Protein AF-A0A914ULZ7-F1 (afdb_monomer)

Sequence (681 aa):
MQDITWDSQFEVRRSEGLLTTSDLLWFALQMARAMEHLTQLSVVHRDVALRNVLLKSDYTLKVADFGLSRLASDDGYYCQLRNVAMPIRYTSPEAMRVCRFSEHSECWAYGVALWELFTFSKKQPYAEECSEGYHAIMAFLTAGNRLSVPSTAPKPIRSMIQKLWHENPAKRPSFSDCQLDISKELNLSCPQILVRMQLDYDMLSIKRTSLDDVKIVQSLHNYLQKKKRTPAKNIYYKIIPEHQSRTAHVACFAALVAFVILALVLAGIAALRLNCGSQDMEKRTACSPNVTWSTNKGQILINGEQLVLKGVNYNGFETNEFTPYGLSSQSLDIMLDFMDGNDFNAVRLSFSIEMIQKNPEINVDCKKNEELCHLKALELMEIVIDRCAERGILVVLVCTQLAASSDYDKRNGLWYDDEIPTYTEENVLEAWDVLMNQVKKKWNLFALDVLDQPHHGASWGGNNAKTDFSRYAERFVQHILSKHAEYTGFFFIEGVHITYRDTEEDKNAPEAFQGENLMGVRTNPISTGNPEHDKRIIYSPHSFGPDLWNQTYFKESNFPKNMPSIWEEFYGFLTSAKDNPVIVGSWGGRYQNGTIDEKWQNAFSSWLHDKCLTNQFYWCLNGPSGTPFGDPLLSNSAVPNRRKLDLLDKLQPHPTRLACFASTSKLRIASGSFPNKACNK

Mean predicted aligned error: 17.53 Å

InterPro domains:
  IPR000719 Protein kinase domain [PS50011] (1-186)
  IPR001245 Serine-threonine/tyrosine-protein kinase, catalytic domain [PF07714] (13-179)
  IPR001245 Serine-threonine/tyrosine-protein kinase, catalytic domain [PR00109] (37-55)
  IPR001245 Serine-threonine/tyrosine-protein kinase, catalytic domain [PR00109] (86-96)
  IPR001245 Serine-threonine/tyrosine-protein kinase, catalytic domain [PR00109] (105-127)
  IPR001547 Glycoside hydrolase, family 5 [PF00150] (311-623)
  IPR008266 Tyrosine-protein kinase, active site [PS00109] (43-55)
  IPR011009 Protein kinase-like domain superfamily [SSF56112] (14-205)
  IPR017853 Glycoside hydrolase superfamily [SSF51445] (292-641)
  IPR020635 Tyrosine-protein kinase, catalytic domain [SM00219] (8-182)

Solvent-accessible surface area (backbone atoms only — not comparable to full-atom values): 38235 Å² total; per-residue (Å²): 141,81,88,82,85,76,81,90,77,86,82,78,79,76,81,77,98,71,87,48,72,67,54,52,50,48,51,53,36,46,50,29,53,53,51,38,54,32,48,77,69,40,37,42,51,80,60,54,38,60,91,32,48,47,74,46,98,85,71,53,68,43,85,50,75,70,82,70,35,41,63,36,47,98,89,56,36,32,77,53,71,86,94,61,91,67,62,68,80,34,53,26,74,63,30,69,74,66,33,44,43,29,65,54,37,50,35,25,6,43,31,47,23,52,46,34,61,48,53,67,57,75,61,65,80,52,66,89,77,47,63,85,58,66,70,42,50,50,51,46,46,72,72,70,50,74,77,84,75,49,83,76,37,55,72,67,56,41,53,47,40,54,37,24,63,40,88,58,48,90,69,28,61,52,44,65,54,49,33,54,56,46,49,54,52,42,49,76,73,42,54,68,57,52,59,50,47,51,51,51,51,48,52,51,56,67,60,62,81,46,78,59,58,60,48,47,54,51,48,52,51,50,54,43,50,53,62,68,68,54,77,73,78,87,75,91,78,79,90,77,83,88,84,89,84,90,88,79,88,83,80,92,88,73,86,80,62,62,69,63,51,56,57,54,54,60,58,52,61,68,64,70,77,75,75,81,71,92,69,78,81,76,73,76,64,75,55,65,36,90,77,47,70,49,64,56,72,33,41,46,24,50,73,83,40,64,57,34,40,28,28,27,28,43,38,29,24,27,34,82,61,35,37,54,49,42,31,68,66,37,33,66,63,60,59,53,49,49,37,47,77,69,57,33,28,29,36,39,37,39,25,12,47,41,40,59,72,64,41,47,70,39,76,58,30,46,91,57,32,63,91,59,55,74,33,35,30,64,58,49,51,51,50,52,53,53,56,28,37,78,62,24,23,29,33,28,46,30,39,56,37,58,60,26,69,83,60,69,89,75,58,60,31,55,83,48,37,91,91,42,87,79,32,35,57,65,50,43,53,49,36,50,50,57,52,42,75,74,48,39,80,46,70,38,48,44,31,41,32,75,48,53,39,27,14,80,67,21,22,34,72,52,92,49,80,92,31,12,47,50,62,46,52,29,50,50,54,52,50,48,53,73,75,40,71,73,47,70,50,34,35,33,46,46,16,21,34,46,62,69,50,98,43,75,65,58,73,69,48,77,88,50,49,55,6,19,33,36,52,40,43,82,84,44,57,79,64,65,87,38,73,78,60,42,60,33,50,29,42,22,32,29,52,75,33,57,51,76,52,77,52,72,72,72,71,43,93,60,52,64,75,58,47,67,61,53,49,35,59,28,47,48,53,47,65,76,66,31,71,50,29,61,33,38,57,34,34,54,41,54,61,47,93,92,38,72,33,33,49,40,53,54,48,50,45,51,49,27,39,77,64,64,40,43,33,33,18,38,53,32,40,33,57,68,69,80,44,61,43,27,66,28,44,29,39,62,85,71,48,71,34,60,71,62,48,58,53,48,47,70,44,39,73,36,37,29,46,42,46,59,40,51,93,70,31,44,69,47,74,47,76,31,51,59,79,41,69,83,63,72,114

Organism: NCBI:txid2011161

pLDDT: mean 82.1, std 20.6, range [24.64, 98.81]

Secondary structure (DSSP, 8-state):
---------------SS---HHHHHHHHHHHHHHHHHHHHTTEE-S---GGGEEE-TTS-EEE--TTS-EEPPTTSEEEPPTT----TTTS-HHHHHH-EEEHHHHHHHHHHHHHHHHTTT-S-TTTTTS-SSHHHHHHHHHTT--PPPPTTS-HHHHHHHHHHT-SSGGGSPPHHHHHHHHHHHHHHH-HHHHHHHHHHHHHHHHTT--HHHHHHHHHHHHHHHHHHSS-----------------------STTSHHHHHHHHHHHHHSSSS------------------EEEETTEEEETTEEP--EEEEE-STTSTT-S-TTTTTS-HHHHHHHHHHTT--EEEEEEEHHHHHH-PBP---TTT-GGGTT-BHHHHHHHHHHHHHHTT-EEEEEEEESS--S-GGG--SSS--TTSTT--HHHHHHHHHHHHHHHTT-TTEEEEE--SS--TT-BSS-S-TTTBHHHHHHHHHHHHHHH-TT--SEEEE--BS------HHHHHSPPPPTTTB-GGGGTS----S-HHHHTTEEE--EEE-TTT---GGGSSTTTTTTHHHHHIIIIIHHHHTSSS-B-EEEEE----TTSHHHHHHHHHHHHHHHTT---EEES-SS--TTSTT-S-SB-TT--B-HHHHHHHHHH-S-PPEEEEETTTTEEEEE----SSGGG--

Foldseek 3Di:
DDDDDDDDDDPPDDPDDDDDLLLLLVQLLLLLVQLVVCLVLQKFQQQQALVQWDADPVSHIDGHDSVVMAHADPVFKDADDPPDDGPLLQFALVCLPGVITGQLRVLSSSLLRSQCSQVVVPDHWCPVPFDDDNVTSNVCVVVVHDTDQRPSHPPLSSVLSVQSNDNPSVSRDGSVRSNVSSVVVSCVPPVVVVVVVVVVVVVVVVVVPDPVVVVVSVVVVVVNVVVVPPDPPDDDDDDDDDDDDDDDDDDDDDPPPVVVVVVVVVVVVVVVVPPPDDDDPPPLQQQQADWAWFDFLQFIDIVNFTFFFLEFEFDDCLAPQVDTPLQQQAALCLLLVVCLVLPGQEYEYEHALCLLVCQDQHDGDCVHHVVNHRGTSLVNVLVSLSVSQQSNHAYEYEHAYHHNYPPPVPGQLFQADPVDVCGDVVNSLVSVVSSCVRPQSRNSPAEYESYPQRENQAADPDPDPRRHLLNSLLVSLVSCCVRRVSRNHAYEYFAAQAHPDPDPVRVPAFRAGRRQAPLSCVPHNRDNVDVVSSRRYEYAGEDEFVLQPNGPVLVDPPPPVCVLVNSCNRPLVVLVVSRHHYEHEEYAAQCDPPDSRVSVLLVVLVSCLVSVRLRYYYHHSEDDAPPSRHGHCAYSNRDGPVSVSVSNCVSFVWGWGWHGDSVPSDIDIDHTDRPNPVNRD

Nearest PDB structures (foldseek):
  5eg3-assembly1_A  TM=9.602E-01  e=1.513E-13  Homo sapiens
  2x2m-assembly1_B  TM=9.575E-01  e=1.356E-13  Homo sapiens
  2x2l-assembly1_A-2  TM=9.562E-01  e=1.513E-13  Homo sapiens
  6nja-assembly1_A  TM=9.362E-01  e=1.215E-13  Homo sapiens
  3bu5-assembly1_A  TM=9.002E-01  e=9.746E-13  Homo sapiens

Radius of gyration: 31.15 Å; Cα contacts (8 Å, |Δi|>4): 1115; chains: 1; bounding box: 83×78×88 Å

Structure (mmCIF, N/CA/C/O backbone):
data_AF-A0A914ULZ7-F1
#
_entry.id   AF-A0A914ULZ7-F1
#
loop_
_atom_site.group_PDB
_atom_site.id
_atom_site.type_symbol
_atom_site.label_atom_id
_atom_site.label_alt_id
_atom_site.label_comp_id
_atom_site.label_asym_id
_atom_site.label_entity_id
_atom_site.label_seq_id
_atom_site.pdbx_PDB_ins_code
_atom_site.Cartn_x
_atom_site.Cartn_y
_atom_site.Cartn_z
_atom_site.occupancy
_atom_site.B_iso_or_equiv
_atom_site.auth_seq_id
_atom_site.auth_comp_id
_atom_site.auth_asym_id
_atom_site.auth_atom_id
_atom_site.pdbx_PDB_model_num
ATOM 1 N N . MET A 1 1 ? -10.049 -48.077 -14.899 1.00 30.20 1 MET A N 1
ATOM 2 C CA . MET A 1 1 ? -10.134 -47.811 -13.445 1.00 30.20 1 MET A CA 1
ATOM 3 C C . MET A 1 1 ? -9.097 -46.749 -13.124 1.00 30.20 1 MET A C 1
ATOM 5 O O . MET A 1 1 ? -7.924 -47.059 -13.228 1.00 30.20 1 MET A O 1
ATOM 9 N N . GLN A 1 2 ? -9.427 -45.496 -12.837 1.00 26.47 2 GLN A N 1
ATOM 10 C CA . GLN A 1 2 ? -10.720 -44.829 -12.665 1.00 26.47 2 GLN A CA 1
ATOM 11 C C . GLN A 1 2 ? -10.680 -43.478 -13.391 1.00 26.47 2 GLN A C 1
ATOM 13 O O . GLN A 1 2 ? -9.631 -42.841 -13.468 1.00 26.47 2 GLN A O 1
ATOM 18 N N . ASP A 1 3 ? -11.835 -43.107 -13.930 1.00 31.02 3 ASP A N 1
ATOM 19 C CA . ASP A 1 3 ? -12.128 -41.869 -14.638 1.00 31.02 3 ASP A CA 1
ATOM 20 C C . ASP A 1 3 ? -11.982 -40.629 -13.746 1.00 31.02 3 ASP A C 1
ATOM 22 O O . ASP A 1 3 ? -12.473 -40.601 -12.619 1.00 31.02 3 ASP A O 1
ATOM 26 N N . ILE A 1 4 ? -11.383 -39.572 -14.298 1.00 25.61 4 ILE A N 1
ATOM 27 C CA . ILE A 1 4 ? -11.662 -38.190 -13.898 1.00 25.61 4 ILE A CA 1
ATOM 28 C C . ILE A 1 4 ? -12.010 -37.446 -15.185 1.00 25.61 4 ILE A C 1
ATOM 30 O O . ILE A 1 4 ? -11.141 -36.993 -15.930 1.00 25.61 4 ILE A O 1
ATOM 34 N N . THR A 1 5 ? -13.305 -37.390 -15.471 1.00 27.73 5 THR A N 1
ATOM 35 C CA . THR A 1 5 ? -13.896 -36.534 -16.496 1.00 27.73 5 THR A CA 1
ATOM 36 C C . THR A 1 5 ? -13.800 -35.084 -16.032 1.00 27.73 5 THR A C 1
ATOM 38 O O . THR A 1 5 ? -14.421 -34.712 -15.037 1.00 27.73 5 THR A O 1
ATOM 41 N N . TRP A 1 6 ? -13.011 -34.274 -16.736 1.00 26.77 6 TRP A N 1
ATOM 42 C CA . TRP A 1 6 ? -13.036 -32.821 -16.591 1.00 26.77 6 TRP A CA 1
ATOM 43 C C . TRP A 1 6 ? -14.150 -32.260 -17.466 1.00 26.77 6 TRP A C 1
ATOM 45 O O . TRP A 1 6 ? -14.160 -32.469 -18.679 1.00 26.77 6 TRP A O 1
ATOM 55 N N . ASP A 1 7 ? -15.095 -31.594 -16.811 1.00 27.48 7 ASP A N 1
ATOM 56 C CA . ASP A 1 7 ? -16.265 -30.982 -17.420 1.00 27.48 7 ASP A CA 1
ATOM 57 C C . ASP A 1 7 ? -15.856 -29.941 -18.467 1.00 27.48 7 ASP A C 1
ATOM 59 O O . ASP A 1 7 ? -15.122 -28.985 -18.205 1.00 27.48 7 ASP A O 1
ATOM 63 N N . SER A 1 8 ? -16.342 -30.158 -19.683 1.00 32.22 8 SER A N 1
ATOM 64 C CA . SER A 1 8 ? -16.158 -29.306 -20.844 1.00 32.22 8 SER A CA 1
ATOM 65 C C . SER A 1 8 ? -17.114 -28.115 -20.778 1.00 32.22 8 SER A C 1
ATOM 67 O O . SER A 1 8 ? -18.229 -28.179 -21.299 1.00 32.22 8 SER A O 1
ATOM 69 N N . GLN A 1 9 ? -16.689 -27.007 -20.179 1.00 32.34 9 GLN A N 1
ATOM 70 C CA . GLN A 1 9 ? -17.289 -25.699 -20.446 1.00 32.34 9 GLN A CA 1
ATOM 71 C C . GLN A 1 9 ? -16.168 -24.703 -20.761 1.00 32.34 9 GLN A C 1
ATOM 73 O O . GLN A 1 9 ? -15.204 -24.601 -20.013 1.00 32.34 9 GLN A O 1
ATOM 78 N N . PHE A 1 10 ? -16.315 -24.007 -21.896 1.00 31.14 10 PHE A N 1
ATOM 79 C CA . PHE A 1 10 ? -15.382 -23.066 -22.546 1.00 31.14 10 PHE A CA 1
ATOM 80 C C . PHE A 1 10 ? -14.383 -23.625 -23.580 1.00 31.14 10 PHE A C 1
ATOM 82 O O . PHE A 1 10 ? -13.265 -23.133 -23.711 1.00 31.14 10 PHE A O 1
ATOM 89 N N . GLU A 1 11 ? -14.813 -24.556 -24.436 1.00 32.16 11 GLU A N 1
ATOM 90 C CA . GLU A 1 11 ? -14.167 -24.748 -25.744 1.00 32.16 11 GLU A CA 1
ATOM 91 C C . GLU A 1 11 ? -14.744 -23.749 -26.767 1.00 32.16 11 GLU A C 1
ATOM 93 O O . GLU A 1 11 ? -15.720 -24.022 -27.467 1.00 32.16 11 GLU A O 1
ATOM 98 N N . VAL A 1 12 ? -14.137 -22.563 -26.883 1.00 34.91 12 VAL A N 1
ATOM 99 C CA . VAL A 1 12 ? -14.286 -21.760 -28.106 1.00 34.91 12 VAL A CA 1
ATOM 100 C C . VAL A 1 12 ? -13.448 -22.448 -29.180 1.00 34.91 12 VAL A C 1
ATOM 102 O O . VAL A 1 12 ? -12.241 -22.227 -29.281 1.00 34.91 12 VAL A O 1
ATOM 105 N N . ARG A 1 13 ? -14.077 -23.320 -29.976 1.00 35.41 13 ARG A N 1
ATOM 106 C CA . ARG A 1 13 ? -13.465 -23.872 -31.191 1.00 35.41 13 ARG A CA 1
ATOM 107 C C . ARG A 1 13 ? -13.079 -22.716 -32.120 1.00 35.41 13 ARG A C 1
ATOM 109 O O . ARG A 1 13 ? -13.944 -22.123 -32.760 1.00 35.41 13 ARG A O 1
ATOM 116 N N . ARG A 1 14 ? -11.782 -22.396 -32.209 1.00 44.19 14 ARG A N 1
ATOM 117 C CA . ARG A 1 14 ? -11.246 -21.580 -33.309 1.00 44.19 14 ARG A CA 1
ATOM 118 C C . ARG A 1 14 ? -11.308 -22.424 -34.583 1.00 44.19 14 ARG A C 1
ATOM 120 O O . ARG A 1 14 ? -10.766 -23.525 -34.625 1.00 44.19 14 ARG A O 1
ATOM 127 N N . SER A 1 15 ? -12.006 -21.924 -35.596 1.00 37.09 15 SER A N 1
ATOM 128 C CA . SER A 1 15 ? -12.080 -22.534 -36.923 1.00 37.09 15 SER A CA 1
ATOM 129 C C . SER A 1 15 ? -10.693 -22.572 -37.583 1.00 37.09 15 SER A C 1
ATOM 131 O O . SER A 1 15 ? -10.052 -21.536 -37.713 1.00 37.09 15 SER A O 1
ATOM 133 N N . GLU A 1 16 ? -10.264 -23.772 -37.976 1.00 42.16 16 GLU A N 1
ATOM 134 C CA . GLU A 1 16 ? -9.246 -24.112 -38.987 1.00 42.16 16 GLU A CA 1
ATOM 135 C C . GLU A 1 16 ? -7.926 -23.294 -39.040 1.00 42.16 16 GLU A C 1
ATOM 137 O O . GLU A 1 16 ? -7.771 -22.325 -39.774 1.00 42.16 16 GLU A O 1
ATOM 142 N N . GLY A 1 17 ? -6.900 -23.797 -38.340 1.00 54.31 17 GLY A N 1
ATOM 143 C CA . GLY A 1 17 ? -5.571 -24.072 -38.921 1.00 54.31 17 GLY A CA 1
ATOM 144 C C . GLY A 1 17 ? -4.579 -22.940 -39.243 1.00 54.31 17 GLY A C 1
ATOM 145 O O . GLY A 1 17 ? -3.448 -23.265 -39.603 1.00 54.31 17 GLY A O 1
ATOM 146 N N . LEU A 1 18 ? -4.917 -21.653 -39.120 1.00 67.19 18 LEU A N 1
ATOM 147 C CA . LEU A 1 18 ? -4.005 -20.550 -39.483 1.00 67.19 18 LEU A CA 1
ATOM 148 C C . LEU A 1 18 ? -3.542 -19.728 -38.268 1.00 67.19 18 LEU A C 1
ATOM 150 O O . LEU A 1 18 ? -4.354 -19.275 -37.465 1.00 67.19 18 LEU A O 1
ATOM 154 N N . LEU A 1 19 ? -2.224 -19.514 -38.155 1.00 80.62 19 LEU A N 1
ATOM 155 C CA . LEU A 1 19 ? -1.623 -18.639 -37.141 1.00 80.62 19 LEU A CA 1
ATOM 156 C C . LEU A 1 19 ? -1.858 -17.167 -37.495 1.00 80.62 19 LEU A C 1
ATOM 158 O O . LEU A 1 19 ? -1.558 -16.728 -38.607 1.00 80.62 19 LEU A O 1
ATOM 162 N N . THR A 1 20 ? -2.348 -16.397 -36.529 1.00 86.19 20 THR A N 1
ATOM 163 C CA . THR A 1 20 ? -2.523 -14.947 -36.650 1.00 86.19 20 THR A CA 1
ATOM 164 C C . THR A 1 20 ? -1.260 -14.197 -36.228 1.00 86.19 20 THR A C 1
ATOM 166 O O . THR A 1 20 ? -0.409 -14.722 -35.509 1.00 86.19 20 THR A O 1
ATOM 169 N N . THR A 1 21 ? -1.148 -12.920 -36.606 1.00 87.81 21 THR A N 1
ATOM 170 C CA . THR A 1 21 ? -0.076 -12.037 -36.115 1.00 87.81 21 THR A CA 1
ATOM 171 C C . THR A 1 21 ? -0.054 -11.958 -34.587 1.00 87.81 21 THR A C 1
ATOM 173 O O . THR A 1 21 ? 1.022 -11.914 -33.996 1.00 87.81 21 THR A O 1
ATOM 176 N N . SER A 1 22 ? -1.220 -11.990 -33.936 1.00 85.50 22 SER A N 1
ATOM 177 C CA . SER A 1 22 ? -1.317 -12.014 -32.475 1.00 85.50 22 SER A CA 1
ATOM 178 C C . SER A 1 22 ? -0.753 -13.303 -31.876 1.00 85.50 22 SER A C 1
ATOM 180 O O . SER A 1 22 ? -0.101 -13.240 -30.839 1.00 85.50 22 SER A O 1
ATOM 182 N N . ASP A 1 23 ? -0.919 -14.450 -32.544 1.00 86.38 23 ASP A N 1
ATOM 183 C CA . ASP A 1 23 ? -0.301 -15.707 -32.103 1.00 86.38 23 ASP A CA 1
ATOM 184 C C . ASP A 1 23 ? 1.234 -15.640 -32.232 1.00 86.38 23 ASP A C 1
ATOM 186 O O . ASP A 1 23 ? 1.951 -16.063 -31.328 1.00 86.38 23 ASP A O 1
ATOM 190 N N . LEU A 1 24 ? 1.763 -15.028 -33.300 1.00 92.00 24 LEU A N 1
ATOM 191 C CA . LEU A 1 24 ? 3.212 -14.817 -33.447 1.00 92.00 24 LEU A CA 1
ATOM 192 C C . LEU A 1 24 ? 3.771 -13.867 -32.381 1.00 92.00 24 LEU A C 1
ATOM 194 O O . LEU A 1 24 ? 4.815 -14.137 -31.792 1.00 92.00 24 LEU A O 1
ATOM 198 N N . LEU A 1 25 ? 3.075 -12.765 -32.098 1.00 91.38 25 LEU A N 1
ATOM 199 C CA . LEU A 1 25 ? 3.442 -11.849 -31.016 1.00 91.38 25 LEU A CA 1
ATOM 200 C C . LEU A 1 25 ? 3.422 -12.556 -29.652 1.00 91.38 25 LEU A C 1
ATOM 202 O O . LEU A 1 25 ? 4.304 -12.337 -28.823 1.00 91.38 25 LEU A O 1
ATOM 206 N N . TRP A 1 26 ? 2.458 -13.451 -29.437 1.00 87.81 26 TRP A N 1
ATOM 207 C CA . TRP A 1 26 ? 2.384 -14.269 -28.232 1.00 87.81 26 TRP A CA 1
ATOM 208 C C . TRP A 1 26 ? 3.576 -15.225 -28.103 1.00 87.81 26 TRP A C 1
ATOM 210 O O . TRP A 1 26 ? 4.171 -15.334 -27.030 1.00 87.81 26 TRP A O 1
ATOM 220 N N . PHE A 1 27 ? 3.989 -15.874 -29.192 1.00 92.62 27 PHE A N 1
ATOM 221 C CA . PHE A 1 27 ? 5.181 -16.726 -29.194 1.00 92.62 27 PHE A CA 1
ATOM 222 C C . PHE A 1 27 ? 6.463 -15.928 -28.939 1.00 92.62 27 PHE A C 1
ATOM 224 O O . PHE A 1 27 ? 7.303 -16.357 -28.147 1.00 92.62 27 PHE A O 1
ATOM 231 N N . ALA A 1 28 ? 6.589 -14.744 -29.541 1.00 95.19 28 ALA A N 1
ATOM 232 C CA . ALA A 1 28 ? 7.690 -13.823 -29.274 1.00 95.19 28 ALA A CA 1
ATOM 233 C C . ALA A 1 28 ? 7.782 -13.478 -27.778 1.00 95.19 28 ALA A C 1
ATOM 235 O O . ALA A 1 28 ? 8.840 -13.624 -27.167 1.00 95.19 28 ALA A O 1
ATOM 236 N N . LEU A 1 29 ? 6.654 -13.120 -27.157 1.00 93.12 29 LEU A N 1
ATOM 237 C CA . LEU A 1 29 ? 6.602 -12.794 -25.734 1.00 93.12 29 LEU A CA 1
ATOM 238 C C . LEU A 1 29 ? 7.004 -13.976 -24.838 1.00 93.12 29 LEU A C 1
ATOM 240 O O . LEU A 1 29 ? 7.784 -13.805 -23.900 1.00 93.12 29 LEU A O 1
ATOM 244 N N . GLN A 1 30 ? 6.499 -15.181 -25.122 1.00 91.94 30 GLN A N 1
ATOM 245 C CA . GLN A 1 30 ? 6.853 -16.383 -24.359 1.00 91.94 30 GLN A CA 1
ATOM 246 C C . GLN A 1 30 ? 8.345 -16.729 -24.474 1.00 91.94 30 GLN A C 1
ATOM 248 O O . GLN A 1 30 ? 8.959 -17.107 -23.475 1.00 91.94 30 GLN A O 1
ATOM 253 N N . MET A 1 31 ? 8.947 -16.566 -25.658 1.00 95.38 31 MET A N 1
ATOM 254 C CA . MET A 1 31 ? 10.394 -16.733 -25.835 1.00 95.38 31 MET A CA 1
ATOM 255 C C . MET A 1 31 ? 11.181 -15.724 -24.993 1.00 95.38 31 MET A C 1
ATOM 257 O O . MET A 1 31 ? 12.100 -16.126 -24.285 1.00 95.38 31 MET A O 1
ATOM 261 N N . ALA A 1 32 ? 10.805 -14.440 -25.014 1.00 95.75 32 ALA A N 1
ATOM 262 C CA . ALA A 1 32 ? 11.482 -13.412 -24.221 1.00 95.75 32 ALA A CA 1
ATOM 263 C C . ALA A 1 32 ? 11.417 -13.703 -22.711 1.00 95.75 32 ALA A C 1
ATOM 265 O O . ALA A 1 32 ? 12.437 -13.612 -22.032 1.00 95.75 32 ALA A O 1
ATOM 266 N N . ARG A 1 33 ? 10.256 -14.145 -22.206 1.00 90.38 33 ARG A N 1
ATOM 267 C CA . ARG A 1 33 ? 10.074 -14.591 -20.810 1.00 90.38 33 ARG A CA 1
ATOM 268 C C . ARG A 1 33 ? 10.980 -15.761 -20.445 1.00 90.38 33 ARG A C 1
ATOM 270 O O . ARG A 1 33 ? 11.605 -15.769 -19.388 1.00 90.38 33 ARG A O 1
ATOM 277 N N . ALA A 1 34 ? 11.049 -16.766 -21.316 1.00 90.81 34 ALA A N 1
ATOM 278 C CA . ALA A 1 34 ? 11.902 -17.925 -21.090 1.00 90.81 34 ALA A CA 1
ATOM 279 C C . ALA A 1 34 ? 13.386 -17.528 -21.045 1.00 90.81 34 ALA A C 1
ATOM 281 O O . ALA A 1 34 ? 14.119 -18.005 -20.182 1.00 90.81 34 ALA A O 1
ATOM 282 N N . MET A 1 35 ? 13.818 -16.631 -21.933 1.00 95.69 35 MET A N 1
ATOM 283 C CA . MET A 1 35 ? 15.201 -16.159 -21.970 1.00 95.69 35 MET A CA 1
ATOM 284 C C . MET A 1 35 ? 15.558 -15.264 -20.779 1.00 95.69 35 MET A C 1
ATOM 286 O O . MET A 1 35 ? 16.633 -15.438 -20.213 1.00 95.69 35 MET A O 1
ATOM 290 N N . GLU A 1 36 ? 14.655 -14.386 -20.334 1.00 92.56 36 GLU A N 1
ATOM 291 C CA . GLU A 1 36 ? 14.838 -13.615 -19.096 1.00 92.56 36 GLU A CA 1
ATOM 292 C C . GLU A 1 36 ? 15.031 -14.542 -17.889 1.00 92.56 36 GLU A C 1
ATOM 294 O O . GLU A 1 36 ? 15.940 -14.339 -17.084 1.00 92.56 36 GLU A O 1
ATOM 299 N N . HIS A 1 37 ? 14.232 -15.609 -17.796 1.00 86.50 37 HIS A N 1
ATOM 300 C CA . HIS A 1 37 ? 14.377 -16.588 -16.725 1.00 86.50 37 HIS A CA 1
ATOM 301 C C . HIS A 1 37 ? 15.751 -17.281 -16.747 1.00 86.50 37 HIS A C 1
ATOM 303 O O . HIS A 1 37 ? 16.356 -17.491 -15.697 1.00 86.50 37 HIS A O 1
ATOM 309 N N . LEU A 1 38 ? 16.286 -17.602 -17.931 1.00 87.25 38 LEU A N 1
ATOM 310 C CA . LEU A 1 38 ? 17.646 -18.141 -18.048 1.00 87.25 38 LEU A CA 1
ATOM 311 C C . LEU A 1 38 ? 18.706 -17.121 -17.620 1.00 87.25 38 LEU A C 1
ATOM 313 O O . LEU A 1 38 ? 19.632 -17.490 -16.895 1.00 87.25 38 LEU A O 1
ATOM 317 N N . THR A 1 39 ? 18.545 -15.850 -17.996 1.00 87.19 39 THR A N 1
ATOM 318 C CA . THR A 1 39 ? 19.430 -14.758 -17.567 1.00 87.19 39 THR A CA 1
ATOM 319 C C . THR A 1 39 ? 19.460 -14.624 -16.043 1.00 87.19 39 THR A C 1
ATOM 321 O O . THR A 1 39 ? 20.543 -14.558 -15.466 1.00 87.19 39 THR A O 1
ATOM 324 N N . GLN A 1 40 ? 18.304 -14.663 -15.371 1.00 84.81 40 GLN A N 1
ATOM 325 C CA . GLN A 1 40 ? 18.205 -14.592 -13.903 1.00 84.81 40 GLN A CA 1
ATOM 326 C C . GLN A 1 40 ? 18.909 -15.759 -13.193 1.00 84.81 40 GLN A C 1
ATOM 328 O O . GLN A 1 40 ? 19.380 -15.618 -12.068 1.00 84.81 40 GLN A O 1
ATOM 333 N N . LEU A 1 41 ? 19.004 -16.914 -13.855 1.00 83.50 41 LEU A N 1
ATOM 334 C CA . LEU A 1 41 ? 19.736 -18.086 -13.370 1.00 83.50 41 LEU A CA 1
ATOM 335 C C . LEU A 1 41 ? 21.225 -18.071 -13.761 1.00 83.50 41 LEU A C 1
ATOM 337 O O . LEU A 1 41 ? 21.920 -19.075 -13.570 1.00 83.50 41 LEU A O 1
ATOM 341 N N . SER A 1 42 ? 21.716 -16.969 -14.338 1.00 86.38 42 SER A N 1
ATOM 342 C CA . SER A 1 42 ? 23.059 -16.837 -14.911 1.00 86.38 42 SER A CA 1
ATOM 343 C C . SER A 1 42 ? 23.371 -17.926 -15.946 1.00 86.38 42 SER A C 1
ATOM 345 O O . SER A 1 42 ? 24.503 -18.405 -16.043 1.00 86.38 42 SER A O 1
ATOM 347 N N . VAL A 1 43 ? 22.373 -18.356 -16.725 1.00 88.62 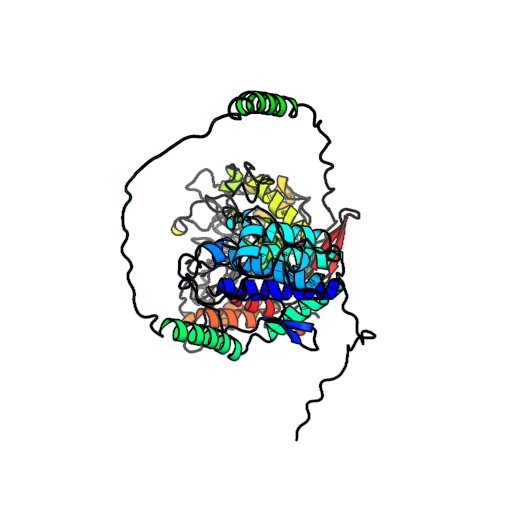43 VAL A N 1
ATOM 348 C CA . VAL A 1 43 ? 22.516 -19.347 -17.799 1.00 88.62 43 VAL A CA 1
ATOM 349 C C . VAL A 1 43 ? 22.543 -18.638 -19.150 1.00 88.62 43 VAL A C 1
ATOM 351 O O . VAL A 1 43 ? 21.594 -17.959 -19.522 1.00 88.62 43 VAL A O 1
ATOM 354 N N . VAL A 1 44 ? 23.597 -18.868 -19.936 1.00 91.56 44 VAL A N 1
ATOM 355 C CA . VAL A 1 44 ? 23.629 -18.510 -21.364 1.00 91.56 44 VAL A CA 1
ATOM 356 C C . VAL A 1 44 ? 23.247 -19.729 -22.202 1.00 91.56 44 VAL A C 1
ATOM 358 O O . VAL A 1 44 ? 23.862 -20.794 -22.056 1.00 91.56 44 VAL A O 1
ATOM 361 N N . HIS A 1 45 ? 22.234 -19.609 -23.069 1.00 94.69 45 HIS A N 1
ATOM 362 C CA . HIS A 1 45 ? 21.736 -20.742 -23.854 1.00 94.69 45 HIS A CA 1
ATOM 363 C C . HIS A 1 45 ? 22.692 -21.093 -24.993 1.00 94.69 45 HIS A C 1
ATOM 365 O O . HIS A 1 45 ? 23.005 -22.272 -25.181 1.00 94.69 45 HIS A O 1
ATOM 371 N N . ARG A 1 46 ? 23.200 -20.069 -25.695 1.00 93.88 46 ARG A N 1
ATOM 372 C CA . ARG A 1 46 ? 24.163 -20.139 -26.811 1.00 93.88 46 ARG A CA 1
ATOM 373 C C . ARG A 1 46 ? 23.651 -20.775 -28.101 1.00 93.88 46 ARG A C 1
ATOM 375 O O . ARG A 1 46 ? 24.437 -20.987 -29.025 1.00 93.88 46 ARG A O 1
ATOM 382 N N . ASP A 1 47 ? 22.357 -21.072 -28.162 1.00 94.31 47 ASP A N 1
ATOM 383 C CA . ASP A 1 47 ? 21.696 -21.565 -29.374 1.00 94.31 47 ASP A CA 1
ATOM 384 C C . ASP A 1 47 ? 20.219 -21.157 -29.427 1.00 94.31 47 ASP A C 1
ATOM 386 O O . ASP A 1 47 ? 19.322 -21.983 -29.589 1.00 94.31 47 ASP A O 1
ATOM 390 N N . VAL A 1 48 ? 19.961 -19.869 -29.204 1.00 96.25 48 VAL A N 1
ATOM 391 C CA . VAL A 1 48 ? 18.610 -19.309 -29.302 1.00 96.25 48 VAL A CA 1
ATOM 392 C C . VAL A 1 48 ? 18.237 -19.212 -30.779 1.00 96.25 48 VAL A C 1
ATOM 394 O O . VAL A 1 48 ? 18.775 -18.390 -31.518 1.00 96.25 48 VAL A O 1
ATOM 397 N N . ALA A 1 49 ? 17.332 -20.084 -31.205 1.00 94.69 49 ALA A N 1
ATOM 398 C CA . ALA A 1 49 ? 16.831 -20.178 -32.570 1.00 94.69 49 ALA A CA 1
ATOM 399 C C . ALA A 1 49 ? 15.438 -20.806 -32.551 1.00 94.69 49 ALA A C 1
ATOM 401 O O . ALA A 1 49 ? 15.142 -21.608 -31.662 1.00 94.69 49 ALA A O 1
ATOM 402 N N . LEU A 1 50 ? 14.599 -20.519 -33.550 1.00 92.69 50 LEU A N 1
ATOM 403 C CA . LEU A 1 50 ? 13.218 -21.010 -33.548 1.00 92.69 50 LEU A CA 1
ATOM 404 C C . LEU A 1 50 ? 13.133 -22.547 -33.612 1.00 92.69 50 LEU A C 1
ATOM 406 O O . LEU A 1 50 ? 12.206 -23.140 -33.072 1.00 92.69 50 LEU A O 1
ATOM 410 N N . ARG A 1 51 ? 14.142 -23.221 -34.183 1.00 94.06 51 ARG A N 1
ATOM 411 C CA . ARG A 1 51 ? 14.243 -24.696 -34.177 1.00 94.06 51 ARG A CA 1
ATOM 412 C C . ARG A 1 51 ? 14.376 -25.313 -32.776 1.00 94.06 51 ARG A C 1
ATOM 414 O O . ARG A 1 51 ? 14.049 -26.482 -32.603 1.00 94.06 51 ARG A O 1
ATOM 421 N N . ASN A 1 52 ? 14.847 -24.537 -31.797 1.00 95.19 52 ASN A N 1
ATOM 422 C CA . ASN A 1 52 ? 15.044 -24.957 -30.405 1.00 95.19 52 ASN A CA 1
ATOM 423 C C . ASN A 1 52 ? 13.876 -24.519 -29.509 1.00 95.19 52 ASN A C 1
ATOM 425 O O . ASN A 1 52 ? 13.989 -24.448 -28.285 1.00 95.19 52 ASN A O 1
ATOM 429 N N . VAL A 1 53 ? 12.737 -24.210 -30.126 1.00 92.81 53 VAL A N 1
ATOM 430 C CA . VAL A 1 53 ? 11.532 -23.741 -29.462 1.00 92.81 53 VAL A CA 1
ATOM 431 C C . VAL A 1 53 ? 10.399 -24.720 -29.750 1.00 92.81 53 VAL A C 1
ATOM 433 O O . VAL A 1 53 ? 10.025 -24.952 -30.895 1.00 92.81 53 VAL A O 1
ATOM 436 N N . LEU A 1 54 ? 9.858 -25.319 -28.692 1.00 90.38 54 LEU A N 1
ATOM 437 C CA . LEU A 1 54 ? 8.795 -26.316 -28.765 1.00 90.38 54 LEU A CA 1
ATOM 438 C C . LEU A 1 54 ? 7.443 -25.652 -28.524 1.00 90.38 54 LEU A C 1
ATOM 440 O O . LEU A 1 54 ? 7.282 -24.928 -27.542 1.00 90.38 54 LEU A O 1
ATOM 444 N N . LEU A 1 55 ? 6.463 -25.950 -29.375 1.00 85.62 55 LEU A N 1
ATOM 445 C CA . LEU A 1 55 ? 5.092 -25.467 -29.246 1.00 85.62 55 LEU A CA 1
ATOM 446 C C . LEU A 1 55 ? 4.153 -26.632 -28.931 1.00 85.62 55 LEU A C 1
ATOM 448 O O . LEU A 1 55 ? 4.141 -27.645 -29.631 1.00 85.62 55 LEU A O 1
ATOM 452 N N . LYS A 1 56 ? 3.367 -26.494 -27.867 1.00 82.75 56 LYS A N 1
ATOM 453 C CA . LYS A 1 56 ? 2.321 -27.450 -27.500 1.00 82.75 56 LYS A CA 1
ATOM 454 C C . LYS A 1 56 ? 1.011 -27.165 -28.241 1.00 82.75 56 LYS A C 1
ATOM 456 O O . LYS A 1 56 ? 0.802 -26.071 -28.758 1.00 82.75 56 LYS A O 1
ATOM 461 N N . SER A 1 57 ? 0.094 -28.135 -28.225 1.00 75.62 57 SER A N 1
ATOM 462 C CA . SER A 1 57 ? -1.257 -27.998 -28.797 1.00 75.62 57 SER A CA 1
ATOM 463 C C . SER A 1 57 ? -2.091 -26.889 -28.146 1.00 75.62 57 SER A C 1
ATOM 465 O O . SER A 1 57 ? -2.989 -26.348 -28.781 1.00 75.62 57 SER A O 1
ATOM 467 N N . ASP A 1 58 ? -1.776 -26.524 -26.902 1.00 72.38 58 ASP A N 1
ATOM 468 C CA . ASP A 1 58 ? -2.388 -25.415 -26.165 1.00 72.38 58 ASP A CA 1
ATOM 469 C C . ASP A 1 58 ? -1.719 -24.053 -26.439 1.00 72.38 58 ASP A C 1
ATOM 471 O O . ASP A 1 58 ? -2.032 -23.077 -25.764 1.00 72.38 58 ASP A O 1
ATOM 475 N N . TYR A 1 59 ? -0.818 -23.971 -27.429 1.00 77.19 59 TYR A N 1
ATOM 476 C CA . TYR A 1 59 ? -0.057 -22.769 -27.793 1.00 77.19 59 TYR A CA 1
ATOM 477 C C . TYR A 1 59 ? 0.951 -22.304 -26.718 1.00 77.19 59 TYR A C 1
ATOM 479 O O . TYR A 1 59 ? 1.495 -21.196 -26.800 1.00 77.19 59 TYR A O 1
ATOM 487 N N . THR A 1 60 ? 1.264 -23.164 -25.741 1.00 80.56 60 THR A N 1
ATOM 488 C CA . THR A 1 60 ? 2.365 -22.946 -24.794 1.00 80.56 60 THR A CA 1
ATOM 489 C C . THR A 1 60 ? 3.704 -23.246 -25.452 1.00 80.56 60 THR A C 1
ATOM 491 O O . THR A 1 60 ? 3.913 -24.322 -26.023 1.00 80.56 60 THR A O 1
ATOM 494 N N . LEU A 1 61 ? 4.644 -22.323 -25.296 1.00 88.31 61 LEU A N 1
ATOM 495 C CA . LEU A 1 61 ? 5.987 -22.387 -25.849 1.00 88.31 61 LEU A CA 1
ATOM 496 C C . LEU A 1 61 ? 7.008 -22.770 -24.768 1.00 88.31 61 LEU A C 1
ATOM 498 O O . LEU A 1 61 ? 6.962 -22.272 -23.643 1.00 88.31 61 LEU A O 1
ATOM 502 N N . LYS A 1 62 ? 7.958 -23.648 -25.104 1.00 86.00 62 LYS A N 1
ATOM 503 C CA . LYS A 1 62 ? 9.099 -23.997 -24.244 1.00 86.00 62 LYS A CA 1
ATOM 504 C C . LYS A 1 62 ? 10.416 -23.926 -25.011 1.00 86.00 62 LYS A C 1
ATOM 506 O O . LYS A 1 62 ? 10.536 -24.514 -26.080 1.00 86.00 62 LYS A O 1
ATOM 511 N N . VAL A 1 63 ? 11.412 -23.261 -24.432 1.00 90.50 63 VAL A N 1
ATOM 512 C CA . VAL A 1 63 ? 12.795 -23.282 -24.936 1.00 90.50 63 VAL A CA 1
ATOM 513 C C . VAL A 1 63 ? 13.439 -24.626 -24.582 1.00 90.50 63 VAL A C 1
ATOM 515 O O . VAL A 1 63 ? 13.266 -25.129 -23.469 1.00 90.50 63 VAL A O 1
ATOM 518 N N . ALA A 1 64 ? 14.140 -25.225 -25.541 1.00 89.25 64 ALA A N 1
ATOM 519 C CA . ALA A 1 64 ? 14.746 -26.548 -25.449 1.00 89.25 64 ALA A CA 1
ATOM 520 C C . ALA A 1 64 ? 16.182 -26.552 -26.010 1.00 89.25 64 ALA A C 1
ATOM 522 O O . ALA A 1 64 ? 16.678 -25.543 -26.485 1.00 89.25 64 ALA A O 1
ATOM 523 N N . ASP A 1 65 ? 16.834 -27.717 -25.966 1.00 88.00 65 ASP A N 1
ATOM 524 C CA . ASP A 1 65 ? 18.225 -27.937 -26.397 1.00 88.00 65 ASP A CA 1
ATOM 525 C C . ASP A 1 65 ? 19.295 -27.152 -25.610 1.00 88.00 65 ASP A C 1
ATOM 527 O O . ASP A 1 65 ? 20.068 -26.342 -26.123 1.00 88.00 65 ASP A O 1
ATOM 531 N N . PHE A 1 66 ? 19.432 -27.509 -24.331 1.00 87.06 66 PHE A N 1
ATOM 532 C CA . PHE A 1 66 ? 20.487 -26.997 -23.449 1.00 87.06 66 PHE A CA 1
ATOM 533 C C . PHE A 1 66 ? 21.865 -27.667 -23.678 1.00 87.06 66 PHE A C 1
ATOM 535 O O . PHE A 1 66 ? 22.738 -27.698 -22.793 1.00 87.06 66 PHE A O 1
ATOM 542 N N . GLY A 1 67 ? 22.087 -28.260 -24.859 1.00 82.81 67 GLY A N 1
ATOM 543 C CA . GLY A 1 67 ? 23.324 -28.954 -25.219 1.00 82.81 67 GLY A CA 1
ATOM 544 C C . GLY A 1 67 ? 24.548 -28.032 -25.171 1.00 82.81 67 GLY A C 1
ATOM 545 O O . GLY A 1 67 ? 25.592 -28.390 -24.598 1.00 82.81 67 GLY A O 1
ATOM 546 N N . LEU A 1 68 ? 24.398 -26.806 -25.677 1.00 84.50 68 LEU A N 1
ATOM 547 C CA . LEU A 1 68 ? 25.456 -25.790 -25.716 1.00 84.50 68 LEU A CA 1
ATOM 548 C C . LEU A 1 68 ? 25.473 -24.854 -24.501 1.00 84.50 68 LEU A C 1
ATOM 550 O O . LEU A 1 68 ? 26.487 -24.185 -24.277 1.00 84.50 68 LEU A O 1
ATOM 554 N N . SER A 1 69 ? 24.426 -24.872 -23.676 1.00 89.69 69 SER A N 1
ATOM 555 C CA . SER A 1 69 ? 24.250 -23.918 -22.581 1.00 89.69 69 SER A CA 1
ATOM 556 C C . SER A 1 69 ? 25.307 -24.048 -21.492 1.00 89.69 69 SER A C 1
ATOM 558 O O . SER A 1 69 ? 25.862 -25.130 -21.244 1.00 89.69 69 SER A O 1
ATOM 560 N N . ARG A 1 70 ? 25.624 -22.924 -20.852 1.00 87.06 70 ARG A N 1
ATOM 561 C CA . ARG A 1 70 ? 26.649 -22.814 -19.807 1.00 87.06 70 ARG A CA 1
ATOM 562 C C . ARG A 1 70 ? 26.223 -21.804 -18.752 1.00 87.06 70 ARG A C 1
ATOM 564 O O . ARG A 1 70 ? 25.455 -20.896 -19.040 1.00 87.06 70 ARG A O 1
ATOM 571 N N . LEU A 1 71 ? 26.758 -21.966 -17.545 1.00 84.56 71 LEU A N 1
ATOM 572 C CA . LEU A 1 71 ? 26.680 -20.925 -16.525 1.00 84.56 71 LEU A CA 1
ATOM 573 C C . LEU A 1 71 ? 27.660 -19.804 -16.887 1.00 84.56 71 LEU A C 1
ATOM 575 O O . LEU A 1 71 ? 28.822 -20.083 -17.206 1.00 84.56 71 LEU A O 1
ATOM 579 N N . ALA A 1 72 ? 27.181 -18.567 -16.847 1.00 82.31 72 ALA A N 1
ATOM 580 C CA . ALA A 1 72 ? 28.012 -17.377 -16.886 1.00 82.31 72 ALA A CA 1
ATOM 581 C C . ALA A 1 72 ? 28.880 -17.289 -15.616 1.00 82.31 72 ALA A C 1
ATOM 583 O O . ALA A 1 72 ? 28.548 -17.867 -14.577 1.00 82.31 72 ALA A O 1
ATOM 584 N N . SER A 1 73 ? 30.024 -16.613 -15.714 1.00 77.56 73 SER A N 1
ATOM 585 C CA . SER A 1 73 ? 30.790 -16.178 -14.546 1.00 77.56 73 SER A CA 1
ATOM 586 C C . SER A 1 73 ? 30.079 -15.024 -13.837 1.00 77.56 73 SER A C 1
ATOM 588 O O . SER A 1 73 ? 29.141 -14.439 -14.379 1.00 77.56 73 SER A O 1
ATOM 590 N N . ASP A 1 74 ? 30.575 -14.664 -12.655 1.00 71.69 74 ASP A N 1
ATOM 591 C CA . ASP A 1 74 ? 30.062 -13.537 -11.866 1.00 71.69 74 ASP A CA 1
ATOM 592 C C . ASP A 1 74 ? 30.149 -12.202 -12.633 1.00 71.69 74 ASP A C 1
ATOM 594 O O . ASP A 1 74 ? 29.328 -11.313 -12.437 1.00 71.69 74 ASP A O 1
ATOM 598 N N . ASP A 1 75 ? 31.069 -12.099 -13.600 1.00 70.88 75 ASP A N 1
ATOM 599 C CA . ASP A 1 75 ? 31.186 -10.956 -14.517 1.00 70.88 75 ASP A CA 1
ATOM 600 C C . ASP A 1 75 ? 30.100 -10.924 -15.624 1.00 70.88 75 ASP A C 1
ATOM 602 O O . ASP A 1 75 ? 30.162 -10.101 -16.543 1.00 70.88 75 ASP A O 1
ATOM 606 N N . GLY A 1 76 ? 29.135 -11.852 -15.603 1.00 74.56 76 GLY A N 1
ATOM 607 C CA . GLY A 1 76 ? 27.966 -11.865 -16.490 1.00 74.56 76 GLY A CA 1
ATOM 608 C C . GLY A 1 76 ? 28.204 -12.433 -17.895 1.00 74.56 76 GLY A C 1
ATOM 609 O O . GLY A 1 76 ? 27.458 -12.123 -18.828 1.00 74.56 76 GLY A O 1
ATOM 610 N N . TYR A 1 77 ? 29.248 -13.244 -18.104 1.00 81.88 77 TYR A N 1
ATOM 611 C CA . TYR A 1 77 ? 29.510 -13.878 -19.403 1.00 81.88 77 TYR A CA 1
ATOM 612 C C . TYR A 1 77 ? 30.170 -15.257 -19.301 1.00 81.88 77 TYR A C 1
ATOM 614 O O . TYR A 1 77 ? 30.727 -15.642 -18.282 1.00 81.88 77 TYR A O 1
ATOM 622 N N . TYR A 1 78 ? 30.149 -16.009 -20.398 1.00 85.00 78 TYR A N 1
ATOM 623 C CA . TYR A 1 78 ? 30.868 -17.267 -20.568 1.00 85.00 78 TYR A CA 1
ATOM 624 C C . TYR A 1 78 ? 31.849 -17.168 -21.741 1.00 85.00 78 TYR A C 1
ATOM 626 O O . TYR A 1 78 ? 31.465 -16.770 -22.842 1.00 85.00 78 TYR A O 1
ATOM 634 N N . CYS A 1 79 ? 33.099 -17.584 -21.532 1.00 83.38 79 CYS A N 1
ATOM 635 C CA . CYS A 1 79 ? 34.097 -17.704 -22.597 1.00 83.38 79 CYS A CA 1
ATOM 636 C C . CYS A 1 79 ? 34.221 -19.153 -23.073 1.00 83.38 79 CYS A C 1
ATOM 638 O O . CYS A 1 79 ? 34.574 -20.051 -22.307 1.00 83.38 79 CYS A O 1
ATOM 640 N N . GLN A 1 80 ? 33.968 -19.375 -24.359 1.00 80.06 80 GLN A N 1
ATOM 641 C CA . GLN A 1 80 ? 34.199 -20.652 -25.022 1.00 80.06 80 GLN A CA 1
ATOM 642 C C . GLN A 1 80 ? 35.646 -20.744 -25.528 1.00 80.06 80 GLN A C 1
ATOM 644 O O . GLN A 1 80 ? 36.253 -19.747 -25.915 1.00 80.06 80 GLN A O 1
ATOM 649 N N . LEU A 1 81 ? 36.194 -21.962 -25.577 1.00 73.12 81 LEU A N 1
ATOM 650 C CA . LEU A 1 81 ? 37.447 -22.226 -26.285 1.00 73.12 81 LEU A CA 1
ATOM 651 C C . LEU A 1 81 ? 37.318 -21.858 -27.772 1.00 73.12 81 LEU A C 1
ATOM 653 O O . LEU A 1 81 ? 36.287 -22.108 -28.400 1.00 73.12 81 LEU A O 1
ATOM 657 N N . ARG A 1 82 ? 38.395 -21.311 -28.345 1.00 68.50 82 ARG A N 1
ATOM 658 C CA . ARG A 1 82 ? 38.474 -21.023 -29.784 1.00 68.50 82 ARG A CA 1
ATOM 659 C C . ARG A 1 82 ? 38.316 -22.319 -30.596 1.00 68.50 82 ARG A C 1
ATOM 661 O O . ARG A 1 82 ? 38.734 -23.383 -30.148 1.00 68.50 82 ARG A O 1
ATOM 668 N N . ASN A 1 83 ? 37.742 -22.212 -31.796 1.00 67.81 83 ASN A N 1
ATOM 669 C CA . ASN A 1 83 ? 37.516 -23.312 -32.753 1.00 67.81 83 ASN A CA 1
ATOM 670 C C . ASN A 1 83 ? 36.505 -24.393 -32.328 1.00 67.81 83 ASN A C 1
ATOM 672 O O . ASN A 1 83 ? 36.432 -25.445 -32.959 1.00 67.81 83 ASN A O 1
ATOM 676 N N . VAL A 1 84 ? 35.696 -24.153 -31.295 1.00 74.19 84 VAL A N 1
ATOM 677 C CA . VAL A 1 84 ? 34.545 -25.016 -31.006 1.00 74.19 84 VAL A CA 1
ATOM 678 C C . VAL A 1 84 ? 33.361 -24.578 -31.870 1.00 74.19 84 VAL A C 1
ATOM 680 O O . VAL A 1 84 ? 33.080 -23.384 -31.974 1.00 74.19 84 VAL A O 1
ATOM 683 N N . ALA A 1 85 ? 32.662 -25.543 -32.475 1.00 75.94 85 ALA A N 1
ATOM 684 C CA . ALA A 1 85 ? 31.498 -25.278 -33.316 1.00 75.94 85 ALA A CA 1
ATOM 685 C C . ALA A 1 85 ? 30.430 -24.448 -32.576 1.00 75.94 85 ALA A C 1
ATOM 687 O O . ALA A 1 85 ? 30.198 -24.620 -31.374 1.00 75.94 85 ALA A O 1
ATOM 688 N N . MET A 1 86 ? 29.794 -23.537 -33.312 1.00 84.56 86 MET A N 1
ATOM 689 C CA . MET A 1 86 ? 28.730 -22.661 -32.826 1.00 84.56 86 MET A CA 1
ATOM 690 C C . MET A 1 86 ? 27.735 -22.365 -33.959 1.00 84.56 86 MET A C 1
ATOM 692 O O . MET A 1 86 ? 28.119 -22.438 -35.131 1.00 84.56 86 MET A O 1
ATOM 696 N N . PRO A 1 87 ? 26.479 -22.018 -33.643 1.00 91.94 87 PRO A N 1
ATOM 697 C CA . PRO A 1 87 ? 25.446 -21.720 -34.633 1.00 91.94 87 PRO A CA 1
ATOM 698 C C . PRO A 1 87 ? 25.680 -20.339 -35.275 1.00 91.94 87 PRO A C 1
ATOM 700 O O . PRO A 1 87 ? 25.021 -19.358 -34.947 1.00 91.94 87 PRO A O 1
ATOM 703 N N . ILE A 1 88 ? 26.626 -20.258 -36.218 1.00 92.12 88 ILE A N 1
ATOM 704 C CA . ILE A 1 88 ? 27.179 -18.999 -36.763 1.00 92.12 88 ILE A CA 1
ATOM 705 C C . ILE A 1 88 ? 26.152 -17.990 -37.302 1.00 92.12 88 ILE A C 1
ATOM 707 O O . ILE A 1 88 ? 26.440 -16.801 -37.314 1.00 92.12 88 ILE A O 1
ATOM 711 N N . ARG A 1 89 ? 24.967 -18.435 -37.738 1.00 94.50 89 ARG A N 1
ATOM 712 C CA . ARG A 1 89 ? 23.892 -17.551 -38.227 1.00 94.50 89 ARG A CA 1
ATOM 713 C C . ARG A 1 89 ? 23.160 -16.816 -37.097 1.00 94.50 89 ARG A C 1
ATOM 715 O O . ARG A 1 89 ? 22.498 -15.821 -37.346 1.00 94.50 89 ARG A O 1
ATOM 722 N N . TYR A 1 90 ? 23.259 -17.301 -35.867 1.00 96.31 90 TYR A N 1
ATOM 723 C CA . TYR A 1 90 ? 22.545 -16.765 -34.705 1.00 96.31 90 TYR A CA 1
ATOM 724 C C . TYR A 1 90 ? 23.498 -16.048 -33.748 1.00 96.31 90 TYR A C 1
ATOM 726 O O . TYR A 1 90 ? 23.079 -15.190 -32.977 1.00 96.31 90 TYR A O 1
ATOM 734 N N . THR A 1 91 ? 24.790 -16.376 -33.813 1.00 94.75 91 THR A N 1
ATOM 735 C CA . THR A 1 91 ? 25.828 -15.788 -32.969 1.00 94.75 91 THR A CA 1
ATOM 736 C C . THR A 1 91 ? 26.048 -14.305 -33.286 1.00 94.75 91 THR A C 1
ATOM 738 O O . THR A 1 91 ? 26.176 -13.916 -34.446 1.00 94.75 91 THR A O 1
ATOM 741 N N . SER A 1 92 ? 26.151 -13.474 -32.247 1.00 95.81 92 SER A N 1
ATOM 742 C CA . SER A 1 92 ? 26.463 -12.049 -32.387 1.00 95.81 92 SER A CA 1
ATOM 743 C C . SER A 1 92 ? 27.911 -11.795 -32.851 1.00 95.81 92 SER A C 1
ATOM 745 O O . SER A 1 92 ? 28.793 -12.624 -32.596 1.00 95.81 92 SER A O 1
ATOM 747 N N . PRO A 1 93 ? 28.214 -10.638 -33.477 1.00 93.50 93 PRO A N 1
ATOM 748 C CA . PRO A 1 93 ? 29.558 -10.332 -33.973 1.00 93.50 93 PRO A CA 1
ATOM 749 C C . PRO A 1 93 ? 30.634 -10.409 -32.886 1.00 93.50 93 PRO A C 1
ATOM 751 O O . PRO A 1 93 ? 31.726 -10.928 -33.116 1.00 93.50 93 PRO A O 1
ATOM 754 N N . GLU A 1 94 ? 30.347 -9.918 -31.679 1.00 92.56 94 GLU A N 1
ATOM 755 C CA . GLU A 1 94 ? 31.287 -9.981 -30.562 1.00 92.56 94 GLU A CA 1
ATOM 756 C C . GLU A 1 94 ? 31.506 -11.415 -30.057 1.00 92.56 94 GLU A C 1
ATOM 758 O O . GLU A 1 94 ? 32.649 -11.798 -29.792 1.00 92.56 94 GLU A O 1
ATOM 763 N N . ALA A 1 95 ? 30.459 -12.244 -30.013 1.00 91.38 95 ALA A N 1
ATOM 764 C CA . ALA A 1 95 ? 30.590 -13.648 -29.640 1.00 91.38 95 ALA A CA 1
ATOM 765 C C . ALA A 1 95 ? 31.367 -14.444 -30.705 1.00 91.38 95 ALA A C 1
ATOM 767 O O . ALA A 1 95 ? 32.189 -15.286 -30.348 1.00 91.38 95 ALA A O 1
ATOM 768 N N . MET A 1 96 ? 31.212 -14.120 -31.994 1.00 90.00 96 MET A N 1
ATOM 769 C CA . MET A 1 96 ? 32.024 -14.697 -33.076 1.00 90.00 96 MET A CA 1
ATOM 770 C C . MET A 1 96 ? 33.509 -14.312 -32.953 1.00 90.00 96 MET A C 1
ATOM 772 O O . MET A 1 96 ? 34.377 -15.172 -33.089 1.00 90.00 96 MET A O 1
ATOM 776 N N . ARG A 1 97 ? 33.822 -13.039 -32.649 1.00 85.88 97 ARG A N 1
ATOM 777 C CA . ARG A 1 97 ? 35.210 -12.523 -32.573 1.00 85.88 97 ARG A CA 1
ATOM 778 C C . ARG A 1 97 ? 36.004 -13.104 -31.411 1.00 85.88 97 ARG A C 1
ATOM 780 O O . ARG A 1 97 ? 37.153 -13.511 -31.584 1.00 85.88 97 ARG A O 1
ATOM 787 N N . VAL A 1 98 ? 35.421 -13.064 -30.213 1.00 84.19 98 VAL A N 1
ATOM 788 C CA . VAL A 1 98 ? 36.151 -13.341 -28.965 1.00 84.19 98 VAL A CA 1
ATOM 789 C C . VAL A 1 98 ? 35.603 -14.534 -28.188 1.00 84.19 98 VAL A C 1
ATOM 791 O O . VAL A 1 98 ? 36.093 -14.809 -27.098 1.00 84.19 98 VAL A O 1
ATOM 794 N N . CYS A 1 99 ? 34.634 -15.274 -28.744 1.00 85.62 99 CYS A N 1
ATOM 795 C CA . CYS A 1 99 ? 34.031 -16.454 -28.111 1.00 85.62 99 CYS A CA 1
ATOM 796 C C . CYS A 1 99 ? 33.407 -16.151 -26.733 1.00 85.62 99 CYS A C 1
ATOM 798 O O . CYS A 1 99 ? 33.350 -17.031 -25.871 1.00 85.62 99 CYS A O 1
ATOM 800 N N . ARG A 1 100 ? 32.949 -14.908 -26.524 1.00 87.69 100 ARG A N 1
ATOM 801 C CA . ARG A 1 100 ? 32.323 -14.426 -25.286 1.00 87.69 100 ARG A CA 1
ATOM 802 C C . ARG A 1 100 ? 30.812 -14.333 -25.468 1.00 87.69 100 ARG A C 1
ATOM 804 O O . ARG A 1 100 ? 30.343 -13.542 -26.277 1.00 87.69 100 ARG A O 1
ATOM 811 N N . PHE A 1 101 ? 30.077 -15.110 -24.683 1.00 90.69 101 PHE A N 1
ATOM 812 C CA . PH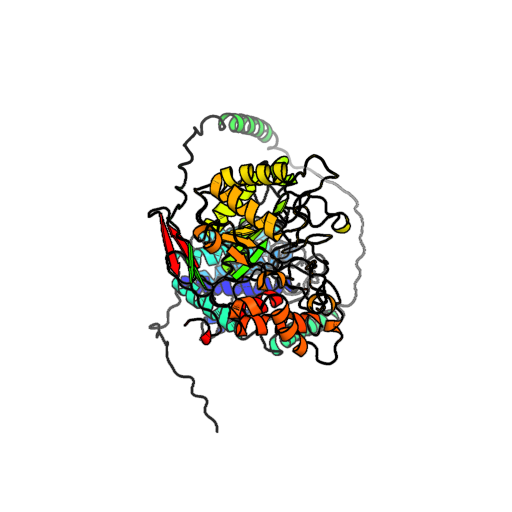E A 1 101 ? 28.619 -15.175 -24.691 1.00 90.69 101 PHE A CA 1
ATOM 813 C C . PHE A 1 101 ? 28.071 -14.527 -23.419 1.00 90.69 101 PHE A C 1
ATOM 815 O O . PHE A 1 101 ? 28.536 -14.826 -22.324 1.00 90.69 101 PHE A O 1
ATOM 822 N N . SER A 1 102 ? 27.101 -13.639 -23.558 1.00 93.06 102 SER A N 1
ATOM 823 C CA . SER A 1 102 ? 26.425 -12.909 -22.481 1.00 93.06 102 SER A CA 1
ATOM 824 C C . SER A 1 102 ? 24.946 -12.727 -22.818 1.00 93.06 102 SER A C 1
ATOM 826 O O . SER A 1 102 ? 24.540 -12.987 -23.951 1.00 93.06 102 SER A O 1
ATOM 828 N N . GLU A 1 103 ? 24.155 -12.208 -21.879 1.00 94.31 103 GLU A N 1
ATOM 829 C CA . GLU A 1 103 ? 22.762 -11.812 -22.134 1.00 94.31 103 GLU A CA 1
ATOM 830 C C . GLU A 1 103 ? 22.623 -10.990 -23.428 1.00 94.31 103 GLU A C 1
ATOM 832 O O . GLU A 1 103 ? 21.842 -11.333 -24.306 1.00 94.31 103 GLU A O 1
ATOM 837 N N . HIS A 1 104 ? 23.468 -9.975 -23.622 1.00 96.81 104 HIS A N 1
ATOM 838 C CA . HIS A 1 104 ? 23.426 -9.117 -24.808 1.00 96.81 104 HIS A CA 1
ATOM 839 C C . HIS A 1 104 ? 23.694 -9.869 -26.124 1.00 96.81 104 HIS A C 1
ATOM 841 O O . HIS A 1 104 ? 23.179 -9.481 -27.178 1.00 96.81 104 HIS A O 1
ATOM 847 N N . SER A 1 105 ? 24.503 -10.935 -26.093 1.00 96.38 105 SER A N 1
ATOM 848 C CA . SER A 1 105 ? 24.692 -11.811 -27.258 1.00 96.38 105 SER A CA 1
ATOM 849 C C . SER A 1 105 ? 23.479 -12.714 -27.503 1.00 96.38 105 SER A C 1
ATOM 851 O O . SER A 1 105 ? 23.153 -12.997 -28.653 1.00 96.38 105 SER A O 1
ATOM 853 N N . GLU A 1 106 ? 22.765 -13.103 -26.444 1.00 97.31 106 GLU A N 1
ATOM 854 C CA . GLU A 1 106 ? 21.517 -13.866 -26.542 1.00 97.31 106 GLU A CA 1
ATOM 855 C C . GLU A 1 106 ? 20.371 -12.974 -27.053 1.00 97.31 106 GLU A C 1
ATOM 857 O O . GLU A 1 106 ? 19.554 -13.445 -27.839 1.00 97.31 106 GLU A O 1
ATOM 862 N N . CYS A 1 107 ? 20.350 -11.675 -26.719 1.00 98.00 107 CYS A N 1
ATOM 863 C CA . CYS A 1 107 ? 19.422 -10.699 -27.308 1.00 98.00 107 CYS A CA 1
ATOM 864 C C . CYS A 1 107 ? 19.579 -10.613 -28.837 1.00 98.00 107 CYS A C 1
ATOM 866 O O . CYS A 1 107 ? 18.593 -10.556 -29.572 1.00 98.00 107 CYS A O 1
ATOM 868 N N . TRP A 1 108 ? 20.814 -10.660 -29.348 1.00 98.31 108 TRP A N 1
ATOM 869 C CA . TRP A 1 108 ? 21.050 -10.706 -30.795 1.00 98.31 108 TRP A CA 1
ATOM 870 C C . TRP A 1 108 ? 20.454 -11.970 -31.423 1.00 98.31 108 TRP A C 1
ATOM 872 O O . TRP A 1 108 ? 19.744 -11.887 -32.429 1.00 98.31 108 TRP A O 1
ATOM 882 N N . ALA A 1 109 ? 20.728 -13.131 -30.821 1.00 97.94 109 ALA A N 1
ATOM 883 C CA . ALA A 1 109 ? 20.216 -14.418 -31.283 1.00 97.94 109 ALA A CA 1
ATOM 884 C C . ALA A 1 109 ? 18.678 -14.465 -31.231 1.00 97.94 109 ALA A C 1
ATOM 886 O O . ALA A 1 109 ? 18.037 -14.921 -32.176 1.00 97.94 109 ALA A O 1
ATOM 887 N N . TYR A 1 110 ? 18.075 -13.877 -30.195 1.00 98.38 110 TYR A N 1
ATOM 888 C CA . TYR A 1 110 ? 16.633 -13.665 -30.099 1.00 98.38 110 TYR A CA 1
ATOM 889 C C . TYR A 1 110 ? 16.091 -12.787 -31.236 1.00 98.38 110 TYR A C 1
ATOM 891 O O . TYR A 1 110 ? 15.067 -13.122 -31.824 1.00 98.38 110 TYR A O 1
ATOM 899 N N . GLY A 1 111 ? 16.806 -11.731 -31.639 1.00 98.00 111 GLY A N 1
ATOM 900 C CA . GLY A 1 111 ? 16.465 -10.950 -32.834 1.00 98.00 111 GLY A CA 1
ATOM 901 C C . GLY A 1 111 ? 16.434 -11.792 -34.117 1.00 98.00 111 GLY A C 1
ATOM 902 O O . GLY A 1 111 ? 15.535 -11.628 -34.941 1.00 98.00 111 GLY A O 1
ATOM 903 N N . VAL A 1 112 ? 17.362 -12.747 -34.265 1.00 98.00 112 VAL A N 1
ATOM 904 C CA . VAL A 1 112 ? 17.351 -13.716 -35.380 1.00 98.00 112 VAL A CA 1
ATOM 905 C C . VAL A 1 112 ? 16.176 -14.692 -35.260 1.00 98.00 112 VAL A C 1
ATOM 907 O O . VAL A 1 112 ? 15.513 -14.957 -36.258 1.00 98.00 112 VAL A O 1
ATOM 910 N N . ALA A 1 113 ? 15.839 -15.161 -34.057 1.00 97.56 113 ALA A N 1
ATOM 911 C CA . ALA A 1 113 ? 14.669 -16.016 -33.837 1.00 97.56 113 ALA A CA 1
ATOM 912 C C . ALA A 1 113 ? 13.341 -15.293 -34.147 1.00 97.56 113 ALA A C 1
ATOM 914 O O . ALA A 1 113 ? 12.438 -15.881 -34.741 1.00 97.56 113 ALA A O 1
ATOM 915 N N . LEU A 1 114 ? 13.223 -14.001 -33.817 1.00 97.38 114 LEU A N 1
ATOM 916 C CA . LEU A 1 114 ? 12.080 -13.175 -34.222 1.00 97.38 114 LEU A CA 1
ATOM 917 C C . LEU A 1 114 ? 12.015 -13.004 -35.739 1.00 97.38 114 LEU A C 1
ATOM 919 O O . LEU A 1 114 ? 10.934 -13.067 -36.324 1.00 97.38 114 LEU A O 1
ATOM 923 N N . TRP A 1 115 ? 13.162 -12.817 -36.391 1.00 97.25 115 TRP A N 1
ATOM 924 C CA . TRP A 1 115 ? 13.218 -12.781 -37.847 1.00 97.25 115 TRP A CA 1
ATOM 925 C C . TRP A 1 115 ? 12.691 -14.083 -38.459 1.00 97.25 115 TRP A C 1
ATOM 927 O O . TRP A 1 115 ? 11.852 -14.039 -39.358 1.00 97.25 115 TRP A O 1
ATOM 937 N N . GLU A 1 116 ? 13.109 -15.241 -37.943 1.00 96.69 116 GLU A N 1
ATOM 938 C CA . GLU A 1 116 ? 12.601 -16.542 -38.393 1.00 96.69 116 GLU A CA 1
ATOM 939 C C . GLU A 1 116 ? 11.090 -16.651 -38.185 1.00 96.69 116 GLU A C 1
ATOM 941 O O . GLU A 1 116 ? 10.366 -17.041 -39.101 1.00 96.69 116 GLU A O 1
ATOM 946 N N . LEU A 1 117 ? 10.607 -16.241 -37.011 1.00 95.56 117 LEU A N 1
ATOM 947 C CA . LEU A 1 117 ? 9.195 -16.300 -36.654 1.00 95.56 117 LEU A CA 1
ATOM 948 C C . LEU A 1 117 ? 8.325 -15.499 -37.632 1.00 95.56 117 LEU A C 1
ATOM 950 O O . LEU A 1 117 ? 7.336 -16.014 -38.150 1.00 95.56 117 LEU A O 1
ATOM 954 N N . PHE A 1 118 ? 8.715 -14.259 -37.934 1.00 94.88 118 PHE A N 1
ATOM 955 C CA . PHE A 1 118 ? 7.929 -13.378 -38.802 1.00 94.88 118 PHE A CA 1
ATOM 956 C C . PHE A 1 118 ? 8.168 -13.604 -40.299 1.00 94.88 118 PHE A C 1
ATOM 958 O O . PHE A 1 118 ? 7.333 -13.207 -41.110 1.00 94.88 118 PHE A O 1
ATOM 965 N N . THR A 1 119 ? 9.247 -14.281 -40.696 1.00 93.06 119 THR A N 1
ATOM 966 C CA . THR A 1 119 ? 9.420 -14.793 -42.072 1.00 93.06 119 THR A CA 1
ATOM 967 C C . THR A 1 119 ? 8.806 -16.178 -42.276 1.00 93.06 119 THR A C 1
ATOM 969 O O . THR A 1 119 ? 8.858 -16.716 -43.388 1.00 93.06 119 THR A O 1
ATOM 972 N N . PHE A 1 120 ? 8.195 -16.745 -41.230 1.00 91.19 120 PHE A N 1
ATOM 973 C CA . PHE A 1 120 ? 7.626 -18.093 -41.207 1.00 91.19 120 PHE A CA 1
ATOM 974 C C . PHE A 1 120 ? 8.660 -19.180 -41.532 1.00 91.19 120 PHE A C 1
ATOM 976 O O . PHE A 1 120 ? 8.330 -20.183 -42.162 1.00 91.19 120 PHE A O 1
ATOM 983 N N . SER A 1 121 ? 9.928 -18.933 -41.187 1.00 89.06 121 SER A N 1
ATOM 984 C CA . SER A 1 121 ? 11.078 -19.801 -41.474 1.00 89.06 121 SER A CA 1
ATOM 985 C C . SER A 1 121 ? 11.176 -20.257 -42.936 1.00 89.06 121 SER A C 1
ATOM 987 O O . SER A 1 121 ? 11.737 -21.311 -43.227 1.00 89.06 121 SER A O 1
ATOM 989 N N . LYS A 1 122 ? 10.651 -19.465 -43.885 1.00 87.19 122 LYS A N 1
ATOM 990 C CA . LYS A 1 122 ? 10.667 -19.808 -45.319 1.00 87.19 122 LYS A CA 1
ATOM 991 C C . LYS A 1 122 ? 12.076 -19.840 -45.911 1.00 87.19 122 LYS A C 1
ATOM 993 O O . LYS A 1 122 ? 12.279 -20.444 -46.961 1.00 87.19 122 LYS A O 1
ATOM 998 N N . LYS A 1 123 ? 13.029 -19.156 -45.274 1.00 86.50 123 LYS A N 1
ATOM 999 C CA . LYS A 1 123 ? 14.436 -19.067 -45.681 1.00 86.50 123 LYS A CA 1
ATOM 1000 C C . LYS A 1 123 ? 15.331 -19.154 -44.450 1.00 86.50 123 LYS A C 1
ATOM 1002 O O . LYS A 1 123 ? 14.903 -18.829 -43.345 1.00 86.50 123 LYS A O 1
ATOM 1007 N N . GLN A 1 124 ? 16.580 -19.566 -44.654 1.00 89.44 124 GLN A N 1
ATOM 1008 C CA . GLN A 1 124 ? 17.590 -19.503 -43.599 1.00 89.44 124 GLN A CA 1
ATOM 1009 C C . GLN A 1 124 ? 18.069 -18.056 -43.395 1.00 89.44 124 GLN A C 1
ATOM 1011 O O . GLN A 1 124 ? 18.161 -17.312 -44.376 1.00 89.44 124 GLN A O 1
ATOM 1016 N N . PRO A 1 125 ? 18.447 -17.660 -42.165 1.00 94.62 125 PRO A N 1
ATOM 1017 C CA . PRO A 1 125 ? 19.044 -16.350 -41.933 1.00 94.62 125 PRO A CA 1
ATOM 1018 C C . PRO A 1 125 ? 20.298 -16.141 -42.797 1.00 94.62 125 PRO A C 1
ATOM 1020 O O . PRO A 1 125 ? 21.155 -17.028 -42.882 1.00 94.62 125 PRO A O 1
ATOM 1023 N N . TYR A 1 126 ? 20.425 -14.956 -43.394 1.00 94.75 126 TYR A N 1
ATOM 1024 C CA . TYR A 1 126 ? 21.526 -14.505 -44.262 1.00 94.75 126 TYR A CA 1
ATOM 1025 C C . TYR A 1 126 ? 21.608 -15.160 -45.648 1.00 94.75 126 TYR A C 1
ATOM 1027 O O . TYR A 1 126 ? 22.560 -14.888 -46.378 1.00 94.75 126 TYR A O 1
ATOM 1035 N N . ALA A 1 127 ? 20.655 -16.023 -46.017 1.00 89.94 127 ALA A N 1
ATOM 1036 C CA . ALA A 1 127 ? 20.698 -16.757 -47.283 1.00 89.94 127 ALA A CA 1
ATOM 1037 C C . ALA A 1 127 ? 20.613 -15.855 -48.527 1.00 89.94 127 ALA A C 1
ATOM 1039 O O . ALA A 1 127 ? 21.066 -16.259 -49.595 1.00 89.94 127 ALA A O 1
ATOM 1040 N N . GLU A 1 128 ? 20.041 -14.654 -48.403 1.00 89.56 128 GLU A N 1
ATOM 1041 C CA . GLU A 1 128 ? 19.912 -13.696 -49.513 1.00 89.56 128 GLU A CA 1
ATOM 1042 C C . GLU A 1 128 ? 20.906 -12.536 -49.404 1.00 89.56 128 GLU A C 1
ATOM 1044 O O . GLU A 1 128 ? 21.082 -11.761 -50.340 1.00 89.56 128 GLU A O 1
ATOM 1049 N N . GLU A 1 129 ? 21.555 -12.416 -48.251 1.00 89.12 129 GLU A N 1
ATOM 1050 C CA . GLU A 1 129 ? 22.418 -11.303 -47.894 1.00 89.12 129 GLU A CA 1
ATOM 1051 C C . GLU A 1 129 ? 23.892 -11.579 -48.209 1.00 89.12 129 GLU A C 1
ATOM 1053 O O . GLU A 1 129 ? 24.629 -10.657 -48.565 1.00 89.12 129 GLU A O 1
ATOM 1058 N N . CYS A 1 130 ? 24.347 -12.828 -48.064 1.00 90.19 130 CYS A N 1
ATOM 1059 C CA . CYS A 1 130 ? 25.739 -13.202 -48.310 1.00 90.19 130 CYS A CA 1
ATOM 1060 C C . CYS A 1 130 ? 25.915 -14.706 -48.569 1.00 90.19 130 CYS A C 1
ATOM 1062 O O . CYS A 1 130 ? 25.024 -15.512 -48.307 1.00 90.19 130 CYS A O 1
ATOM 1064 N N . SER A 1 131 ? 27.097 -15.092 -49.059 1.00 87.25 131 SER A N 1
ATOM 1065 C CA . SER A 1 131 ? 27.491 -16.500 -49.169 1.00 87.25 131 SER A CA 1
ATOM 1066 C C . SER A 1 131 ? 27.500 -17.192 -47.802 1.00 87.25 131 SER A C 1
ATOM 1068 O O . SER A 1 131 ? 27.703 -16.563 -46.764 1.00 87.25 131 SER A O 1
ATOM 1070 N N . GLU A 1 132 ? 27.324 -18.511 -47.789 1.00 82.25 132 GLU A N 1
ATOM 1071 C CA . GLU A 1 132 ? 27.317 -19.270 -46.540 1.00 82.25 132 GLU A CA 1
ATOM 1072 C C . GLU A 1 132 ? 28.698 -19.343 -45.870 1.00 82.25 132 GLU A C 1
ATOM 1074 O O . GLU A 1 132 ? 29.748 -19.287 -46.514 1.00 82.25 132 GLU A O 1
ATOM 1079 N N . GLY A 1 133 ? 28.688 -19.541 -44.550 1.00 85.44 133 GLY A N 1
ATOM 1080 C CA . GLY A 1 133 ? 29.883 -19.835 -43.765 1.00 85.44 133 GLY A CA 1
ATOM 1081 C C . GLY A 1 133 ? 30.374 -18.677 -42.898 1.00 85.44 133 GLY A C 1
ATOM 1082 O O . GLY A 1 133 ? 30.005 -17.515 -43.064 1.00 85.44 133 GLY A O 1
ATOM 1083 N N . TYR A 1 134 ? 31.231 -19.026 -41.935 1.00 87.44 134 TYR A N 1
ATOM 1084 C CA . TYR A 1 134 ? 31.692 -18.118 -40.881 1.00 87.44 134 TYR A CA 1
ATOM 1085 C C . TYR A 1 134 ? 32.306 -16.829 -41.441 1.00 87.44 134 TYR A C 1
ATOM 1087 O O . TYR A 1 134 ? 31.922 -15.740 -41.029 1.00 87.44 134 TYR A O 1
ATOM 1095 N N . HIS A 1 135 ? 33.232 -16.940 -42.401 1.00 88.81 135 HIS A N 1
ATOM 1096 C CA . HIS A 1 135 ? 33.960 -15.782 -42.928 1.00 88.81 135 HIS A CA 1
ATOM 1097 C C . HIS A 1 135 ? 33.062 -14.805 -43.692 1.00 88.81 135 HIS A C 1
ATOM 1099 O O . HIS A 1 135 ? 33.231 -13.598 -43.544 1.00 88.81 135 HIS A O 1
ATOM 1105 N N . ALA A 1 136 ? 32.099 -15.312 -44.465 1.00 92.50 136 ALA A N 1
ATOM 1106 C CA . ALA A 1 136 ? 31.191 -14.483 -45.247 1.00 92.50 136 ALA A CA 1
ATOM 1107 C C . ALA A 1 136 ? 30.219 -13.704 -44.346 1.00 92.50 136 ALA A C 1
ATOM 1109 O O . ALA A 1 136 ? 30.143 -12.480 -44.450 1.00 92.50 136 ALA A O 1
ATOM 1110 N N . ILE A 1 137 ? 29.578 -14.384 -43.386 1.00 92.69 137 ILE A N 1
ATOM 1111 C CA . ILE A 1 137 ? 28.688 -13.744 -42.401 1.00 92.69 137 ILE A CA 1
ATOM 1112 C C . ILE A 1 137 ? 29.471 -12.736 -41.551 1.00 92.69 137 ILE A C 1
ATOM 1114 O O . ILE A 1 137 ? 29.031 -11.606 -41.342 1.00 92.69 137 ILE A O 1
ATOM 1118 N N . MET A 1 138 ? 30.671 -13.105 -41.100 1.00 91.06 138 MET A N 1
ATOM 1119 C CA . MET A 1 138 ? 31.502 -12.231 -40.277 1.00 91.06 138 MET A CA 1
ATOM 1120 C C . MET A 1 138 ? 31.942 -10.964 -41.021 1.00 91.06 138 MET A C 1
ATOM 1122 O O . MET A 1 138 ? 31.925 -9.872 -40.444 1.00 91.06 138 MET A O 1
ATOM 1126 N N . ALA A 1 139 ? 32.322 -11.091 -42.296 1.00 91.31 139 ALA A N 1
ATOM 1127 C CA . ALA A 1 139 ? 32.662 -9.956 -43.150 1.00 91.31 139 ALA A CA 1
ATOM 1128 C C . ALA A 1 139 ? 31.442 -9.053 -43.383 1.00 91.31 139 ALA A C 1
ATOM 1130 O O . ALA A 1 139 ? 31.545 -7.838 -43.219 1.00 91.31 139 ALA A O 1
ATOM 1131 N N . PHE A 1 140 ? 30.280 -9.648 -43.673 1.00 95.12 140 PHE A N 1
ATOM 1132 C CA . PHE A 1 140 ? 29.020 -8.930 -43.854 1.00 95.12 140 PHE A CA 1
ATOM 1133 C C . PHE A 1 140 ? 28.656 -8.093 -42.618 1.00 95.12 140 PHE A C 1
ATOM 1135 O O . PHE A 1 140 ? 28.425 -6.890 -42.738 1.00 95.12 140 PHE A O 1
ATOM 1142 N N . LEU A 1 141 ? 28.683 -8.696 -41.424 1.00 94.94 141 LEU A N 1
ATOM 1143 C CA . LEU A 1 141 ? 28.349 -8.015 -40.168 1.00 94.94 141 LEU A CA 1
ATOM 1144 C C . LEU A 1 141 ? 29.389 -6.956 -39.774 1.00 94.94 141 LEU A C 1
ATOM 1146 O O . LEU A 1 141 ? 29.026 -5.893 -39.272 1.00 94.94 141 LEU A O 1
ATOM 1150 N N . THR A 1 142 ? 30.678 -7.215 -40.028 1.00 91.06 142 THR A N 1
ATOM 1151 C CA . THR A 1 142 ? 31.769 -6.268 -39.722 1.00 91.06 142 THR A CA 1
ATOM 1152 C C . THR A 1 142 ? 31.754 -5.043 -40.634 1.00 91.06 142 THR A C 1
ATOM 1154 O O . THR A 1 142 ? 32.166 -3.970 -40.206 1.00 91.06 142 THR A O 1
ATOM 1157 N N . ALA A 1 143 ? 31.212 -5.163 -41.848 1.00 92.31 143 ALA A N 1
ATOM 1158 C CA . ALA A 1 143 ? 30.940 -4.024 -42.723 1.00 92.31 143 ALA A CA 1
ATOM 1159 C C . ALA A 1 143 ? 29.758 -3.150 -42.243 1.00 92.31 143 ALA A C 1
ATOM 1161 O O . ALA A 1 143 ? 29.405 -2.180 -42.906 1.00 92.31 143 ALA A O 1
ATOM 1162 N N . GLY A 1 144 ? 29.139 -3.480 -41.102 1.00 92.69 144 GLY A N 1
ATOM 1163 C CA . GLY A 1 144 ? 28.002 -2.752 -40.537 1.00 92.69 144 GLY A CA 1
ATOM 1164 C C . GLY A 1 144 ? 26.647 -3.195 -41.090 1.00 92.69 144 GLY A C 1
ATOM 1165 O O . GLY A 1 144 ? 25.616 -2.693 -40.643 1.00 92.69 144 GLY A O 1
ATOM 1166 N N . ASN A 1 145 ? 26.621 -4.161 -42.013 1.00 95.69 145 ASN A N 1
ATOM 1167 C CA . ASN A 1 145 ? 25.374 -4.673 -42.567 1.00 95.69 145 ASN A CA 1
ATOM 1168 C C . ASN A 1 145 ? 24.626 -5.531 -41.542 1.00 95.69 145 ASN A C 1
ATOM 1170 O O . ASN A 1 145 ? 25.219 -6.080 -40.606 1.00 95.69 145 ASN A O 1
ATOM 1174 N N . ARG A 1 146 ? 23.308 -5.646 -41.723 1.00 95.69 146 ARG A N 1
ATOM 1175 C CA . ARG A 1 146 ? 22.393 -6.437 -40.890 1.00 95.69 146 ARG A CA 1
ATOM 1176 C C . ARG A 1 146 ? 21.435 -7.230 -41.761 1.00 95.69 146 ARG A C 1
ATOM 1178 O O . ARG A 1 146 ? 21.237 -6.892 -42.925 1.00 95.69 146 ARG A O 1
ATOM 1185 N N . LEU A 1 147 ? 20.855 -8.274 -41.177 1.00 94.38 147 LEU A N 1
ATOM 1186 C CA . LEU A 1 147 ? 19.814 -9.060 -41.823 1.00 94.38 147 LEU A CA 1
ATOM 1187 C C . LEU A 1 147 ? 18.615 -8.165 -42.172 1.00 94.38 147 LEU A C 1
ATOM 1189 O O . LEU A 1 147 ? 18.280 -7.234 -41.432 1.00 94.38 147 LEU A O 1
ATOM 1193 N N . SER A 1 148 ? 17.981 -8.428 -43.312 1.00 93.81 148 SER A N 1
ATOM 1194 C CA . SER A 1 148 ? 16.843 -7.637 -43.776 1.00 93.81 148 SER A CA 1
ATOM 1195 C C . SER A 1 148 ? 15.645 -7.790 -42.828 1.00 93.81 148 SER A C 1
ATOM 1197 O O . SER A 1 148 ? 15.243 -8.894 -42.482 1.00 93.81 148 SER A O 1
ATOM 1199 N N . VAL A 1 149 ? 15.056 -6.688 -42.357 1.00 93.94 149 VAL A N 1
ATOM 1200 C CA . VAL A 1 149 ? 13.957 -6.754 -41.375 1.00 93.94 149 VAL A CA 1
ATOM 1201 C C . VAL A 1 149 ? 12.654 -7.182 -42.071 1.00 93.94 149 VAL A C 1
ATOM 1203 O O . VAL A 1 149 ? 12.276 -6.552 -43.063 1.00 93.94 149 VAL A O 1
ATOM 1206 N N . PRO A 1 150 ? 11.924 -8.199 -41.568 1.00 91.69 150 PRO A N 1
ATOM 1207 C CA . PRO A 1 150 ? 10.771 -8.757 -42.265 1.00 91.69 150 PRO A CA 1
ATOM 1208 C C . PRO A 1 150 ? 9.625 -7.752 -42.330 1.00 91.69 150 PRO A C 1
ATOM 1210 O O . PRO A 1 150 ? 9.159 -7.256 -41.305 1.00 91.69 150 PRO A O 1
ATOM 1213 N N . SER A 1 151 ? 9.133 -7.466 -43.537 1.00 91.06 151 SER A N 1
ATOM 1214 C CA . SER A 1 151 ? 8.005 -6.548 -43.760 1.00 91.06 151 SER A CA 1
ATOM 1215 C C . SER A 1 151 ? 6.675 -7.073 -43.212 1.00 91.06 151 SER A C 1
ATOM 1217 O O . SER A 1 151 ? 5.773 -6.279 -42.959 1.00 91.06 151 SER A O 1
ATOM 1219 N N . THR A 1 152 ? 6.578 -8.386 -43.001 1.00 91.25 152 THR A N 1
ATOM 1220 C CA . THR A 1 152 ? 5.450 -9.107 -42.397 1.00 91.25 152 THR A CA 1
ATOM 1221 C C . THR A 1 152 ? 5.303 -8.859 -40.895 1.00 91.25 152 THR A C 1
ATOM 1223 O O . THR A 1 152 ? 4.220 -9.069 -40.355 1.00 91.25 152 THR A O 1
ATOM 1226 N N . ALA A 1 153 ? 6.357 -8.404 -40.210 1.00 91.94 153 ALA A N 1
ATOM 1227 C CA . ALA A 1 153 ? 6.287 -8.064 -38.793 1.00 91.94 153 ALA A CA 1
ATOM 1228 C C . ALA A 1 153 ? 5.634 -6.682 -38.568 1.00 91.94 153 ALA A C 1
ATOM 1230 O O . ALA A 1 153 ? 5.883 -5.745 -39.343 1.00 91.94 153 ALA A O 1
ATOM 1231 N N . PRO A 1 154 ? 4.864 -6.497 -37.476 1.00 92.25 154 PRO A N 1
ATOM 1232 C CA . PRO A 1 154 ? 4.352 -5.185 -37.084 1.00 92.25 154 PRO A CA 1
ATOM 1233 C C . PRO A 1 154 ? 5.462 -4.135 -36.940 1.00 92.25 154 PRO A C 1
ATOM 1235 O O . PRO A 1 154 ? 6.602 -4.453 -36.595 1.00 92.25 154 PRO A O 1
ATOM 1238 N N . LYS A 1 155 ? 5.146 -2.855 -37.199 1.00 92.31 155 LYS A N 1
ATOM 1239 C CA . LYS A 1 155 ? 6.120 -1.741 -37.127 1.00 92.31 155 LYS A CA 1
ATOM 1240 C C . LYS A 1 155 ? 6.922 -1.726 -35.811 1.00 92.31 155 LYS A C 1
ATOM 1242 O O . LYS A 1 155 ? 8.145 -1.599 -35.906 1.00 92.31 155 LYS A O 1
ATOM 1247 N N . PRO A 1 156 ? 6.304 -1.903 -34.628 1.00 90.56 156 PRO A N 1
ATOM 1248 C CA . PRO A 1 156 ? 7.051 -1.909 -33.369 1.00 90.56 156 PRO A CA 1
ATOM 1249 C C . PRO A 1 156 ? 8.039 -3.073 -33.270 1.00 90.56 156 PRO A C 1
ATOM 1251 O O . PRO A 1 156 ? 9.194 -2.869 -32.905 1.00 90.56 156 PRO A O 1
ATOM 1254 N N . ILE A 1 157 ? 7.642 -4.267 -33.719 1.00 94.12 157 ILE A N 1
ATOM 1255 C CA . ILE A 1 157 ? 8.520 -5.445 -33.756 1.00 94.12 157 ILE A CA 1
ATOM 1256 C C . ILE A 1 157 ? 9.690 -5.242 -34.719 1.00 94.12 157 ILE A C 1
ATOM 1258 O O . ILE A 1 157 ? 10.824 -5.593 -34.402 1.00 94.12 157 ILE A O 1
ATOM 1262 N N . ARG A 1 158 ? 9.458 -4.612 -35.874 1.00 95.69 158 ARG A N 1
ATOM 1263 C CA . ARG A 1 158 ? 10.539 -4.265 -36.809 1.00 95.69 158 ARG A CA 1
ATOM 1264 C C . ARG A 1 158 ? 11.560 -3.325 -36.175 1.00 95.69 158 ARG A C 1
ATOM 1266 O O . ARG A 1 158 ? 12.759 -3.554 -36.315 1.00 95.69 158 ARG A O 1
ATOM 1273 N N . SER A 1 159 ? 11.095 -2.304 -35.452 1.00 95.25 159 SER A N 1
ATOM 1274 C CA . SER A 1 159 ? 11.978 -1.391 -34.715 1.00 95.25 159 SER A CA 1
ATOM 1275 C C . SER A 1 159 ? 12.755 -2.120 -33.614 1.00 95.25 159 SER A C 1
ATOM 1277 O O . SER A 1 159 ? 13.953 -1.894 -33.452 1.00 95.25 159 SER A O 1
ATOM 1279 N N . MET A 1 160 ? 12.110 -3.046 -32.903 1.00 96.50 160 MET A N 1
ATOM 1280 C CA . MET A 1 160 ? 12.762 -3.872 -31.888 1.00 96.50 160 MET A CA 1
ATOM 1281 C C . MET A 1 160 ? 13.867 -4.753 -32.478 1.00 96.50 160 MET A C 1
ATOM 1283 O O . MET A 1 160 ? 14.984 -4.732 -31.969 1.00 96.50 160 MET A O 1
ATOM 1287 N N . ILE A 1 161 ? 13.596 -5.478 -33.570 1.00 97.31 161 ILE A N 1
ATOM 1288 C CA . ILE A 1 161 ? 14.593 -6.328 -34.244 1.00 97.31 161 ILE A CA 1
ATOM 1289 C C . ILE A 1 161 ? 15.830 -5.504 -34.640 1.00 97.31 161 ILE A C 1
ATOM 1291 O O . ILE A 1 161 ? 16.961 -5.935 -34.423 1.00 97.31 161 ILE A O 1
ATOM 1295 N N . GLN A 1 162 ? 15.639 -4.279 -35.140 1.00 96.56 162 GLN A N 1
ATOM 1296 C CA . GLN A 1 162 ? 16.752 -3.376 -35.462 1.00 96.56 162 GLN A CA 1
ATOM 1297 C C . GLN A 1 162 ? 17.590 -3.012 -34.229 1.00 96.56 162 GLN A C 1
ATOM 1299 O O . GLN A 1 162 ? 18.819 -3.024 -34.300 1.00 96.56 162 GLN A O 1
ATOM 1304 N N . LYS A 1 163 ? 16.943 -2.717 -33.093 1.00 97.19 163 LYS A N 1
ATOM 1305 C CA . LYS A 1 163 ? 17.630 -2.416 -31.825 1.00 97.19 163 LYS A CA 1
ATOM 1306 C C . LYS A 1 163 ? 18.381 -3.636 -31.275 1.00 97.19 163 LYS A C 1
ATOM 1308 O O . LYS A 1 163 ? 19.498 -3.488 -30.785 1.00 97.19 163 LYS A O 1
ATOM 1313 N N . LEU A 1 164 ? 17.814 -4.840 -31.399 1.00 98.06 164 LEU A N 1
ATOM 1314 C CA . LEU A 1 164 ? 18.456 -6.100 -30.991 1.00 98.06 164 LEU A CA 1
ATOM 1315 C C . LEU A 1 164 ? 19.747 -6.387 -31.771 1.00 98.06 164 LEU A C 1
ATOM 1317 O O . LEU A 1 164 ? 20.651 -7.034 -31.247 1.00 98.06 164 LEU A O 1
ATOM 1321 N N . TRP A 1 165 ? 19.880 -5.850 -32.985 1.00 97.75 165 TRP A N 1
ATOM 1322 C CA . TRP A 1 165 ? 21.092 -5.964 -33.798 1.00 97.75 165 TRP A CA 1
ATOM 1323 C C . TRP A 1 165 ? 22.018 -4.745 -33.735 1.00 97.75 165 TRP A C 1
ATOM 1325 O O . TRP A 1 165 ? 22.853 -4.531 -34.620 1.00 97.75 165 TRP A O 1
ATOM 1335 N N . HIS A 1 166 ? 21.932 -3.938 -32.678 1.00 97.31 166 HIS A N 1
ATOM 1336 C CA . HIS A 1 166 ? 22.863 -2.832 -32.484 1.00 97.31 166 HIS A CA 1
ATOM 1337 C C . HIS A 1 166 ? 24.328 -3.338 -32.374 1.00 97.31 166 HIS A C 1
ATOM 1339 O O . HIS A 1 166 ? 24.595 -4.355 -31.728 1.00 97.31 166 HIS A O 1
ATOM 1345 N N . GLU A 1 167 ? 25.292 -2.643 -33.010 1.00 93.50 167 GLU A N 1
ATOM 1346 C CA . GLU A 1 167 ? 26.728 -3.026 -33.002 1.00 93.50 167 GLU A CA 1
ATOM 1347 C C . GLU A 1 167 ? 27.288 -3.072 -31.579 1.00 93.50 167 GLU A C 1
ATOM 1349 O O . GLU A 1 167 ? 27.855 -4.079 -31.171 1.00 93.50 167 GLU A O 1
ATOM 1354 N N . ASN A 1 168 ? 27.084 -2.003 -30.802 1.00 94.44 168 ASN A N 1
ATOM 1355 C CA . ASN A 1 168 ? 27.402 -1.997 -29.375 1.00 94.44 168 ASN A CA 1
ATOM 1356 C C . ASN A 1 168 ? 26.410 -2.900 -28.610 1.00 94.44 168 ASN A C 1
ATOM 1358 O O . ASN A 1 168 ? 25.223 -2.553 -28.598 1.00 94.44 168 ASN A O 1
ATOM 1362 N N . PRO A 1 169 ? 26.866 -3.984 -27.946 1.00 94.81 169 PRO A N 1
ATOM 1363 C CA . PRO A 1 169 ? 25.995 -4.896 -27.208 1.00 94.81 169 PRO A CA 1
ATOM 1364 C C . PRO A 1 169 ? 25.186 -4.203 -26.111 1.00 94.81 169 PRO A C 1
ATOM 1366 O O . PRO A 1 169 ? 24.003 -4.481 -25.986 1.00 94.81 169 PRO A O 1
ATOM 1369 N N . ALA A 1 170 ? 25.775 -3.241 -25.395 1.00 92.25 170 ALA A N 1
ATOM 1370 C CA . ALA A 1 170 ? 25.132 -2.543 -24.276 1.00 92.25 170 ALA A CA 1
ATOM 1371 C C . ALA A 1 170 ? 23.984 -1.602 -24.694 1.00 92.25 170 ALA A C 1
ATOM 1373 O O . ALA A 1 170 ? 23.296 -1.050 -23.845 1.00 92.25 170 ALA A O 1
ATOM 1374 N N . LYS A 1 171 ? 23.798 -1.371 -26.000 1.00 95.44 171 LYS A N 1
ATOM 1375 C CA . LYS A 1 171 ? 22.677 -0.587 -26.544 1.00 95.44 171 LYS A CA 1
ATOM 1376 C C . LYS A 1 171 ? 21.512 -1.462 -27.016 1.00 95.44 171 LYS A C 1
ATOM 1378 O O . LYS A 1 171 ? 20.518 -0.927 -27.504 1.00 95.44 171 LYS A O 1
ATOM 1383 N N . ARG A 1 172 ? 21.648 -2.788 -26.938 1.00 97.38 172 ARG A N 1
ATOM 1384 C CA . ARG A 1 172 ? 20.564 -3.721 -27.254 1.00 97.38 172 ARG A CA 1
ATOM 1385 C C . ARG A 1 172 ? 19.580 -3.743 -26.077 1.00 97.38 172 ARG A C 1
ATOM 1387 O O . ARG A 1 172 ? 20.039 -3.685 -24.939 1.00 97.38 172 ARG A O 1
ATOM 1394 N N . PRO A 1 173 ? 18.264 -3.820 -26.330 1.00 96.06 173 PRO A N 1
ATOM 1395 C CA . PRO A 1 173 ? 17.278 -3.939 -25.262 1.00 96.06 173 PRO A CA 1
ATOM 1396 C C . PRO A 1 173 ? 17.465 -5.258 -24.502 1.00 96.06 173 PRO A C 1
ATOM 1398 O O . PRO A 1 173 ? 17.874 -6.267 -25.090 1.00 96.06 173 PRO A O 1
ATOM 1401 N N . SER A 1 174 ? 17.153 -5.245 -23.207 1.00 95.69 174 SER A N 1
ATOM 1402 C CA . SER A 1 174 ? 17.086 -6.456 -22.385 1.00 95.69 174 SER A CA 1
ATOM 1403 C C . SER A 1 174 ? 15.889 -7.326 -22.786 1.00 95.69 174 SER A C 1
ATOM 1405 O O . SER A 1 174 ? 14.981 -6.886 -23.506 1.00 95.69 174 SER A O 1
ATOM 1407 N N . PHE A 1 175 ? 15.845 -8.572 -22.309 1.00 95.75 175 PHE A N 1
ATOM 1408 C CA . PHE A 1 175 ? 14.654 -9.406 -22.500 1.00 95.75 175 PHE A CA 1
ATOM 1409 C C . PHE A 1 175 ? 13.416 -8.802 -21.825 1.00 95.75 175 PHE A C 1
ATOM 1411 O O . PHE A 1 175 ? 12.323 -8.923 -22.377 1.00 95.75 175 PHE A O 1
ATOM 1418 N N . SER A 1 176 ? 13.576 -8.109 -20.694 1.00 90.06 176 SER A N 1
ATOM 1419 C CA . SER A 1 176 ? 12.500 -7.390 -20.001 1.00 90.06 176 SER A CA 1
ATOM 1420 C C . SER A 1 176 ? 11.948 -6.249 -20.864 1.00 90.06 176 SER A C 1
ATOM 1422 O O . SER A 1 176 ? 10.737 -6.153 -21.060 1.00 90.06 176 SER A O 1
ATOM 1424 N N . ASP A 1 177 ? 12.825 -5.450 -21.483 1.00 92.19 177 ASP A N 1
ATOM 1425 C CA . ASP A 1 177 ? 12.419 -4.388 -22.417 1.00 92.19 177 ASP A CA 1
ATOM 1426 C C . ASP A 1 177 ? 11.644 -4.962 -23.611 1.00 92.19 177 ASP A C 1
ATOM 1428 O O . ASP A 1 177 ? 10.601 -4.439 -24.008 1.00 92.19 177 ASP A O 1
ATOM 1432 N N . CYS A 1 178 ? 12.117 -6.088 -24.162 1.00 94.81 178 CYS A N 1
ATOM 1433 C CA . CYS A 1 178 ? 11.435 -6.771 -25.260 1.00 94.81 178 CYS A CA 1
ATOM 1434 C C . CYS A 1 178 ? 10.034 -7.247 -24.853 1.00 94.81 178 CYS A C 1
ATOM 1436 O O . CYS A 1 178 ? 9.092 -7.124 -25.636 1.00 94.81 178 CYS A O 1
ATOM 1438 N N . GLN A 1 179 ? 9.874 -7.776 -23.637 1.00 92.94 179 GLN A N 1
ATOM 1439 C CA . GLN A 1 179 ? 8.567 -8.195 -23.130 1.00 92.94 179 GLN A CA 1
ATOM 1440 C C . GLN A 1 179 ? 7.602 -7.024 -22.998 1.00 92.94 179 GLN A C 1
ATOM 1442 O O . GLN A 1 179 ? 6.443 -7.158 -23.393 1.00 92.94 179 GLN A O 1
ATOM 1447 N N . LEU A 1 180 ? 8.067 -5.887 -22.476 1.00 85.69 180 LEU A N 1
ATOM 1448 C CA . LEU A 1 180 ? 7.253 -4.680 -22.339 1.00 85.69 180 LEU A CA 1
ATOM 1449 C C . LEU A 1 180 ? 6.764 -4.191 -23.704 1.00 85.69 180 LEU A C 1
ATOM 1451 O O . LEU A 1 180 ? 5.566 -3.982 -23.896 1.00 85.69 180 LEU A O 1
ATOM 1455 N N . ASP A 1 181 ? 7.671 -4.064 -24.670 1.00 88.56 181 ASP A N 1
ATOM 1456 C CA . ASP A 1 181 ? 7.347 -3.584 -26.014 1.00 88.56 181 ASP A CA 1
ATOM 1457 C C . ASP A 1 181 ? 6.402 -4.547 -26.767 1.00 88.56 181 ASP A C 1
ATOM 1459 O O . ASP A 1 181 ? 5.448 -4.097 -27.407 1.00 88.56 181 ASP A O 1
ATOM 1463 N N . ILE A 1 182 ? 6.598 -5.870 -26.659 1.00 91.12 182 ILE A N 1
ATOM 1464 C CA . ILE A 1 182 ? 5.697 -6.865 -27.278 1.00 91.12 182 ILE A CA 1
ATOM 1465 C C . ILE A 1 182 ? 4.329 -6.876 -26.586 1.00 91.12 182 ILE A C 1
ATOM 1467 O O . ILE A 1 182 ? 3.302 -6.969 -27.259 1.00 91.12 182 ILE A O 1
ATOM 1471 N N . SER A 1 183 ? 4.291 -6.763 -25.255 1.00 84.56 183 SER A N 1
ATOM 1472 C CA . SER A 1 183 ? 3.037 -6.760 -24.486 1.00 84.56 183 SER A CA 1
ATOM 1473 C C . SER A 1 183 ? 2.184 -5.535 -24.809 1.00 84.56 183 SER A C 1
ATOM 1475 O O . SER A 1 183 ? 0.972 -5.662 -24.972 1.00 84.56 183 SER A O 1
ATOM 1477 N N . LYS A 1 184 ? 2.813 -4.365 -24.985 1.00 84.44 184 LYS A N 1
ATOM 1478 C CA . LYS A 1 184 ? 2.136 -3.150 -25.466 1.00 84.44 184 LYS A CA 1
ATOM 1479 C C . LYS A 1 184 ? 1.494 -3.375 -26.836 1.00 84.44 184 LYS A C 1
ATOM 1481 O O . LYS A 1 184 ? 0.323 -3.054 -27.016 1.00 84.44 184 LYS A O 1
ATOM 1486 N N . GLU A 1 185 ? 2.221 -3.976 -27.778 1.00 85.19 185 GLU A N 1
ATOM 1487 C CA . GLU A 1 185 ? 1.696 -4.250 -29.124 1.00 85.19 185 GLU A CA 1
ATOM 1488 C C . GLU A 1 185 ? 0.564 -5.290 -29.120 1.00 85.19 185 GLU A C 1
ATOM 1490 O O . GLU A 1 185 ? -0.431 -5.136 -29.834 1.00 85.19 185 GLU A O 1
ATOM 1495 N N . LEU A 1 186 ? 0.675 -6.329 -28.285 1.00 80.81 186 LEU A N 1
ATOM 1496 C CA . LEU A 1 186 ? -0.396 -7.304 -28.062 1.00 80.81 186 LEU A CA 1
ATOM 1497 C C . LEU A 1 186 ? -1.651 -6.644 -27.490 1.00 80.81 186 LEU A C 1
ATOM 1499 O O . LEU A 1 186 ? -2.750 -6.971 -27.936 1.00 80.81 186 LEU A O 1
ATOM 1503 N N . ASN A 1 187 ? -1.497 -5.692 -26.567 1.00 76.81 187 ASN A N 1
ATOM 1504 C CA . ASN A 1 187 ? -2.621 -4.960 -25.986 1.00 76.81 187 ASN A CA 1
ATOM 1505 C C . ASN A 1 187 ? -3.357 -4.110 -27.014 1.00 76.81 187 ASN A C 1
ATOM 1507 O O . ASN A 1 187 ? -4.582 -4.103 -27.051 1.00 76.81 187 ASN A O 1
ATOM 1511 N N . LEU A 1 188 ? -2.615 -3.449 -27.898 1.00 75.75 188 LEU A N 1
ATOM 1512 C CA . LEU A 1 188 ? -3.205 -2.666 -28.978 1.00 75.75 188 LEU A CA 1
ATOM 1513 C C . LEU A 1 188 ? -3.881 -3.553 -30.035 1.00 75.75 188 LEU A C 1
ATOM 1515 O O . LEU A 1 188 ? -4.920 -3.182 -30.575 1.00 75.75 188 LEU A O 1
ATOM 1519 N N . SER A 1 189 ? -3.306 -4.723 -30.326 1.00 69.50 189 SER A N 1
ATOM 1520 C CA . SER A 1 189 ? -3.760 -5.592 -31.420 1.00 69.50 189 SER A CA 1
ATOM 1521 C C . SER A 1 189 ? -4.880 -6.560 -31.022 1.00 69.50 189 SER A C 1
ATOM 1523 O O . SER A 1 189 ? -5.729 -6.885 -31.849 1.00 69.50 189 SER A O 1
ATOM 1525 N N . CYS A 1 190 ? -4.879 -7.074 -29.786 1.00 65.69 190 CYS A N 1
ATOM 1526 C CA . CYS A 1 190 ? -5.879 -8.028 -29.302 1.00 65.69 190 CYS A CA 1
ATOM 1527 C C . CYS A 1 190 ? -5.966 -8.050 -27.755 1.00 65.69 190 CYS A C 1
ATOM 1529 O O . CYS A 1 190 ? -5.409 -8.947 -27.115 1.00 65.69 190 CYS A O 1
ATOM 1531 N N . PRO A 1 191 ? -6.729 -7.128 -27.135 1.00 59.41 191 PRO A N 1
ATOM 1532 C CA . PRO A 1 191 ? -6.886 -7.053 -25.675 1.00 59.41 191 PRO A CA 1
ATOM 1533 C C . PRO A 1 191 ? -7.417 -8.347 -25.030 1.00 59.41 191 PRO A C 1
ATOM 1535 O O . PRO A 1 191 ? -7.093 -8.672 -23.892 1.00 59.41 191 PRO A O 1
ATOM 1538 N N . GLN A 1 192 ? -8.222 -9.127 -25.761 1.00 53.84 192 GLN A N 1
ATOM 1539 C CA . GLN A 1 192 ? -8.809 -10.378 -25.261 1.00 53.84 192 GLN A CA 1
ATOM 1540 C C . GLN A 1 192 ? -7.779 -11.505 -25.096 1.00 53.84 192 GLN A C 1
ATOM 1542 O O . GLN A 1 192 ? -7.957 -12.379 -24.248 1.00 53.84 192 GLN A O 1
ATOM 1547 N N . ILE A 1 193 ? -6.689 -11.482 -25.874 1.00 56.00 193 ILE A N 1
ATOM 1548 C CA . ILE A 1 193 ? -5.574 -12.412 -25.682 1.00 56.00 193 ILE A CA 1
ATOM 1549 C C . ILE A 1 193 ? -4.895 -12.129 -24.337 1.00 56.00 193 ILE A C 1
ATOM 1551 O O . ILE A 1 193 ? -4.620 -13.085 -23.626 1.00 56.00 193 ILE A O 1
ATOM 1555 N N . LEU A 1 194 ? -4.763 -10.865 -23.909 1.00 49.34 194 LEU A N 1
ATOM 1556 C CA . LEU A 1 194 ? -4.211 -10.502 -22.592 1.00 49.34 194 LEU A CA 1
ATOM 1557 C C . LEU A 1 194 ? -5.047 -10.979 -21.404 1.00 49.34 194 LEU A C 1
ATOM 1559 O O . LEU A 1 194 ? -4.484 -11.425 -20.411 1.00 49.34 194 LEU A O 1
ATOM 1563 N N . VAL A 1 195 ? -6.374 -10.970 -21.516 1.00 49.62 195 VAL A N 1
ATOM 1564 C CA . VAL A 1 195 ? -7.257 -11.520 -20.470 1.00 49.62 195 VAL A CA 1
ATOM 1565 C C . VAL A 1 195 ? -7.048 -13.031 -20.316 1.00 49.62 195 VAL A C 1
ATOM 1567 O O . VAL A 1 195 ? -6.943 -13.536 -19.201 1.00 49.62 195 VAL A O 1
ATOM 1570 N N . ARG A 1 196 ? -6.895 -13.760 -21.431 1.00 50.62 196 ARG A N 1
ATOM 1571 C CA . ARG A 1 196 ? -6.486 -15.173 -21.399 1.00 50.62 196 ARG A CA 1
ATOM 1572 C C . ARG A 1 196 ? -5.042 -15.345 -20.897 1.00 50.62 196 ARG A C 1
ATOM 1574 O O . ARG A 1 196 ? -4.770 -16.309 -20.197 1.00 50.62 196 ARG A O 1
ATOM 1581 N N . MET A 1 197 ? -4.136 -14.411 -21.203 1.00 55.66 197 MET A N 1
ATOM 1582 C CA . MET A 1 197 ? -2.735 -14.420 -20.748 1.00 55.66 197 MET A CA 1
ATOM 1583 C C . MET A 1 197 ? -2.600 -14.240 -19.238 1.00 55.66 197 MET A C 1
ATOM 1585 O O . MET A 1 197 ? -1.716 -14.859 -18.653 1.00 55.66 197 MET A O 1
ATOM 1589 N N . GLN A 1 198 ? -3.448 -13.409 -18.630 1.00 49.22 198 GLN A N 1
ATOM 1590 C CA . GLN A 1 198 ? -3.521 -13.249 -17.183 1.00 49.22 198 GLN A CA 1
ATOM 1591 C C . GLN A 1 198 ? -4.013 -14.558 -16.559 1.00 49.22 198 GLN A C 1
ATOM 1593 O O . GLN A 1 198 ? -3.336 -15.109 -15.709 1.00 49.22 198 GLN A O 1
ATOM 1598 N N . LEU A 1 199 ? -5.075 -15.161 -17.106 1.00 43.34 199 LEU A N 1
ATOM 1599 C CA . LEU A 1 199 ? -5.609 -16.445 -16.635 1.00 43.34 199 LEU A CA 1
ATOM 1600 C C . LEU A 1 199 ? -4.656 -17.640 -16.821 1.00 43.34 199 LEU A C 1
ATOM 1602 O O . LEU A 1 199 ? -4.627 -18.509 -15.958 1.00 43.34 199 LEU A O 1
ATOM 1606 N N . ASP A 1 200 ? -3.873 -17.710 -17.903 1.00 43.91 200 ASP A N 1
ATOM 1607 C CA . ASP A 1 200 ? -2.888 -18.781 -18.127 1.00 43.91 200 ASP A CA 1
ATOM 1608 C C . ASP A 1 200 ? -1.598 -18.552 -17.314 1.00 43.91 200 ASP A C 1
ATOM 1610 O O . ASP A 1 200 ? -1.013 -19.516 -16.819 1.00 43.91 200 ASP A O 1
ATOM 1614 N N . TYR A 1 201 ? -1.162 -17.297 -17.117 1.00 47.81 201 TYR A N 1
ATOM 1615 C CA . TYR A 1 201 ? -0.082 -16.955 -16.179 1.00 47.81 201 TYR A CA 1
ATOM 1616 C C . TYR A 1 201 ? -0.494 -17.252 -14.739 1.00 47.81 201 TYR A C 1
ATOM 1618 O O . TYR A 1 201 ? 0.282 -17.868 -14.013 1.00 47.81 201 TYR A O 1
ATOM 1626 N N . ASP A 1 202 ? -1.721 -16.895 -14.366 1.00 39.25 202 ASP A N 1
ATOM 1627 C CA . ASP A 1 202 ? -2.320 -17.167 -13.067 1.00 39.25 202 ASP A CA 1
ATOM 1628 C C . ASP A 1 202 ? -2.560 -18.668 -12.893 1.00 39.25 202 ASP A C 1
ATOM 1630 O O . ASP A 1 202 ? -2.192 -19.218 -11.872 1.00 39.25 202 ASP A O 1
ATOM 1634 N N . MET A 1 203 ? -3.026 -19.417 -13.896 1.00 33.75 203 MET A N 1
ATOM 1635 C CA . MET A 1 203 ? -3.120 -20.883 -13.803 1.00 33.75 203 MET A CA 1
ATOM 1636 C C . MET A 1 203 ? -1.755 -21.576 -13.721 1.00 33.75 203 MET A C 1
ATOM 1638 O O . MET A 1 203 ? -1.616 -22.579 -13.016 1.00 33.75 203 MET A O 1
ATOM 1642 N N . LEU A 1 204 ? -0.742 -21.091 -14.447 1.00 39.34 204 LEU A N 1
ATOM 1643 C CA . LEU A 1 204 ? 0.620 -21.622 -14.371 1.00 39.34 204 LEU A CA 1
ATOM 1644 C C . LEU A 1 204 ? 1.299 -21.221 -13.056 1.00 39.34 204 LEU A C 1
ATOM 1646 O O . LEU A 1 204 ? 2.065 -22.022 -12.531 1.00 39.34 204 LEU A O 1
ATOM 1650 N N . SER A 1 205 ? 1.005 -20.046 -12.492 1.00 37.34 205 SER A N 1
ATOM 1651 C CA . SER A 1 205 ? 1.500 -19.594 -11.185 1.00 37.34 205 SER A CA 1
ATOM 1652 C C . SER A 1 205 ? 0.751 -20.246 -10.013 1.00 37.34 205 SER A C 1
ATOM 1654 O O . SER A 1 205 ? 1.377 -20.611 -9.023 1.00 37.34 205 SER A O 1
ATOM 1656 N N . ILE A 1 206 ? -0.538 -20.554 -10.173 1.00 35.00 206 ILE A N 1
ATOM 1657 C CA . ILE A 1 206 ? -1.351 -21.373 -9.260 1.00 35.00 206 ILE A CA 1
ATOM 1658 C C . ILE A 1 206 ? -0.862 -22.835 -9.272 1.00 35.00 206 ILE A C 1
ATOM 1660 O O . ILE A 1 206 ? -0.793 -23.468 -8.218 1.00 35.00 206 ILE A O 1
ATOM 1664 N N . LYS A 1 207 ? -0.419 -23.370 -10.425 1.00 35.34 207 LYS A N 1
ATOM 1665 C CA . LYS A 1 207 ? 0.248 -24.689 -10.522 1.00 35.34 207 LYS A CA 1
ATOM 1666 C C . LYS A 1 207 ? 1.722 -24.700 -10.072 1.00 35.34 207 LYS A C 1
ATOM 1668 O O . LYS A 1 207 ? 2.272 -25.789 -9.905 1.00 35.34 207 LYS A O 1
ATOM 1673 N N . ARG A 1 208 ? 2.365 -23.547 -9.817 1.00 41.22 208 ARG A N 1
ATOM 1674 C CA . ARG A 1 208 ? 3.779 -23.432 -9.363 1.00 41.22 208 ARG A CA 1
ATOM 1675 C C . ARG A 1 208 ? 4.010 -23.800 -7.888 1.00 41.22 208 ARG A C 1
ATOM 1677 O O . ARG A 1 208 ? 5.098 -23.596 -7.361 1.00 41.22 208 ARG A O 1
ATOM 1684 N N . THR A 1 209 ? 3.036 -24.420 -7.227 1.00 38.66 209 THR A N 1
ATOM 1685 C CA . THR A 1 209 ? 3.172 -25.022 -5.888 1.00 38.66 209 THR A CA 1
ATOM 1686 C C . THR A 1 209 ? 3.581 -26.502 -5.927 1.00 38.66 209 THR A C 1
ATOM 1688 O O . THR A 1 209 ? 3.243 -27.263 -5.023 1.00 38.66 209 THR A O 1
ATOM 1691 N N . SER A 1 210 ? 4.334 -26.951 -6.941 1.00 41.16 210 SER A N 1
ATOM 1692 C CA . SER A 1 210 ? 4.893 -28.311 -6.945 1.00 41.16 210 SER A CA 1
ATOM 1693 C C . SER A 1 210 ? 6.401 -28.314 -6.680 1.00 41.16 210 SER A C 1
ATOM 1695 O O . SER A 1 210 ? 7.168 -27.552 -7.269 1.00 41.16 210 SER A O 1
ATOM 1697 N N . LEU A 1 211 ? 6.838 -29.240 -5.823 1.00 41.19 211 LEU A N 1
ATOM 1698 C CA . LEU A 1 211 ? 8.242 -29.593 -5.581 1.00 41.19 211 LEU A CA 1
ATOM 1699 C C . LEU A 1 211 ? 9.038 -29.912 -6.865 1.00 41.19 211 LEU A C 1
ATOM 1701 O O . LEU A 1 211 ? 10.263 -30.009 -6.802 1.00 41.19 211 LEU A O 1
ATOM 1705 N N . ASP A 1 212 ? 8.384 -30.117 -8.009 1.00 43.81 212 ASP A N 1
ATOM 1706 C CA . ASP A 1 212 ? 9.025 -30.591 -9.231 1.00 43.81 212 ASP A CA 1
ATOM 1707 C C . ASP A 1 212 ? 9.708 -29.475 -10.031 1.00 43.81 212 ASP A C 1
ATOM 1709 O O . ASP A 1 212 ? 10.756 -29.734 -10.615 1.00 43.81 212 ASP A O 1
ATOM 1713 N N . ASP A 1 213 ? 9.245 -28.222 -9.968 1.00 46.34 213 ASP A N 1
ATOM 1714 C CA . ASP A 1 213 ? 9.913 -27.105 -10.659 1.00 46.34 213 ASP A CA 1
ATOM 1715 C C . ASP A 1 213 ? 11.222 -26.696 -9.962 1.00 46.34 213 ASP A C 1
ATOM 1717 O O . ASP A 1 213 ? 12.241 -26.491 -10.624 1.00 46.34 213 ASP A O 1
ATOM 1721 N N . VAL A 1 214 ? 11.253 -26.693 -8.621 1.00 53.31 214 VAL A N 1
ATOM 1722 C CA . VAL A 1 214 ? 12.497 -26.511 -7.846 1.00 53.31 214 VAL A CA 1
ATOM 1723 C C . VAL A 1 214 ? 13.479 -27.644 -8.147 1.00 53.31 214 VAL A C 1
ATOM 1725 O O . VAL A 1 214 ? 14.667 -27.394 -8.350 1.00 53.31 214 VAL A O 1
ATOM 1728 N N . LYS A 1 215 ? 12.998 -28.891 -8.265 1.00 55.41 215 LYS A N 1
ATOM 1729 C CA . LYS A 1 215 ? 13.836 -30.018 -8.699 1.00 55.41 215 LYS A CA 1
ATOM 1730 C C . LYS A 1 215 ? 14.312 -29.863 -10.137 1.00 55.41 215 LYS A C 1
ATOM 1732 O O . LYS A 1 215 ? 15.441 -30.260 -10.401 1.00 55.41 215 LYS A O 1
ATOM 1737 N N . ILE A 1 216 ? 13.515 -29.326 -11.062 1.00 59.19 216 ILE A N 1
ATOM 1738 C CA . ILE A 1 216 ? 13.909 -29.120 -12.466 1.00 59.19 216 ILE A CA 1
ATOM 1739 C C . ILE A 1 216 ? 14.978 -28.033 -12.565 1.00 59.19 216 ILE A C 1
ATOM 1741 O O . ILE A 1 216 ? 16.008 -28.274 -13.193 1.00 59.19 216 ILE A O 1
ATOM 1745 N N . VAL A 1 217 ? 14.795 -26.887 -11.902 1.00 61.34 217 VAL A N 1
ATOM 1746 C CA . VAL A 1 217 ? 15.798 -25.808 -11.865 1.00 61.34 217 VAL A CA 1
ATOM 1747 C C . VAL A 1 217 ? 17.074 -26.298 -11.184 1.00 61.34 217 VAL A C 1
ATOM 1749 O O . VAL A 1 217 ? 18.163 -26.137 -11.733 1.00 61.34 217 VAL A O 1
ATOM 1752 N N . GLN A 1 218 ? 16.958 -27.003 -10.054 1.00 62.69 218 GLN A N 1
ATOM 1753 C CA . GLN A 1 218 ? 18.102 -27.627 -9.391 1.00 62.69 218 GLN A CA 1
ATOM 1754 C C . GLN A 1 218 ? 18.753 -28.704 -10.271 1.00 62.69 218 GLN A C 1
ATOM 1756 O O . GLN A 1 218 ? 19.973 -28.829 -10.279 1.00 62.69 218 GLN A O 1
ATOM 1761 N N . SER A 1 219 ? 17.979 -29.469 -11.045 1.00 71.44 219 SER A N 1
ATOM 1762 C CA . SER A 1 219 ? 18.491 -30.493 -11.966 1.00 71.44 219 SER A CA 1
ATOM 1763 C C . SER A 1 219 ? 19.208 -29.879 -13.159 1.00 71.44 219 SER A C 1
ATOM 1765 O O . SER A 1 219 ? 20.269 -30.375 -13.528 1.00 71.44 219 SER A O 1
ATOM 1767 N N . LEU A 1 220 ? 18.688 -28.786 -13.724 1.00 71.44 220 LEU A N 1
ATOM 1768 C CA . LEU A 1 220 ? 19.343 -28.014 -14.776 1.00 71.44 220 LEU A CA 1
ATOM 1769 C C . LEU A 1 220 ? 20.630 -27.383 -14.243 1.00 71.44 220 LEU A C 1
ATOM 1771 O O . LEU A 1 220 ? 21.689 -27.551 -14.846 1.00 71.44 220 LEU A O 1
ATOM 1775 N N . HIS A 1 221 ? 20.578 -26.746 -13.072 1.00 74.31 221 HIS A N 1
ATOM 1776 C CA . HIS A 1 221 ? 21.756 -26.185 -12.422 1.00 74.31 221 HIS A CA 1
ATOM 1777 C C . HIS A 1 221 ? 22.799 -27.278 -12.137 1.00 74.31 221 HIS A C 1
ATOM 1779 O O . HIS A 1 221 ? 23.959 -27.137 -12.512 1.00 74.31 221 HIS A O 1
ATOM 1785 N N . ASN A 1 222 ? 22.395 -28.428 -11.588 1.00 75.12 222 ASN A N 1
ATOM 1786 C CA . ASN A 1 222 ? 23.270 -29.579 -11.347 1.00 75.12 222 ASN A CA 1
ATOM 1787 C C . ASN A 1 222 ? 23.837 -30.170 -12.650 1.00 75.12 222 ASN A C 1
ATOM 1789 O O . ASN A 1 222 ? 25.006 -30.553 -12.694 1.00 75.12 222 ASN A O 1
ATOM 1793 N N . TYR A 1 223 ? 23.039 -30.246 -13.718 1.00 79.06 223 TYR A N 1
ATOM 1794 C CA . TYR A 1 223 ? 23.469 -30.689 -15.046 1.00 79.06 223 TYR A CA 1
ATOM 1795 C C . TYR A 1 223 ? 24.542 -29.754 -15.624 1.00 79.06 223 TYR A C 1
ATOM 1797 O O . TYR A 1 223 ? 25.586 -30.218 -16.092 1.00 79.06 223 TYR A O 1
ATOM 1805 N N . LEU A 1 224 ? 24.343 -28.439 -15.519 1.00 78.38 224 LEU A N 1
ATOM 1806 C CA . LEU A 1 224 ? 25.299 -27.432 -15.981 1.00 78.38 224 LEU A CA 1
ATOM 1807 C C . LEU A 1 224 ? 26.556 -27.369 -15.090 1.00 78.38 224 LEU A C 1
ATOM 1809 O O . LEU A 1 224 ? 27.666 -27.240 -15.608 1.00 78.38 224 LEU A O 1
ATOM 1813 N N . GLN A 1 225 ? 26.426 -27.565 -13.775 1.00 73.94 225 GLN A N 1
ATOM 1814 C CA . GLN A 1 225 ? 27.557 -27.693 -12.844 1.00 73.94 225 GLN A CA 1
ATOM 1815 C C . GLN A 1 225 ? 28.389 -28.958 -13.116 1.00 73.94 225 GLN A C 1
ATOM 1817 O O . GLN A 1 225 ? 29.619 -28.912 -13.079 1.00 73.94 225 GLN A O 1
ATOM 1822 N N . LYS A 1 226 ? 27.757 -30.088 -13.472 1.00 70.94 226 LYS A N 1
ATOM 1823 C CA . LYS A 1 226 ? 28.471 -31.302 -13.918 1.00 70.94 226 LYS A CA 1
ATOM 1824 C C . LYS A 1 226 ? 29.282 -31.050 -15.196 1.00 70.94 226 LYS A C 1
ATOM 1826 O O . LYS A 1 226 ? 30.416 -31.519 -15.282 1.00 70.94 226 LYS A O 1
ATOM 1831 N N . LYS A 1 227 ? 28.763 -30.250 -16.138 1.00 65.19 227 LYS A N 1
ATOM 1832 C CA . LYS A 1 227 ? 29.522 -29.785 -17.318 1.00 65.19 227 LYS A CA 1
ATOM 1833 C C . LYS A 1 227 ? 30.689 -28.851 -16.959 1.00 65.19 227 LYS A C 1
ATOM 1835 O O . LYS A 1 227 ? 31.670 -28.826 -17.692 1.00 65.19 227 LYS A O 1
ATOM 1840 N N . LYS A 1 228 ? 30.619 -28.111 -15.843 1.00 59.59 228 LYS A N 1
ATOM 1841 C CA . LYS A 1 228 ? 31.724 -27.271 -15.328 1.00 59.59 228 LYS A CA 1
ATOM 1842 C C . LYS A 1 228 ? 32.874 -28.110 -14.742 1.00 59.59 228 LYS A C 1
ATOM 1844 O O . LYS A 1 228 ? 34.019 -27.676 -14.779 1.00 59.59 228 LYS A O 1
ATOM 1849 N N . ARG A 1 229 ? 32.580 -29.313 -14.222 1.00 44.25 229 ARG A N 1
ATOM 1850 C CA . ARG A 1 229 ? 33.545 -30.231 -13.576 1.00 44.25 229 ARG A CA 1
ATOM 1851 C C . ARG A 1 229 ? 34.250 -31.210 -14.522 1.00 44.25 229 ARG A C 1
ATOM 1853 O O . ARG A 1 229 ? 35.166 -31.902 -14.088 1.00 44.25 229 ARG A O 1
ATOM 1860 N N . THR A 1 230 ? 33.858 -31.293 -15.793 1.00 38.22 230 THR A N 1
ATOM 1861 C CA . THR A 1 230 ? 34.616 -32.058 -16.797 1.00 38.22 230 THR A CA 1
ATOM 1862 C C . THR A 1 230 ? 35.796 -31.193 -17.254 1.00 38.22 230 THR A C 1
ATOM 1864 O O . THR A 1 230 ? 35.560 -30.120 -17.810 1.00 38.22 230 THR A O 1
ATOM 1867 N N . PRO A 1 231 ? 37.058 -31.582 -16.999 1.00 33.56 231 PRO A N 1
ATOM 1868 C CA . PRO A 1 231 ? 38.185 -30.699 -17.250 1.00 33.56 231 PRO A CA 1
ATOM 1869 C C . PRO A 1 231 ? 38.360 -30.501 -18.756 1.00 33.56 231 PRO A C 1
ATOM 1871 O O . PRO A 1 231 ? 38.746 -31.420 -19.481 1.00 33.56 231 PRO A O 1
ATOM 1874 N N . ALA A 1 232 ? 38.148 -29.272 -19.228 1.00 35.97 232 ALA A N 1
ATOM 1875 C CA . ALA A 1 232 ? 38.941 -28.788 -20.344 1.00 35.97 232 ALA A CA 1
ATOM 1876 C C . ALA A 1 232 ? 40.397 -28.829 -19.865 1.00 35.97 232 ALA A C 1
ATOM 1878 O O . ALA A 1 232 ? 40.735 -28.196 -18.866 1.00 35.97 232 ALA A O 1
ATOM 1879 N N . LYS A 1 233 ? 41.232 -29.648 -20.516 1.00 31.03 233 LYS A N 1
ATOM 1880 C CA . LYS A 1 233 ? 42.673 -29.701 -20.250 1.00 31.03 233 LYS A CA 1
ATOM 1881 C C . LYS A 1 233 ? 43.210 -28.271 -20.180 1.00 31.03 233 LYS A C 1
ATOM 1883 O O . LYS A 1 233 ? 43.089 -27.524 -21.148 1.00 31.03 233 LYS A O 1
ATOM 1888 N N . ASN A 1 234 ? 43.783 -27.924 -19.030 1.00 31.31 234 ASN A N 1
ATOM 1889 C CA . ASN A 1 234 ? 44.520 -26.688 -18.820 1.00 31.31 234 ASN A CA 1
ATOM 1890 C C . ASN A 1 234 ? 45.547 -26.520 -19.940 1.00 31.31 234 ASN A C 1
ATOM 1892 O O . ASN A 1 234 ? 46.490 -27.304 -20.036 1.00 31.31 234 ASN A O 1
ATOM 1896 N N . ILE A 1 235 ? 45.386 -25.482 -20.753 1.00 30.81 235 ILE A N 1
ATOM 1897 C CA . ILE A 1 235 ? 46.489 -24.926 -21.527 1.00 30.81 235 ILE A CA 1
ATOM 1898 C C . ILE A 1 235 ? 46.530 -23.438 -21.202 1.00 30.81 235 ILE A C 1
ATOM 1900 O O . ILE A 1 235 ? 45.733 -22.644 -21.698 1.00 30.81 235 ILE A O 1
ATOM 1904 N N . TYR A 1 236 ? 47.447 -23.088 -20.305 1.00 26.12 236 TYR A N 1
ATOM 1905 C CA . TYR A 1 236 ? 47.879 -21.716 -20.095 1.00 26.12 236 TYR A CA 1
ATOM 1906 C C . TYR A 1 236 ? 48.570 -21.232 -21.372 1.00 26.12 236 TYR A C 1
ATOM 1908 O O . TYR A 1 236 ? 49.523 -21.869 -21.820 1.00 26.12 236 TYR A O 1
ATOM 1916 N N . TYR A 1 237 ? 48.162 -20.081 -21.909 1.00 28.75 237 TYR A N 1
ATOM 1917 C CA . TYR A 1 237 ? 49.048 -19.295 -22.762 1.00 28.75 237 TYR A CA 1
ATOM 1918 C C . TYR A 1 237 ? 49.300 -17.921 -22.156 1.00 28.75 237 TYR A C 1
ATOM 1920 O O . TYR A 1 237 ? 48.404 -17.207 -21.714 1.00 28.75 237 TYR A O 1
ATOM 1928 N N . LYS A 1 238 ? 50.600 -17.651 -22.107 1.00 24.70 238 LYS A N 1
ATOM 1929 C CA . LYS A 1 238 ? 51.329 -16.527 -21.544 1.00 24.70 238 LYS A CA 1
ATOM 1930 C C . LYS A 1 238 ? 50.969 -15.236 -22.282 1.00 24.70 238 LYS A C 1
ATOM 1932 O O . LYS A 1 238 ? 50.925 -15.219 -23.509 1.00 24.70 238 LYS A O 1
ATOM 1937 N N . ILE A 1 239 ? 50.796 -14.156 -21.528 1.00 28.28 239 ILE A N 1
ATOM 1938 C CA . ILE A 1 239 ? 50.874 -12.786 -22.041 1.00 28.28 239 ILE A CA 1
ATOM 1939 C C . ILE A 1 239 ? 52.277 -12.604 -22.648 1.00 28.28 239 ILE A C 1
ATOM 1941 O O . ILE A 1 239 ? 53.272 -12.880 -21.975 1.00 28.28 239 ILE A O 1
ATOM 1945 N N . ILE A 1 240 ? 52.358 -12.167 -23.906 1.00 24.64 240 ILE A N 1
ATOM 1946 C CA . ILE A 1 240 ? 53.597 -11.693 -24.541 1.00 24.64 240 ILE A CA 1
ATOM 1947 C C . ILE A 1 240 ? 53.408 -10.189 -24.809 1.00 24.64 240 ILE A C 1
ATOM 1949 O O . ILE A 1 240 ? 52.415 -9.840 -25.451 1.00 24.64 240 ILE A O 1
ATOM 1953 N N . PRO A 1 241 ? 54.291 -9.302 -24.310 1.00 27.70 241 PRO A N 1
ATOM 1954 C CA . PRO A 1 241 ? 54.216 -7.868 -24.566 1.00 27.70 241 PRO A CA 1
ATOM 1955 C C . PRO A 1 241 ? 54.779 -7.480 -25.945 1.00 27.70 241 PRO A C 1
ATOM 1957 O O . PRO A 1 241 ? 55.539 -8.227 -26.560 1.00 27.70 241 PRO A O 1
ATOM 1960 N N . GLU A 1 242 ? 54.365 -6.296 -26.400 1.00 33.69 242 GLU A N 1
ATOM 1961 C CA . GLU A 1 242 ? 54.673 -5.641 -27.680 1.00 33.69 242 GLU A CA 1
ATOM 1962 C C . GLU A 1 242 ? 56.161 -5.613 -28.071 1.00 33.69 242 GLU A C 1
ATOM 1964 O O . GLU A 1 242 ? 57.029 -5.387 -27.230 1.00 33.69 242 GLU A O 1
ATOM 1969 N N . HIS A 1 243 ? 56.440 -5.660 -29.383 1.00 26.09 243 HIS A N 1
ATOM 1970 C CA . HIS A 1 243 ? 57.451 -4.779 -29.973 1.00 26.09 243 HIS A CA 1
ATOM 1971 C C . HIS A 1 243 ? 57.204 -4.463 -31.460 1.00 26.09 243 HIS A C 1
ATOM 1973 O O . HIS A 1 243 ? 56.700 -5.268 -32.239 1.00 26.09 243 HIS A O 1
ATOM 1979 N N . GLN A 1 244 ? 57.576 -3.226 -31.782 1.00 28.70 244 GLN A N 1
ATOM 1980 C CA . GLN A 1 244 ? 57.465 -2.437 -33.013 1.00 28.70 244 GLN A CA 1
ATOM 1981 C C . GLN A 1 244 ? 58.124 -3.020 -34.281 1.00 28.70 244 GLN A C 1
ATOM 1983 O O . GLN A 1 244 ? 59.159 -3.669 -34.187 1.00 28.70 244 GLN A O 1
ATOM 1988 N N . SER A 1 245 ? 57.612 -2.616 -35.462 1.00 25.06 245 SER A N 1
ATOM 1989 C CA . SER A 1 245 ? 58.364 -2.086 -36.638 1.00 25.06 245 SER A CA 1
ATOM 1990 C C . SER A 1 245 ? 57.437 -2.007 -37.875 1.00 25.06 245 SER A C 1
ATOM 1992 O O . SER A 1 245 ? 57.048 -3.033 -38.416 1.00 25.06 245 SER A O 1
ATOM 1994 N N . ARG A 1 246 ? 56.846 -0.847 -38.213 1.00 29.44 246 ARG A N 1
ATOM 1995 C CA . ARG A 1 246 ? 57.243 0.133 -39.263 1.00 29.44 246 ARG A CA 1
ATOM 1996 C C . ARG A 1 246 ? 57.526 -0.412 -40.677 1.00 29.44 246 ARG A C 1
ATOM 1998 O O . ARG A 1 246 ? 58.540 -1.060 -40.898 1.00 29.44 246 ARG A O 1
ATOM 2005 N N . THR A 1 247 ? 56.694 0.023 -41.636 1.00 27.75 247 THR A N 1
ATOM 2006 C CA . THR A 1 247 ? 56.979 0.750 -42.913 1.00 27.75 247 THR A CA 1
ATOM 2007 C C . THR A 1 247 ? 55.774 0.575 -43.865 1.00 27.75 247 THR A C 1
ATOM 2009 O O . THR A 1 247 ? 55.135 -0.463 -43.819 1.00 27.75 247 THR A O 1
ATOM 2012 N N . ALA A 1 248 ? 55.366 1.459 -44.779 1.00 24.64 248 ALA A N 1
ATOM 2013 C CA . ALA A 1 248 ? 55.372 2.913 -44.936 1.00 24.64 248 ALA A CA 1
ATOM 2014 C C . ALA A 1 248 ? 54.430 3.238 -46.136 1.00 24.64 248 ALA A C 1
ATOM 2016 O O . ALA A 1 248 ? 54.381 2.462 -47.081 1.00 24.64 248 ALA A O 1
ATOM 2017 N N . HIS A 1 249 ? 53.733 4.383 -46.078 1.00 27.78 249 HIS A N 1
ATOM 2018 C CA . HIS A 1 249 ? 53.160 5.197 -47.175 1.00 27.78 249 HIS A CA 1
ATOM 2019 C C . HIS A 1 249 ? 52.206 4.586 -48.227 1.00 27.78 249 HIS A C 1
ATOM 2021 O O . HIS A 1 249 ? 52.664 3.881 -49.109 1.00 27.78 249 HIS A O 1
ATOM 2027 N N . VAL A 1 250 ? 50.943 5.060 -48.258 1.00 29.44 250 VAL A N 1
ATOM 2028 C CA . VAL A 1 250 ? 50.401 5.950 -49.321 1.00 29.44 250 VAL A CA 1
ATOM 2029 C C . VAL A 1 250 ? 49.269 6.829 -48.740 1.00 29.44 250 VAL A C 1
ATOM 2031 O O . VAL A 1 250 ? 48.165 6.367 -48.484 1.00 29.44 250 VAL A O 1
ATOM 2034 N N . ALA A 1 251 ? 49.627 8.096 -48.493 1.00 26.02 251 ALA A N 1
ATOM 2035 C CA . ALA A 1 251 ? 48.890 9.349 -48.749 1.00 26.02 251 ALA A CA 1
ATOM 2036 C C . ALA A 1 251 ? 47.365 9.438 -48.451 1.00 26.02 251 ALA A C 1
ATOM 2038 O O . ALA A 1 251 ? 46.545 8.817 -49.109 1.00 26.02 251 ALA A O 1
ATOM 2039 N N . CYS A 1 252 ? 46.912 10.186 -47.436 1.00 29.91 252 CYS A N 1
ATOM 2040 C CA . CYS A 1 252 ? 46.755 11.655 -47.415 1.00 29.91 252 CYS A CA 1
ATOM 2041 C C . CYS A 1 252 ? 45.843 12.211 -48.532 1.00 29.91 252 CYS A C 1
ATOM 2043 O O . CYS A 1 252 ? 46.352 12.556 -49.587 1.00 29.91 252 CYS A O 1
ATOM 2045 N N . PHE A 1 253 ? 44.525 12.320 -48.282 1.00 31.84 253 PHE A N 1
ATOM 2046 C CA . PHE A 1 253 ? 43.610 13.343 -48.841 1.00 31.84 253 PHE A CA 1
ATOM 2047 C C . PHE A 1 253 ? 42.197 13.186 -48.227 1.00 31.84 253 PHE A C 1
ATOM 2049 O O . PHE A 1 253 ? 41.319 12.600 -48.841 1.00 31.84 253 PHE A O 1
ATOM 2056 N N . ALA A 1 254 ? 41.969 13.647 -46.987 1.00 31.83 254 ALA A N 1
ATOM 2057 C CA . ALA A 1 254 ? 40.601 13.819 -46.438 1.00 31.83 254 ALA A CA 1
ATOM 2058 C C . ALA A 1 254 ? 40.516 14.563 -45.086 1.00 31.83 254 ALA A C 1
ATOM 2060 O O . ALA A 1 254 ? 39.420 14.765 -44.573 1.00 31.83 254 ALA A O 1
ATOM 2061 N N . ALA A 1 255 ? 41.627 14.979 -44.471 1.00 37.06 255 ALA A N 1
ATOM 2062 C CA . ALA A 1 255 ? 41.595 15.536 -43.111 1.00 37.06 255 ALA A CA 1
ATOM 2063 C C . ALA A 1 255 ? 41.360 17.060 -43.031 1.00 37.06 255 ALA A C 1
ATOM 2065 O O . ALA A 1 255 ? 41.357 17.605 -41.932 1.00 37.06 255 ALA A O 1
ATOM 2066 N N . LEU A 1 256 ? 41.133 17.757 -44.154 1.00 36.94 256 LEU A N 1
ATOM 2067 C CA . LEU A 1 256 ? 40.945 19.219 -44.150 1.00 36.94 256 LEU A CA 1
ATOM 2068 C C . LEU A 1 256 ? 39.485 19.694 -44.290 1.00 36.94 256 LEU A C 1
ATOM 2070 O O . LEU A 1 256 ? 39.230 20.886 -44.172 1.00 36.94 256 LEU A O 1
ATOM 2074 N N . VAL A 1 257 ? 38.517 18.793 -44.500 1.00 43.41 257 VAL A N 1
ATOM 2075 C CA . VAL A 1 257 ? 37.096 19.170 -44.694 1.00 43.41 257 VAL A CA 1
ATOM 2076 C C . VAL A 1 257 ? 36.261 18.997 -43.414 1.00 43.41 257 VAL A C 1
ATOM 2078 O O . VAL A 1 257 ? 35.254 19.674 -43.225 1.00 43.41 257 VAL A O 1
ATOM 2081 N N . ALA A 1 258 ? 36.706 18.164 -42.469 1.00 44.69 258 ALA A N 1
ATOM 2082 C CA . ALA A 1 258 ? 35.930 17.842 -41.268 1.00 44.69 258 ALA A CA 1
ATOM 2083 C C . ALA A 1 258 ? 35.927 18.950 -40.194 1.00 44.69 258 ALA A C 1
ATOM 2085 O O . ALA A 1 258 ? 34.981 19.041 -39.414 1.00 44.69 258 ALA A O 1
ATOM 2086 N N . PHE A 1 259 ? 36.939 19.826 -40.163 1.00 41.84 259 PHE A N 1
ATOM 2087 C CA . PHE A 1 259 ? 37.052 20.849 -39.114 1.00 41.84 259 PHE A CA 1
ATOM 2088 C C . PHE A 1 259 ? 36.196 22.102 -39.359 1.00 41.84 259 PHE A C 1
ATOM 2090 O O . PHE A 1 259 ? 35.824 22.779 -38.404 1.00 41.84 259 PHE A O 1
ATOM 2097 N N . VAL A 1 260 ? 35.808 22.383 -40.608 1.00 46.00 260 VAL A N 1
ATOM 2098 C CA . VAL A 1 260 ? 34.937 23.530 -40.936 1.00 46.00 260 VAL A CA 1
ATOM 2099 C C . VAL A 1 260 ? 33.453 23.171 -40.774 1.00 46.00 260 VAL A C 1
ATOM 2101 O O . VAL A 1 260 ? 32.647 24.009 -40.379 1.00 46.00 260 VAL A O 1
ATOM 2104 N N . ILE A 1 261 ? 33.089 21.901 -40.982 1.00 48.03 261 ILE A N 1
ATOM 2105 C CA . ILE A 1 261 ? 31.701 21.429 -40.851 1.00 48.03 261 ILE A CA 1
ATOM 2106 C C . ILE A 1 261 ? 31.291 21.312 -39.375 1.00 48.03 261 ILE A C 1
ATOM 2108 O O . ILE A 1 261 ? 30.168 21.668 -39.022 1.00 48.03 261 ILE A O 1
ATOM 2112 N N . LEU A 1 262 ? 32.204 20.909 -38.483 1.00 47.41 262 LEU A N 1
ATOM 2113 C CA . LEU A 1 262 ? 31.900 20.783 -37.052 1.00 47.41 262 LEU A CA 1
A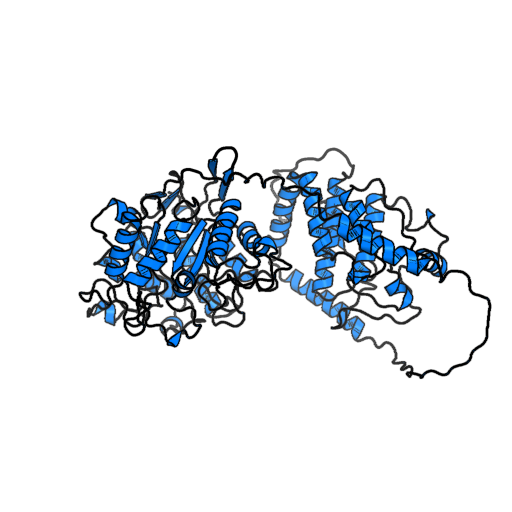TOM 2114 C C . LEU A 1 262 ? 31.643 22.147 -36.378 1.00 47.41 262 LEU A C 1
ATOM 2116 O O . LEU A 1 262 ? 30.806 22.243 -35.483 1.00 47.41 262 LEU A O 1
ATOM 2120 N N . ALA A 1 263 ? 32.290 23.217 -36.856 1.00 45.56 263 ALA A N 1
ATOM 2121 C CA . ALA A 1 263 ? 32.075 24.577 -36.358 1.00 45.56 263 ALA A CA 1
ATOM 2122 C C . ALA A 1 263 ? 30.738 25.190 -36.831 1.00 45.56 263 ALA A C 1
ATOM 2124 O O . ALA A 1 263 ? 30.104 25.932 -36.083 1.00 45.56 263 ALA A O 1
ATOM 2125 N N . LEU A 1 264 ? 30.262 24.836 -38.032 1.00 46.09 264 LEU A N 1
ATOM 2126 C CA . LEU A 1 264 ? 28.975 25.312 -38.562 1.00 46.09 264 LEU A CA 1
ATOM 2127 C C . LEU A 1 264 ? 27.770 24.548 -37.984 1.00 46.09 264 LEU A C 1
ATOM 2129 O O . LEU A 1 264 ? 26.707 25.135 -37.790 1.00 46.09 264 LEU A O 1
ATOM 2133 N N . VAL A 1 265 ? 27.936 23.268 -37.629 1.00 49.72 265 VAL A N 1
ATOM 2134 C CA . VAL A 1 265 ? 26.882 22.472 -36.971 1.00 49.72 265 VAL A CA 1
ATOM 2135 C C . VAL A 1 265 ? 26.656 22.923 -35.522 1.00 49.72 265 VAL A C 1
ATOM 2137 O O . VAL A 1 265 ? 25.514 22.979 -35.070 1.00 49.72 265 VAL A O 1
ATOM 2140 N N . LEU A 1 266 ? 27.710 23.333 -34.809 1.00 45.06 266 LEU A N 1
ATOM 2141 C CA . LEU A 1 266 ? 27.586 23.845 -33.439 1.00 45.06 266 LEU A CA 1
ATOM 2142 C C . LEU A 1 266 ? 26.979 25.259 -33.378 1.00 45.06 266 LEU A C 1
ATOM 2144 O O . LEU A 1 266 ? 26.265 25.566 -32.425 1.00 45.06 266 LEU A O 1
ATOM 2148 N N . ALA A 1 267 ? 27.157 26.083 -34.417 1.00 43.06 267 ALA A N 1
ATOM 2149 C CA . ALA A 1 267 ? 26.467 27.371 -34.539 1.00 43.06 267 ALA A CA 1
ATOM 2150 C C . ALA A 1 267 ? 24.979 27.223 -34.936 1.00 43.06 267 ALA A C 1
ATOM 2152 O O . ALA A 1 267 ? 24.148 28.031 -34.524 1.00 43.06 267 ALA A O 1
ATOM 2153 N N . GLY A 1 268 ? 24.612 26.164 -35.671 1.00 42.19 268 GLY A N 1
ATOM 2154 C CA . GLY A 1 268 ? 23.220 25.876 -36.048 1.00 42.19 268 GLY A CA 1
ATOM 2155 C C . GLY A 1 268 ? 22.346 25.342 -34.905 1.00 42.19 268 GLY A C 1
ATOM 2156 O O . GLY A 1 268 ? 21.141 25.583 -34.886 1.00 42.19 268 GLY A O 1
ATOM 2157 N N . ILE A 1 269 ? 22.938 24.671 -33.912 1.00 45.00 269 ILE A N 1
ATOM 2158 C CA . ILE A 1 269 ? 22.204 24.113 -32.760 1.00 45.00 269 ILE A CA 1
ATOM 2159 C C . ILE A 1 269 ? 21.855 25.196 -31.717 1.00 45.00 269 ILE A C 1
ATOM 2161 O O . ILE A 1 269 ? 20.874 25.054 -30.988 1.00 45.00 269 ILE A O 1
ATOM 2165 N N . ALA A 1 270 ? 22.570 26.327 -31.700 1.00 38.19 270 ALA A N 1
ATOM 2166 C CA . ALA A 1 270 ? 22.226 27.480 -30.862 1.00 38.19 270 ALA A CA 1
ATOM 2167 C C . ALA A 1 270 ? 21.069 28.333 -31.432 1.00 38.19 270 ALA A C 1
ATOM 2169 O O . ALA A 1 270 ? 20.416 29.049 -30.677 1.00 38.19 270 ALA A O 1
ATOM 2170 N N . ALA A 1 271 ? 20.760 28.225 -32.732 1.00 41.72 271 ALA A N 1
ATOM 2171 C CA . ALA A 1 271 ? 19.697 28.998 -33.390 1.00 41.72 271 ALA A CA 1
ATOM 2172 C C . ALA A 1 271 ? 18.339 28.265 -33.492 1.00 41.72 271 ALA A C 1
ATOM 2174 O O . ALA A 1 271 ? 17.337 28.877 -33.848 1.00 41.72 271 ALA A O 1
ATOM 2175 N N . LEU A 1 272 ? 18.269 26.977 -33.132 1.00 37.62 272 LEU A N 1
ATOM 2176 C CA . LEU A 1 272 ? 17.027 26.180 -33.119 1.00 37.62 272 LEU A CA 1
ATOM 2177 C C . LEU A 1 272 ? 16.374 26.060 -31.727 1.00 37.62 272 LEU A C 1
ATOM 2179 O O . LEU A 1 272 ? 15.372 25.367 -31.576 1.00 37.62 272 LEU A O 1
ATOM 2183 N N . ARG A 1 273 ? 16.892 26.772 -30.715 1.00 39.06 273 ARG A N 1
ATOM 2184 C CA . ARG A 1 273 ? 16.287 26.894 -29.369 1.00 39.06 273 ARG A CA 1
ATOM 2185 C C . ARG A 1 273 ? 15.498 28.193 -29.140 1.00 39.06 273 ARG A C 1
ATOM 2187 O O . ARG A 1 273 ? 15.198 28.536 -28.004 1.00 39.06 273 ARG A O 1
ATOM 2194 N N . LEU A 1 274 ? 15.123 28.893 -30.207 1.00 38.53 274 LEU A N 1
ATOM 2195 C CA . LEU A 1 274 ? 14.285 30.096 -30.159 1.00 38.53 274 LEU A CA 1
ATOM 2196 C C . LEU A 1 274 ? 13.200 30.021 -31.242 1.00 38.53 274 LEU A C 1
ATOM 2198 O O . LEU A 1 274 ? 13.195 30.849 -32.140 1.00 38.53 274 LEU A O 1
ATOM 2202 N N . ASN A 1 275 ? 12.350 28.982 -31.226 1.00 34.88 275 ASN A N 1
ATOM 2203 C CA . ASN A 1 275 ? 11.004 29.031 -31.838 1.00 34.88 275 ASN A CA 1
ATOM 2204 C C . ASN A 1 275 ? 10.140 27.767 -31.637 1.00 34.88 275 ASN A C 1
ATOM 2206 O O . ASN A 1 275 ? 9.362 27.399 -32.514 1.00 34.88 275 ASN A O 1
ATOM 2210 N N . CYS A 1 276 ? 10.206 27.113 -30.475 1.00 28.64 276 CYS A N 1
ATOM 2211 C CA . CYS A 1 276 ? 9.039 26.352 -30.025 1.00 28.64 276 CYS A CA 1
ATOM 2212 C C . CYS A 1 276 ? 8.329 27.228 -29.002 1.00 28.64 276 CYS A C 1
ATOM 2214 O O . CYS A 1 276 ? 8.727 27.297 -27.840 1.00 28.64 276 CYS A O 1
ATOM 2216 N N . GLY A 1 277 ? 7.373 28.009 -29.502 1.00 27.80 277 GLY A N 1
ATOM 2217 C CA . GLY A 1 277 ? 6.493 28.800 -28.667 1.00 27.80 277 GLY A CA 1
ATOM 2218 C C . GLY A 1 277 ? 5.789 27.906 -27.655 1.00 27.80 277 GLY A C 1
ATOM 2219 O O . GLY A 1 277 ? 5.451 26.760 -27.946 1.00 27.80 277 GLY A O 1
ATOM 2220 N N . SER A 1 278 ? 5.584 28.481 -26.478 1.00 35.03 278 SER A N 1
ATOM 2221 C CA . SER A 1 278 ? 4.539 28.135 -25.526 1.00 35.03 278 SER A CA 1
ATOM 2222 C C . SER A 1 278 ? 3.262 27.692 -26.249 1.00 35.03 278 SER A C 1
ATOM 2224 O O . SER A 1 278 ? 2.474 28.523 -26.702 1.00 35.03 278 SER A O 1
ATOM 2226 N N . GLN A 1 279 ? 3.077 26.385 -26.388 1.00 29.66 279 GLN A N 1
ATOM 2227 C CA . GLN A 1 279 ? 1.748 25.816 -26.499 1.00 29.66 279 GLN A CA 1
ATOM 2228 C C . GLN A 1 279 ? 1.395 25.332 -25.108 1.00 29.66 279 GLN A C 1
ATOM 2230 O O . GLN A 1 279 ? 2.098 24.504 -24.528 1.00 29.66 279 GLN A O 1
ATOM 2235 N N . ASP A 1 280 ? 0.363 25.965 -24.568 1.00 29.91 280 ASP A N 1
ATOM 2236 C CA . ASP A 1 280 ? -0.244 25.669 -23.289 1.00 29.91 280 ASP A CA 1
ATOM 2237 C C . ASP A 1 280 ? -0.319 24.157 -23.052 1.00 29.91 280 ASP A C 1
ATOM 2239 O O . ASP A 1 280 ? -0.855 23.403 -23.867 1.00 29.91 280 ASP A O 1
ATOM 2243 N N . MET A 1 281 ? 0.210 23.718 -21.907 1.00 30.42 281 MET A N 1
ATOM 2244 C CA . MET A 1 281 ? -0.213 22.469 -21.288 1.00 30.42 281 MET A CA 1
ATOM 2245 C C . MET A 1 281 ? -1.733 22.548 -21.122 1.00 30.42 281 MET A C 1
ATOM 2247 O O . MET A 1 281 ? -2.229 23.144 -20.163 1.00 30.42 281 MET A O 1
ATOM 2251 N N . GLU A 1 282 ? -2.488 21.952 -22.042 1.00 29.27 282 GLU A N 1
ATOM 2252 C CA . GLU A 1 282 ? -3.876 21.608 -21.773 1.00 29.27 282 GLU A CA 1
ATOM 2253 C C . GLU A 1 282 ? -3.878 20.727 -20.521 1.00 29.27 282 GLU A C 1
ATOM 2255 O O . GLU A 1 282 ? -3.462 19.566 -20.542 1.00 29.27 282 GLU A O 1
ATOM 2260 N N . LYS A 1 283 ? -4.300 21.319 -19.397 1.00 34.06 283 LYS A N 1
ATOM 2261 C CA . LYS A 1 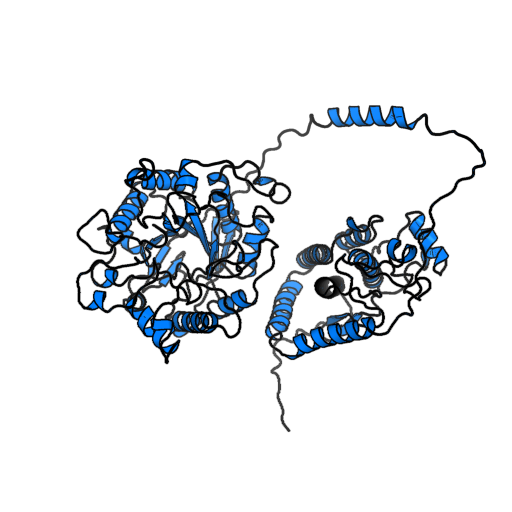283 ? -4.622 20.620 -18.155 1.00 34.06 283 LYS A CA 1
ATOM 2262 C C . LYS A 1 283 ? -5.510 19.432 -18.517 1.00 34.06 283 LYS A C 1
ATOM 2264 O O . LYS A 1 283 ? -6.695 19.622 -18.797 1.00 34.06 283 LYS A O 1
ATOM 2269 N N . ARG A 1 284 ? -4.965 18.210 -18.484 1.00 42.69 284 ARG A N 1
ATOM 2270 C CA . ARG A 1 284 ? -5.793 17.002 -18.397 1.00 42.69 284 ARG A CA 1
ATOM 2271 C C . ARG A 1 284 ? -6.726 17.233 -17.218 1.00 42.69 284 ARG A C 1
ATOM 2273 O O . ARG A 1 284 ? -6.270 17.430 -16.096 1.00 42.69 284 ARG A O 1
ATOM 2280 N N . THR A 1 285 ? -8.018 17.341 -17.490 1.00 53.12 285 THR A N 1
ATOM 2281 C CA . THR A 1 285 ? -9.000 17.674 -16.465 1.00 53.12 285 THR A CA 1
ATOM 2282 C C . THR A 1 285 ? -9.027 16.509 -15.481 1.00 53.12 285 THR A C 1
ATOM 2284 O O . THR A 1 285 ? -9.428 15.407 -15.847 1.00 53.12 285 THR A O 1
ATOM 2287 N N . ALA A 1 286 ? -8.506 16.713 -14.270 1.00 66.38 286 ALA A N 1
ATOM 2288 C CA . ALA A 1 286 ? -8.455 15.672 -13.252 1.00 66.38 286 ALA A CA 1
ATOM 2289 C C . ALA A 1 286 ? -9.878 15.207 -12.916 1.00 66.38 286 ALA A C 1
ATOM 2291 O O . ALA A 1 286 ? -10.812 16.009 -12.859 1.00 66.38 286 ALA A O 1
ATOM 2292 N N . CYS A 1 287 ? -10.058 13.902 -12.718 1.00 81.69 287 CYS A N 1
ATOM 2293 C CA . CYS A 1 287 ? -11.362 13.367 -12.356 1.00 81.69 287 CYS A CA 1
ATOM 2294 C C . CYS A 1 287 ? -11.714 13.776 -10.918 1.00 81.69 287 CYS A C 1
ATOM 2296 O O . CYS A 1 287 ? -10.975 13.463 -9.987 1.00 81.69 287 CYS A O 1
ATOM 2298 N N . SER A 1 288 ? -12.841 14.464 -10.730 1.00 85.38 288 SER A N 1
ATOM 2299 C CA . SER A 1 288 ? -13.326 14.906 -9.412 1.00 85.38 288 SER A CA 1
ATOM 2300 C C . SER A 1 288 ? -14.769 14.442 -9.204 1.00 85.38 288 SER A C 1
ATOM 2302 O O . SER A 1 288 ? -15.704 15.213 -9.425 1.00 85.38 288 SER A O 1
ATOM 2304 N N . PRO A 1 289 ? -14.975 13.161 -8.862 1.00 90.62 289 PRO A N 1
ATOM 2305 C CA . PRO A 1 289 ? -16.292 12.616 -8.613 1.00 90.62 289 PRO A CA 1
ATOM 2306 C C . PRO A 1 289 ? -16.817 13.074 -7.256 1.00 90.62 289 PRO A C 1
ATOM 2308 O O . PRO A 1 289 ? -16.057 13.273 -6.309 1.00 90.62 289 PRO A O 1
ATOM 2311 N N . ASN A 1 290 ? -18.140 13.159 -7.139 1.00 88.81 290 ASN A N 1
ATOM 2312 C CA . ASN A 1 290 ? -18.769 13.250 -5.829 1.00 88.81 290 ASN A CA 1
ATOM 2313 C C . ASN A 1 290 ? -18.699 11.875 -5.158 1.00 88.81 290 ASN A C 1
ATOM 2315 O O . ASN A 1 290 ? -19.202 10.884 -5.700 1.00 88.81 290 ASN A O 1
ATOM 2319 N N . VAL A 1 291 ? -18.069 11.833 -3.987 1.00 93.00 291 VAL A N 1
ATOM 2320 C CA . VAL A 1 291 ? -17.944 10.633 -3.161 1.00 93.00 291 VAL A CA 1
ATOM 2321 C C . VAL A 1 291 ? -18.673 10.867 -1.851 1.00 93.00 291 VAL A C 1
ATOM 2323 O O . VAL A 1 291 ? -18.525 11.910 -1.218 1.00 93.00 291 VAL A O 1
ATOM 2326 N N . THR A 1 292 ? -19.478 9.889 -1.462 1.00 93.50 292 THR A N 1
ATOM 2327 C CA . THR A 1 292 ? -20.172 9.855 -0.180 1.00 93.50 292 THR A CA 1
ATOM 2328 C C . THR A 1 292 ? -19.680 8.658 0.611 1.00 93.50 292 THR A C 1
ATOM 2330 O O . THR A 1 292 ? -19.588 7.545 0.089 1.00 93.50 292 THR A O 1
ATOM 2333 N N . TRP A 1 293 ? -19.359 8.910 1.872 1.00 94.50 293 TRP A N 1
ATOM 2334 C CA . TRP A 1 293 ? -18.843 7.925 2.805 1.00 94.50 293 TRP A CA 1
ATOM 2335 C C . TRP A 1 293 ? -19.882 7.684 3.890 1.00 94.50 293 TRP A C 1
ATOM 2337 O O . TRP A 1 293 ? -20.501 8.625 4.384 1.00 94.50 293 TRP A O 1
ATOM 2347 N N . SER A 1 294 ? -20.100 6.426 4.251 1.00 92.88 294 SER A N 1
ATOM 2348 C CA . SER A 1 294 ? -20.964 6.088 5.383 1.00 92.88 294 SER A CA 1
ATOM 2349 C C . SER A 1 294 ? -20.549 4.766 6.004 1.00 92.88 294 SER A C 1
ATOM 2351 O O . SER A 1 294 ? -19.795 3.993 5.412 1.00 92.88 294 SER A O 1
ATOM 2353 N N . THR A 1 295 ? -21.041 4.517 7.209 1.00 90.75 295 THR A N 1
ATOM 2354 C CA . THR A 1 295 ? -20.860 3.259 7.922 1.00 90.75 295 THR A CA 1
ATOM 2355 C C . THR A 1 295 ? -22.222 2.629 8.174 1.00 90.75 295 THR A C 1
ATOM 2357 O O . THR A 1 295 ? -23.223 3.318 8.379 1.00 90.75 295 THR A O 1
ATOM 2360 N N . ASN A 1 296 ? -22.285 1.304 8.116 1.00 86.50 296 ASN A N 1
ATOM 2361 C CA . ASN A 1 296 ? -23.497 0.558 8.426 1.00 86.50 296 ASN A CA 1
ATOM 2362 C C . ASN A 1 296 ? -23.120 -0.777 9.050 1.00 86.50 296 ASN A C 1
ATOM 2364 O O . ASN A 1 296 ? -22.523 -1.626 8.394 1.00 86.50 296 ASN A O 1
ATOM 2368 N N . LYS A 1 297 ? -23.486 -0.975 10.316 1.00 82.62 297 LYS A N 1
ATOM 2369 C CA . LYS A 1 297 ? -23.243 -2.226 11.040 1.00 82.62 297 LYS A CA 1
ATOM 2370 C C . LYS A 1 297 ? -21.773 -2.702 10.976 1.00 82.62 297 LYS A C 1
ATOM 2372 O O . LYS A 1 297 ? -21.513 -3.873 10.704 1.00 82.62 297 LYS A O 1
ATOM 2377 N N . GLY A 1 298 ? -20.819 -1.780 11.144 1.00 82.69 298 GLY A N 1
ATOM 2378 C CA . GLY A 1 298 ? -19.377 -2.051 11.067 1.00 82.69 298 GLY A CA 1
ATOM 2379 C C . GLY A 1 298 ? -18.811 -2.158 9.644 1.00 82.69 298 GLY A C 1
ATOM 2380 O O . GLY A 1 298 ? -17.599 -2.263 9.478 1.00 82.69 298 GLY A O 1
ATOM 2381 N N . GLN A 1 299 ? -19.655 -2.097 8.610 1.00 87.88 299 GLN A N 1
ATOM 2382 C CA . GLN A 1 299 ? -19.224 -2.016 7.215 1.00 87.88 299 GLN A CA 1
ATOM 2383 C C . GLN A 1 299 ? -18.971 -0.562 6.818 1.00 87.88 299 GLN A C 1
ATOM 2385 O O . GLN A 1 299 ? -19.647 0.348 7.298 1.00 87.88 299 GLN A O 1
ATOM 2390 N N . ILE A 1 300 ? -18.036 -0.360 5.894 1.00 92.62 300 ILE A N 1
ATOM 2391 C CA . ILE A 1 300 ? -17.738 0.940 5.292 1.00 92.62 300 ILE A CA 1
ATOM 2392 C C . ILE A 1 300 ? -18.340 0.950 3.894 1.00 92.62 300 ILE A C 1
ATOM 2394 O O . ILE A 1 300 ? -18.197 -0.020 3.150 1.00 92.62 300 ILE A O 1
ATOM 2398 N N . LEU A 1 301 ? -19.018 2.038 3.546 1.00 93.75 301 LEU A N 1
ATOM 2399 C CA . LEU A 1 301 ? -19.696 2.199 2.271 1.00 93.75 301 LEU A CA 1
ATOM 2400 C C . LEU A 1 301 ? -19.127 3.397 1.506 1.00 93.75 301 LEU A C 1
ATOM 2402 O O . LEU A 1 301 ? -18.924 4.472 2.078 1.00 93.75 301 LEU A O 1
ATOM 2406 N N . ILE A 1 302 ? -18.944 3.218 0.200 1.00 95.25 302 ILE A N 1
ATOM 2407 C CA . ILE A 1 302 ? -18.594 4.256 -0.769 1.00 95.25 302 ILE A CA 1
ATOM 2408 C C . ILE A 1 302 ? -19.743 4.401 -1.768 1.00 95.25 302 ILE A C 1
ATOM 2410 O O . ILE A 1 302 ? -20.098 3.458 -2.466 1.00 95.25 302 ILE A O 1
ATOM 2414 N N . ASN A 1 303 ? -20.376 5.574 -1.823 1.00 94.62 303 ASN A N 1
ATOM 2415 C CA . ASN A 1 303 ? -21.581 5.807 -2.635 1.00 94.62 303 ASN A CA 1
ATOM 2416 C C . ASN A 1 303 ? -22.703 4.776 -2.402 1.00 94.62 303 ASN A C 1
ATOM 2418 O O . ASN A 1 303 ? -23.443 4.437 -3.321 1.00 94.62 303 ASN A O 1
ATOM 2422 N N . GLY A 1 304 ? -22.828 4.293 -1.161 1.00 92.88 304 GLY A N 1
ATOM 2423 C CA . GLY A 1 304 ? -23.808 3.281 -0.755 1.00 92.88 304 GLY A CA 1
ATOM 2424 C C . GLY A 1 304 ? -23.396 1.830 -1.035 1.00 92.88 304 GLY A C 1
ATOM 2425 O O . GLY A 1 304 ? -24.064 0.924 -0.548 1.00 92.88 304 GLY A O 1
ATOM 2426 N N . GLU A 1 305 ? -22.295 1.601 -1.753 1.00 92.75 305 GLU A N 1
ATOM 2427 C CA . GLU A 1 305 ? -21.749 0.271 -2.048 1.00 92.75 305 GLU A CA 1
ATOM 2428 C C . GLU A 1 305 ? -20.722 -0.152 -0.995 1.00 92.75 305 GLU A C 1
ATOM 2430 O O . GLU A 1 305 ? -19.962 0.677 -0.495 1.00 92.75 305 GLU A O 1
ATOM 2435 N N . GLN A 1 306 ? -20.660 -1.446 -0.677 1.00 92.06 306 GLN A N 1
ATOM 2436 C CA . GLN A 1 306 ? -19.702 -1.970 0.298 1.00 92.06 306 GLN A CA 1
ATOM 2437 C C . GLN A 1 306 ? -18.255 -1.795 -0.178 1.00 92.06 306 GLN A C 1
ATOM 2439 O O . GLN A 1 306 ? -17.877 -2.266 -1.251 1.00 92.06 306 GLN A O 1
ATOM 2444 N N . LEU A 1 307 ? -17.436 -1.153 0.658 1.00 95.19 307 LEU A N 1
ATOM 2445 C CA . LEU A 1 307 ? -16.007 -0.989 0.440 1.00 95.19 307 LEU A CA 1
ATOM 2446 C C . LEU A 1 307 ? -15.230 -2.130 1.100 1.00 95.19 307 LEU A C 1
ATOM 2448 O O . LEU A 1 307 ? -15.246 -2.314 2.320 1.00 95.19 307 LEU A O 1
ATOM 2452 N N . VAL A 1 308 ? -14.489 -2.853 0.270 1.00 95.88 308 VAL A N 1
ATOM 2453 C CA . VAL A 1 308 ? -13.570 -3.914 0.680 1.00 95.88 308 VAL A CA 1
ATOM 2454 C C . VAL A 1 308 ? -12.150 -3.496 0.313 1.00 95.88 308 VAL A C 1
ATOM 2456 O O . VAL A 1 308 ? -11.877 -3.183 -0.848 1.00 95.88 308 VAL A O 1
ATOM 2459 N N . LEU A 1 309 ? -11.251 -3.474 1.293 1.00 97.44 309 LEU A N 1
ATOM 2460 C CA . LEU A 1 309 ? -9.904 -2.923 1.179 1.00 97.44 309 LEU A CA 1
ATOM 2461 C C . LEU A 1 309 ? -8.835 -4.010 1.209 1.00 97.44 309 LEU A C 1
ATOM 2463 O O . LEU A 1 309 ? -8.860 -4.898 2.057 1.00 97.44 309 LEU A O 1
ATOM 2467 N N . LYS A 1 310 ? -7.846 -3.864 0.332 1.00 98.38 310 LYS A N 1
ATOM 2468 C CA . LYS A 1 310 ? -6.528 -4.486 0.428 1.00 98.38 310 LYS A CA 1
ATOM 2469 C C . LYS A 1 310 ? -5.517 -3.345 0.437 1.00 98.38 310 LYS A C 1
ATOM 2471 O O . LYS A 1 310 ? -5.245 -2.745 -0.603 1.00 98.38 310 LYS A O 1
ATOM 2476 N N . GLY A 1 311 ? -5.040 -3.007 1.627 1.00 98.56 311 GLY A N 1
ATOM 2477 C CA . GLY A 1 311 ? -4.180 -1.859 1.866 1.00 98.56 311 GLY A CA 1
ATOM 2478 C C . GLY A 1 311 ? -2.715 -2.230 2.067 1.00 98.56 311 GLY A C 1
ATOM 2479 O O . GLY A 1 311 ? -2.373 -3.359 2.435 1.00 98.56 311 GLY A O 1
ATOM 2480 N N . VAL A 1 312 ? -1.843 -1.246 1.874 1.00 98.50 312 VAL A N 1
ATOM 2481 C CA . VAL A 1 312 ? -0.409 -1.341 2.170 1.00 98.50 312 VAL A CA 1
ATOM 2482 C C . VAL A 1 312 ? 0.117 -0.032 2.761 1.00 98.50 312 VAL A C 1
ATOM 2484 O O . VAL A 1 312 ? -0.342 1.045 2.389 1.00 98.50 312 VAL A O 1
ATOM 2487 N N . ASN A 1 313 ? 1.078 -0.110 3.681 1.00 97.88 313 ASN A N 1
ATOM 2488 C CA . ASN A 1 313 ? 1.797 1.058 4.193 1.00 97.88 313 ASN A CA 1
ATOM 2489 C C . ASN A 1 313 ? 2.918 1.465 3.222 1.00 97.88 313 ASN A C 1
ATOM 2491 O O . ASN A 1 313 ? 3.761 0.628 2.878 1.00 97.88 313 ASN A O 1
ATOM 2495 N N . TYR A 1 314 ? 2.949 2.733 2.803 1.00 96.50 314 TYR A N 1
ATOM 2496 C CA . TYR A 1 314 ? 4.024 3.314 1.998 1.00 96.50 314 TYR A CA 1
ATOM 2497 C C . TYR A 1 314 ? 4.729 4.423 2.784 1.00 96.50 314 TYR A C 1
ATOM 2499 O O . TYR A 1 314 ? 4.152 5.464 3.088 1.00 96.50 314 TYR A O 1
ATOM 2507 N N . ASN A 1 315 ? 5.988 4.161 3.120 1.00 92.00 315 ASN A N 1
ATOM 2508 C CA . ASN A 1 315 ? 6.785 4.952 4.050 1.00 92.00 315 ASN A CA 1
ATOM 2509 C C . ASN A 1 315 ? 7.861 5.768 3.326 1.00 92.00 315 ASN A C 1
ATOM 2511 O O . ASN A 1 315 ? 8.195 5.472 2.177 1.00 92.00 315 ASN A O 1
ATOM 2515 N N . GLY A 1 316 ? 8.437 6.743 4.021 1.00 91.19 316 GLY A N 1
ATOM 2516 C CA . GLY A 1 316 ? 9.624 7.508 3.641 1.00 91.19 316 GLY A CA 1
ATOM 2517 C C . GLY A 1 316 ? 9.491 9.014 3.904 1.00 91.19 316 GLY A C 1
ATOM 2518 O O . GLY A 1 316 ? 10.437 9.640 4.386 1.00 91.19 316 GLY A O 1
ATOM 2519 N N . PHE A 1 317 ? 8.310 9.594 3.662 1.00 94.44 317 PHE A N 1
ATOM 2520 C CA . PHE A 1 317 ? 8.006 11.018 3.898 1.00 94.44 317 PHE A CA 1
ATOM 2521 C C . PHE A 1 317 ? 8.167 11.433 5.366 1.00 94.44 317 PHE A C 1
ATOM 2523 O O . PHE A 1 317 ? 8.461 12.588 5.665 1.00 94.44 317 PHE A O 1
ATOM 2530 N N . GLU A 1 318 ? 7.989 10.495 6.288 1.00 91.56 318 GLU A N 1
ATOM 2531 C CA . GLU A 1 318 ? 8.196 10.693 7.715 1.00 91.56 318 GLU A CA 1
ATOM 2532 C C . GLU A 1 318 ? 9.660 10.784 8.126 1.00 91.56 318 GLU A C 1
ATOM 2534 O O . GLU A 1 318 ? 9.952 11.243 9.224 1.00 91.56 318 GLU A O 1
ATOM 2539 N N . THR A 1 319 ? 10.576 10.370 7.256 1.00 90.06 319 THR A N 1
ATOM 2540 C CA . THR A 1 319 ? 12.008 10.316 7.545 1.00 90.06 319 THR A CA 1
ATOM 2541 C C . THR A 1 319 ? 12.731 11.558 7.040 1.00 90.06 319 THR A C 1
ATOM 2543 O O . THR A 1 319 ? 12.172 12.369 6.304 1.00 90.06 319 THR A O 1
ATOM 2546 N N . ASN A 1 320 ? 14.017 11.684 7.370 1.00 89.56 320 ASN A N 1
ATOM 2547 C CA . ASN A 1 320 ? 14.884 12.750 6.853 1.00 89.56 320 ASN A CA 1
ATOM 2548 C C . ASN A 1 320 ? 15.016 12.772 5.314 1.00 89.56 320 ASN A C 1
ATOM 2550 O O . ASN A 1 320 ? 15.574 13.726 4.773 1.00 89.56 320 ASN A O 1
ATOM 2554 N N . GLU A 1 321 ? 14.549 11.735 4.606 1.00 88.19 321 GLU A N 1
ATOM 2555 C CA . GLU A 1 321 ? 14.472 11.737 3.141 1.00 88.19 321 GLU A CA 1
ATOM 2556 C C . GLU A 1 321 ? 13.299 12.574 2.616 1.00 88.19 321 GLU A C 1
ATOM 2558 O O . GLU A 1 321 ? 13.351 13.015 1.468 1.00 88.19 321 GLU A O 1
ATOM 2563 N N . PHE A 1 322 ? 12.250 12.788 3.427 1.00 93.12 322 PHE A N 1
ATOM 2564 C CA . PHE A 1 322 ? 11.039 13.543 3.074 1.00 93.12 322 PHE A CA 1
ATOM 2565 C C . PHE A 1 322 ? 10.427 13.139 1.723 1.00 93.12 322 PHE A C 1
ATOM 2567 O O . PHE A 1 322 ? 9.811 13.942 1.023 1.00 93.12 322 PHE A O 1
ATOM 2574 N N . THR A 1 323 ? 10.630 11.879 1.347 1.00 93.12 323 THR A N 1
ATOM 2575 C CA . THR A 1 323 ? 10.211 11.275 0.085 1.00 93.12 323 THR A CA 1
ATOM 2576 C C . THR A 1 323 ? 9.861 9.816 0.333 1.00 93.12 323 THR A C 1
ATOM 2578 O O . THR A 1 323 ? 10.523 9.171 1.146 1.00 93.12 323 THR A O 1
ATOM 2581 N N . PRO A 1 324 ? 8.849 9.254 -0.347 1.00 92.50 324 PRO A N 1
ATOM 2582 C CA . PRO A 1 324 ? 8.565 7.834 -0.254 1.00 92.50 324 PRO A CA 1
ATOM 2583 C C . PRO A 1 324 ? 9.773 6.994 -0.664 1.00 92.50 324 PRO A C 1
ATOM 2585 O O . PRO A 1 324 ? 10.462 7.289 -1.647 1.00 92.50 324 PRO A O 1
ATOM 2588 N N . TYR A 1 325 ? 9.999 5.903 0.061 1.00 90.62 325 TYR A N 1
ATOM 2589 C CA . TYR A 1 325 ? 11.125 5.027 -0.199 1.00 90.62 325 TYR A CA 1
ATOM 2590 C C . TYR A 1 325 ? 11.112 4.472 -1.624 1.00 90.62 325 TYR A C 1
ATOM 2592 O O . TYR A 1 325 ? 10.075 4.197 -2.234 1.00 90.62 325 TYR A O 1
ATOM 2600 N N . GLY A 1 326 ? 12.325 4.277 -2.137 1.00 88.38 326 GLY A N 1
ATOM 2601 C CA . GLY A 1 326 ? 12.602 3.701 -3.444 1.00 88.38 326 GLY A CA 1
ATOM 2602 C C . GLY A 1 326 ? 12.623 4.702 -4.603 1.00 88.38 326 GLY A C 1
ATOM 2603 O O . GLY A 1 326 ? 13.200 4.361 -5.634 1.00 88.38 326 GLY A O 1
ATOM 2604 N N . LEU A 1 327 ? 12.148 5.945 -4.439 1.00 91.50 327 LEU A N 1
ATOM 2605 C CA . LEU A 1 327 ? 12.246 6.986 -5.483 1.00 91.50 327 LEU A CA 1
ATOM 2606 C C . LEU A 1 327 ? 13.684 7.460 -5.762 1.00 91.50 327 LEU A C 1
ATOM 2608 O O . LEU A 1 327 ? 13.962 8.047 -6.806 1.00 91.50 327 LEU A O 1
ATOM 2612 N N . SER A 1 328 ? 14.628 7.137 -4.877 1.00 88.62 328 SER A N 1
ATOM 2613 C CA . SER A 1 328 ? 16.072 7.275 -5.112 1.00 88.62 328 SER A CA 1
ATOM 2614 C C . SER A 1 328 ? 16.631 6.256 -6.114 1.00 88.62 328 SER A C 1
ATOM 2616 O O . SER A 1 328 ? 17.794 6.343 -6.503 1.00 88.62 328 SER A O 1
ATOM 2618 N N . SER A 1 329 ? 15.828 5.266 -6.516 1.00 86.44 329 SER A N 1
ATOM 2619 C CA . SER A 1 329 ? 16.278 4.145 -7.342 1.00 86.44 329 SER A CA 1
ATOM 2620 C C . SER A 1 329 ? 15.268 3.661 -8.378 1.00 86.44 329 SER A C 1
ATOM 2622 O O . SER A 1 329 ? 15.670 2.933 -9.279 1.00 86.44 329 SER A O 1
ATOM 2624 N N . GLN A 1 330 ? 13.991 4.037 -8.300 1.00 89.75 330 GLN A N 1
ATOM 2625 C CA . GLN A 1 330 ? 12.919 3.647 -9.224 1.00 89.75 330 GLN A CA 1
ATOM 2626 C C . GLN A 1 330 ? 11.991 4.829 -9.514 1.00 89.75 330 GLN A C 1
ATOM 2628 O O . GLN A 1 330 ? 12.042 5.846 -8.821 1.00 89.75 330 GLN A O 1
ATOM 2633 N N . SER A 1 331 ? 11.154 4.701 -10.547 1.00 92.19 331 SER A N 1
ATOM 2634 C CA . SER A 1 331 ? 10.108 5.690 -10.801 1.00 92.19 331 SER A CA 1
ATOM 2635 C C . SER A 1 331 ? 8.933 5.516 -9.836 1.00 92.19 331 SER A C 1
ATOM 2637 O O . SER A 1 331 ? 8.654 4.401 -9.389 1.00 92.19 331 SER A O 1
ATOM 2639 N N . LEU A 1 332 ? 8.210 6.602 -9.557 1.00 93.75 332 LEU A N 1
ATOM 2640 C CA . LEU A 1 332 ? 6.964 6.558 -8.788 1.00 93.75 332 LEU A CA 1
ATOM 2641 C C . LEU A 1 332 ? 5.947 5.603 -9.425 1.00 93.75 332 LEU A C 1
ATOM 2643 O O . LEU A 1 332 ? 5.331 4.806 -8.723 1.00 93.75 332 LEU A O 1
ATOM 2647 N N . ASP A 1 333 ? 5.834 5.615 -10.755 1.00 90.00 333 ASP A N 1
ATOM 2648 C CA . ASP A 1 333 ? 4.899 4.743 -11.469 1.00 90.00 333 ASP A CA 1
ATOM 2649 C C . ASP A 1 333 ? 5.190 3.254 -11.242 1.00 90.00 333 ASP A C 1
ATOM 2651 O O . ASP A 1 333 ? 4.244 2.497 -11.090 1.00 90.00 333 ASP A O 1
ATOM 2655 N N . ILE A 1 334 ? 6.454 2.824 -11.107 1.00 90.00 334 ILE A N 1
ATOM 2656 C CA . ILE A 1 334 ? 6.769 1.420 -10.772 1.00 90.00 334 ILE A CA 1
ATOM 2657 C C . ILE A 1 334 ? 6.147 1.020 -9.428 1.00 90.00 334 ILE A C 1
ATOM 2659 O O . ILE A 1 334 ? 5.629 -0.088 -9.297 1.00 90.00 334 ILE A O 1
ATOM 2663 N N . MET A 1 335 ? 6.179 1.912 -8.437 1.00 92.81 335 MET A N 1
ATOM 2664 C CA . MET A 1 335 ? 5.636 1.633 -7.104 1.00 92.81 335 MET A CA 1
ATOM 2665 C C . MET A 1 335 ? 4.109 1.563 -7.133 1.00 92.81 335 MET A C 1
ATOM 2667 O O . MET A 1 335 ? 3.509 0.659 -6.552 1.00 92.81 335 MET A O 1
ATOM 2671 N N . LEU A 1 336 ? 3.477 2.507 -7.835 1.00 95.44 336 LEU A N 1
ATOM 2672 C CA . LEU A 1 336 ? 2.021 2.586 -7.920 1.00 95.44 336 LEU A CA 1
ATOM 2673 C C . LEU A 1 336 ? 1.431 1.491 -8.825 1.00 95.44 336 LEU A C 1
ATOM 2675 O O . LEU A 1 336 ? 0.415 0.897 -8.473 1.00 95.44 336 LEU A O 1
ATOM 2679 N N . ASP A 1 337 ? 2.086 1.171 -9.943 1.00 91.44 337 ASP A N 1
ATOM 2680 C CA . ASP A 1 337 ? 1.698 0.078 -10.845 1.00 91.44 337 ASP A CA 1
ATOM 2681 C C . ASP A 1 337 ? 1.893 -1.287 -10.176 1.00 91.44 337 ASP A C 1
ATOM 2683 O O . ASP A 1 337 ? 1.127 -2.215 -10.425 1.00 91.44 337 ASP A O 1
ATOM 2687 N N . PHE A 1 338 ? 2.887 -1.425 -9.291 1.00 94.75 338 PHE A N 1
ATOM 2688 C CA . PHE A 1 338 ? 3.020 -2.621 -8.464 1.00 94.75 338 PHE A CA 1
ATOM 2689 C C . PHE A 1 338 ? 1.834 -2.782 -7.507 1.00 94.75 338 PHE A C 1
ATOM 2691 O O . PHE A 1 338 ? 1.339 -3.900 -7.351 1.00 94.75 338 PHE A O 1
ATOM 2698 N N . MET A 1 339 ? 1.377 -1.698 -6.871 1.00 97.50 339 MET A N 1
ATOM 2699 C CA . MET A 1 339 ? 0.199 -1.741 -6.002 1.00 97.50 339 MET A CA 1
ATOM 2700 C C . MET A 1 339 ? -1.054 -2.148 -6.785 1.00 97.50 339 MET A C 1
ATOM 2702 O O . MET A 1 339 ? -1.698 -3.129 -6.415 1.00 97.50 339 MET A O 1
ATOM 2706 N N . ASP A 1 340 ? -1.343 -1.461 -7.893 1.00 91.62 340 ASP A N 1
ATOM 2707 C CA . ASP A 1 340 ? -2.493 -1.759 -8.759 1.00 91.62 340 ASP A CA 1
ATOM 2708 C C . ASP A 1 340 ? -2.428 -3.193 -9.318 1.00 91.62 340 ASP A C 1
ATOM 2710 O O . ASP A 1 340 ? -3.361 -3.980 -9.170 1.00 91.62 340 ASP A O 1
ATOM 2714 N N . GLY A 1 341 ? -1.269 -3.596 -9.850 1.00 90.31 341 GLY A N 1
ATOM 2715 C CA . GLY A 1 341 ? -1.038 -4.928 -10.416 1.00 90.31 341 GLY A CA 1
ATOM 2716 C C . GLY A 1 341 ? -1.040 -6.082 -9.404 1.00 90.31 341 GLY A C 1
ATOM 2717 O O . GLY A 1 341 ? -1.087 -7.240 -9.816 1.00 90.31 341 GLY A O 1
ATOM 2718 N N . ASN A 1 342 ? -0.992 -5.792 -8.099 1.00 94.50 342 ASN A N 1
ATOM 2719 C CA . ASN A 1 342 ? -1.190 -6.769 -7.018 1.00 94.50 342 ASN A CA 1
ATOM 2720 C C . ASN A 1 342 ? -2.476 -6.488 -6.231 1.00 94.50 342 ASN A C 1
ATOM 2722 O O . ASN A 1 342 ? -2.603 -6.873 -5.064 1.00 94.50 342 ASN A O 1
ATOM 2726 N N . ASP A 1 343 ? -3.440 -5.841 -6.884 1.00 95.06 343 ASP A N 1
ATOM 2727 C CA . ASP A 1 343 ? -4.801 -5.651 -6.416 1.00 95.06 343 ASP A CA 1
ATOM 2728 C C . ASP A 1 343 ? -4.952 -4.764 -5.169 1.00 95.06 343 ASP A C 1
ATOM 2730 O O . ASP A 1 343 ? -6.051 -4.706 -4.608 1.00 95.06 343 ASP A O 1
ATOM 2734 N N . PHE A 1 344 ? -3.910 -4.047 -4.739 1.00 98.56 344 PHE A N 1
ATOM 2735 C CA . PHE A 1 344 ? -4.028 -3.072 -3.657 1.00 98.56 344 PHE A CA 1
ATOM 2736 C C . PHE A 1 344 ? -4.887 -1.892 -4.115 1.00 98.56 344 PHE A C 1
ATOM 2738 O O . PHE A 1 344 ? -4.641 -1.294 -5.157 1.00 98.56 344 PHE A O 1
ATOM 2745 N N . ASN A 1 345 ? -5.903 -1.550 -3.326 1.00 98.50 345 ASN A N 1
ATOM 2746 C CA . ASN A 1 345 ? -6.821 -0.444 -3.614 1.00 98.50 345 ASN A CA 1
ATOM 2747 C C . ASN A 1 345 ? -6.773 0.659 -2.550 1.00 98.50 345 ASN A C 1
ATOM 2749 O O . ASN A 1 345 ? -7.565 1.601 -2.604 1.00 98.50 345 ASN A O 1
ATOM 2753 N N . ALA A 1 346 ? -5.861 0.550 -1.584 1.00 98.75 346 ALA A N 1
ATOM 2754 C CA . ALA A 1 346 ? -5.601 1.586 -0.602 1.00 98.75 346 ALA A CA 1
ATOM 2755 C C . ALA A 1 346 ? -4.118 1.636 -0.217 1.00 98.75 346 ALA A C 1
ATOM 2757 O O . ALA A 1 346 ? -3.439 0.610 -0.153 1.00 98.75 346 ALA A O 1
ATOM 2758 N N . VAL A 1 347 ? -3.629 2.832 0.088 1.00 98.81 347 VAL A N 1
ATOM 2759 C CA . VAL A 1 347 ? -2.287 3.074 0.612 1.00 98.81 347 VAL A CA 1
ATOM 2760 C C . VAL A 1 347 ? -2.369 3.950 1.857 1.00 98.81 347 VAL A C 1
ATOM 2762 O O . VAL A 1 347 ? -3.074 4.958 1.870 1.00 98.81 347 VAL A O 1
ATOM 2765 N N . ARG A 1 348 ? -1.660 3.552 2.911 1.00 98.62 348 ARG A N 1
ATOM 2766 C CA . ARG A 1 348 ? -1.455 4.348 4.123 1.00 98.62 348 ARG A CA 1
ATOM 2767 C C . ARG A 1 348 ? -0.096 5.027 4.003 1.00 98.62 348 ARG A C 1
ATOM 2769 O O . ARG A 1 348 ? 0.925 4.347 3.954 1.00 98.62 348 ARG A O 1
ATOM 2776 N N . LEU A 1 349 ? -0.114 6.342 3.818 1.00 98.06 349 LEU A N 1
ATOM 2777 C CA . LEU A 1 349 ? 1.031 7.166 3.450 1.00 98.06 349 LEU A CA 1
ATOM 2778 C C . LEU A 1 349 ? 1.523 7.940 4.678 1.00 98.06 349 LEU A C 1
ATOM 2780 O O . LEU A 1 349 ? 0.862 8.868 5.152 1.00 98.06 349 LEU A O 1
ATOM 2784 N N . SER A 1 350 ? 2.681 7.515 5.170 1.00 95.06 350 SER A N 1
ATOM 2785 C CA . SER A 1 350 ? 3.389 8.058 6.335 1.00 95.06 350 SER A CA 1
ATOM 2786 C C . SER A 1 350 ? 3.930 9.449 6.075 1.00 95.06 350 SER A C 1
ATOM 2788 O O . SER A 1 350 ? 4.382 9.722 4.973 1.00 95.06 350 SER A O 1
ATOM 2790 N N . PHE A 1 351 ? 3.882 10.337 7.068 1.00 96.19 351 PHE A N 1
ATOM 2791 C CA . PHE A 1 351 ? 4.563 11.631 7.034 1.00 96.19 351 PHE A CA 1
ATOM 2792 C C . PHE A 1 351 ? 4.918 12.120 8.441 1.00 96.19 351 PHE A C 1
ATOM 2794 O O . PHE A 1 351 ? 4.384 11.632 9.438 1.00 96.19 351 PHE A O 1
ATOM 2801 N N . SER A 1 352 ? 5.816 13.107 8.513 1.00 94.94 352 SER A N 1
ATOM 2802 C CA . SER A 1 352 ? 6.185 13.774 9.762 1.00 94.94 352 SER A CA 1
ATOM 2803 C C . SER A 1 352 ? 5.734 15.229 9.792 1.00 94.94 352 SER A C 1
ATOM 2805 O O . SER A 1 352 ? 5.656 15.889 8.754 1.00 94.94 352 SER A O 1
ATOM 2807 N N . ILE A 1 353 ? 5.475 15.765 10.986 1.00 95.25 353 ILE A N 1
ATOM 2808 C CA . ILE A 1 353 ? 5.130 17.189 11.150 1.00 95.25 353 ILE A CA 1
ATOM 2809 C C . ILE A 1 353 ? 6.270 18.085 10.656 1.00 95.25 353 ILE A C 1
ATOM 2811 O O . ILE A 1 353 ? 6.029 19.089 9.987 1.00 95.25 353 ILE A O 1
ATOM 2815 N N . GLU A 1 354 ? 7.516 17.677 10.892 1.00 94.94 354 GLU A N 1
ATOM 2816 C CA . GLU A 1 354 ? 8.708 18.348 10.382 1.00 94.94 354 GLU A CA 1
ATOM 2817 C C . GLU A 1 354 ? 8.702 18.487 8.856 1.00 94.94 354 GLU A C 1
ATOM 2819 O O . GLU A 1 354 ? 9.064 19.546 8.341 1.00 94.94 354 GLU A O 1
ATOM 2824 N N . MET A 1 355 ? 8.266 17.453 8.127 1.00 96.06 355 MET A N 1
ATOM 2825 C CA . MET A 1 355 ? 8.148 17.509 6.669 1.00 96.06 355 MET A CA 1
ATOM 2826 C C . MET A 1 355 ? 7.208 18.636 6.238 1.00 96.06 355 MET A C 1
ATOM 2828 O O . MET A 1 355 ? 7.538 19.392 5.326 1.00 96.06 355 MET A O 1
ATOM 2832 N N . ILE A 1 356 ? 6.058 18.766 6.903 1.00 97.50 356 ILE A N 1
ATOM 2833 C CA . ILE A 1 356 ? 5.061 19.793 6.589 1.00 97.50 356 ILE A CA 1
ATOM 2834 C C . ILE A 1 356 ? 5.596 21.186 6.928 1.00 97.50 356 ILE A C 1
ATOM 2836 O O . ILE A 1 356 ? 5.507 22.098 6.108 1.00 97.50 356 ILE A O 1
ATOM 2840 N N . GLN A 1 357 ? 6.192 21.342 8.113 1.00 95.31 357 GLN A N 1
ATOM 2841 C CA . GLN A 1 357 ? 6.725 22.619 8.593 1.00 95.31 357 GLN A CA 1
ATOM 2842 C C . GLN A 1 357 ? 7.904 23.113 7.745 1.00 95.31 357 GLN A C 1
ATOM 2844 O O . GLN A 1 357 ? 7.998 24.304 7.447 1.00 95.31 357 GLN A O 1
ATOM 2849 N N . LYS A 1 358 ? 8.816 22.215 7.352 1.00 95.56 358 LYS A N 1
ATOM 2850 C CA . LYS A 1 358 ? 9.991 22.568 6.540 1.00 95.56 358 LYS A CA 1
ATOM 2851 C C . LYS A 1 358 ? 9.678 22.655 5.052 1.00 95.56 358 LYS A C 1
ATOM 2853 O O . LYS A 1 358 ? 10.320 23.442 4.360 1.00 95.56 358 LYS A O 1
ATOM 2858 N N . ASN A 1 359 ? 8.763 21.814 4.570 1.00 97.12 359 ASN A N 1
ATOM 2859 C CA . ASN A 1 359 ? 8.448 21.601 3.160 1.00 97.12 359 ASN A CA 1
ATOM 2860 C C . ASN A 1 359 ? 9.706 21.634 2.259 1.00 97.12 359 ASN A C 1
ATOM 2862 O O . ASN A 1 359 ? 9.844 22.518 1.402 1.00 97.12 359 ASN A O 1
ATOM 2866 N N . PRO A 1 360 ? 10.689 20.747 2.508 1.00 95.94 360 PRO A N 1
ATOM 2867 C CA . PRO A 1 360 ? 11.983 20.812 1.844 1.00 95.94 360 PRO A CA 1
ATOM 2868 C C . PRO A 1 360 ? 11.865 20.448 0.364 1.00 95.94 360 PRO A C 1
ATOM 2870 O O . PRO A 1 360 ? 10.893 19.837 -0.073 1.00 95.94 360 PRO A O 1
ATOM 2873 N N . GLU A 1 361 ? 12.876 20.835 -0.413 1.00 95.06 361 GLU A N 1
ATOM 2874 C CA . GLU A 1 361 ? 13.047 20.283 -1.759 1.00 95.06 361 GLU A CA 1
ATOM 2875 C C . GLU A 1 361 ? 13.422 18.802 -1.657 1.00 95.06 361 GLU A C 1
ATOM 2877 O O . GLU A 1 361 ? 14.253 18.429 -0.826 1.00 95.06 361 GLU A O 1
ATOM 2882 N N . ILE A 1 362 ? 12.791 17.969 -2.479 1.00 91.19 362 ILE A N 1
ATOM 2883 C CA . ILE A 1 362 ? 12.981 16.523 -2.455 1.00 91.19 362 ILE A CA 1
ATOM 2884 C C . ILE A 1 362 ? 14.229 16.087 -3.221 1.00 91.19 362 ILE A C 1
ATOM 2886 O O . ILE A 1 362 ? 14.666 16.739 -4.169 1.00 91.19 362 ILE A O 1
ATOM 2890 N N . ASN A 1 363 ? 14.753 14.915 -2.864 1.00 86.12 363 ASN A N 1
ATOM 2891 C CA . ASN A 1 363 ? 15.823 14.257 -3.604 1.00 86.12 363 ASN A CA 1
ATOM 2892 C C . ASN A 1 363 ? 15.334 12.915 -4.163 1.00 86.12 363 ASN A C 1
ATOM 2894 O O . ASN A 1 363 ? 15.086 11.975 -3.412 1.00 86.12 363 ASN A O 1
ATOM 2898 N N . VAL A 1 364 ? 15.215 12.823 -5.486 1.00 91.31 364 VAL A N 1
ATOM 2899 C CA . VAL A 1 364 ? 14.780 11.618 -6.211 1.00 91.31 364 VAL A CA 1
ATOM 2900 C C . VAL A 1 364 ? 15.752 11.308 -7.348 1.00 91.31 364 VAL A C 1
ATOM 2902 O O . VAL A 1 364 ? 16.518 12.175 -7.773 1.00 91.31 364 VAL A O 1
ATOM 2905 N N . ASP A 1 365 ? 15.725 10.085 -7.885 1.00 91.00 365 ASP A N 1
ATOM 2906 C CA . ASP A 1 365 ? 16.463 9.783 -9.115 1.00 91.00 365 ASP A CA 1
ATOM 2907 C C . ASP A 1 365 ? 15.816 10.515 -10.296 1.00 91.00 365 ASP A C 1
ATOM 2909 O O . ASP A 1 365 ? 14.861 10.039 -10.916 1.00 91.00 365 ASP A O 1
ATOM 2913 N N . CYS A 1 366 ? 16.378 11.676 -10.620 1.00 91.50 366 CYS A N 1
ATOM 2914 C CA . CYS A 1 366 ? 15.913 12.547 -11.689 1.00 91.50 366 CYS A CA 1
ATOM 2915 C C . CYS A 1 366 ? 15.962 11.939 -13.091 1.00 91.50 366 CYS A C 1
ATOM 2917 O O . CYS A 1 366 ? 15.310 12.445 -13.997 1.00 91.50 366 CYS A O 1
ATOM 2919 N N . LYS A 1 367 ? 16.707 10.848 -13.303 1.00 92.12 367 LYS A N 1
ATOM 2920 C CA . LYS A 1 367 ? 16.667 10.136 -14.589 1.00 92.12 367 LYS A CA 1
ATOM 2921 C C . LYS A 1 367 ? 15.415 9.279 -14.728 1.00 92.12 367 LYS A C 1
ATOM 2923 O O . LYS A 1 367 ? 15.036 8.949 -15.848 1.00 92.12 367 LYS A O 1
ATOM 2928 N N . LYS A 1 368 ? 14.827 8.870 -13.603 1.00 89.19 368 LYS A N 1
ATOM 2929 C CA . LYS A 1 368 ? 13.637 8.013 -13.540 1.00 89.19 368 LYS A CA 1
ATOM 2930 C C . LYS A 1 368 ? 12.360 8.782 -13.201 1.00 89.19 368 LYS A C 1
ATOM 2932 O O . LYS A 1 368 ? 11.284 8.271 -13.482 1.00 89.19 368 LYS A O 1
ATOM 2937 N N . ASN A 1 369 ? 12.492 9.967 -12.608 1.00 91.06 369 ASN A N 1
ATOM 2938 C CA . ASN A 1 369 ? 11.404 10.827 -12.146 1.00 91.06 369 ASN A CA 1
ATOM 2939 C C . ASN A 1 369 ? 11.657 12.287 -12.569 1.00 91.06 369 ASN A C 1
ATOM 2941 O O . ASN A 1 369 ? 11.739 13.173 -11.719 1.00 91.06 369 ASN A O 1
ATOM 2945 N N . GLU A 1 370 ? 11.872 12.530 -13.864 1.00 92.38 370 GLU A N 1
ATOM 2946 C CA . GLU A 1 370 ? 12.257 13.850 -14.400 1.00 92.38 370 GLU A CA 1
ATOM 2947 C C . GLU A 1 370 ? 11.275 14.957 -13.980 1.00 92.38 370 GLU A C 1
ATOM 2949 O O . GLU A 1 370 ? 11.675 16.060 -13.620 1.00 92.38 370 GLU A O 1
ATOM 2954 N N . GLU A 1 371 ? 9.986 14.633 -13.957 1.00 90.62 371 GLU A N 1
ATOM 2955 C CA . GLU A 1 371 ? 8.884 15.520 -13.599 1.00 90.62 371 GLU A CA 1
ATOM 2956 C C . GLU A 1 371 ? 8.750 15.788 -12.095 1.00 90.62 371 GLU A C 1
ATOM 2958 O O . GLU A 1 371 ? 8.031 16.707 -11.708 1.00 90.62 371 GLU A O 1
ATOM 2963 N N . LEU A 1 372 ? 9.408 14.986 -11.253 1.00 94.50 372 LEU A N 1
ATOM 2964 C CA . LEU A 1 372 ? 9.387 15.147 -9.796 1.00 94.50 372 LEU A CA 1
ATOM 2965 C C . LEU A 1 372 ? 10.622 15.900 -9.283 1.00 94.50 372 LEU A C 1
ATOM 2967 O O . LEU A 1 372 ? 10.673 16.292 -8.121 1.00 94.50 372 LEU A O 1
ATOM 2971 N N . CYS A 1 373 ? 11.631 16.111 -10.128 1.00 92.00 373 CYS A N 1
ATOM 2972 C CA . CYS A 1 373 ? 12.862 16.790 -9.743 1.00 92.00 373 CYS A CA 1
ATOM 2973 C C . CYS A 1 373 ? 12.605 18.186 -9.181 1.00 92.00 373 CYS A C 1
ATOM 2975 O O . CYS A 1 373 ? 11.872 18.975 -9.772 1.00 92.00 373 CYS A O 1
ATOM 2977 N N . HIS A 1 374 ? 13.289 18.508 -8.082 1.00 88.88 374 HIS A N 1
ATOM 2978 C CA . HIS A 1 374 ? 13.272 19.832 -7.450 1.00 88.88 374 HIS A CA 1
ATOM 2979 C C . HIS A 1 374 ? 11.912 20.284 -6.900 1.00 88.88 374 HIS A C 1
ATOM 2981 O O . HIS A 1 374 ? 11.768 21.439 -6.496 1.00 88.88 374 HIS A O 1
ATOM 2987 N N . LEU A 1 375 ? 10.919 19.392 -6.847 1.00 95.62 375 LEU A N 1
ATOM 2988 C CA . LEU A 1 375 ? 9.656 19.682 -6.181 1.00 95.62 375 LEU A CA 1
ATOM 2989 C C . LEU A 1 375 ? 9.843 19.797 -4.670 1.00 95.62 375 LEU A C 1
ATOM 2991 O O . LEU A 1 375 ? 10.786 19.264 -4.079 1.00 95.62 375 LEU A O 1
ATOM 2995 N N . LYS A 1 376 ? 8.914 20.482 -4.016 1.00 97.56 376 LYS A N 1
ATOM 2996 C CA . LYS A 1 376 ? 8.793 20.440 -2.564 1.00 97.56 376 LYS A CA 1
ATOM 2997 C C . LYS A 1 376 ? 8.083 19.166 -2.107 1.00 97.56 376 LYS A C 1
ATOM 2999 O O . LYS A 1 376 ? 7.281 18.589 -2.840 1.00 97.56 376 LYS A O 1
ATOM 3004 N N . ALA A 1 377 ? 8.350 18.735 -0.877 1.00 97.25 377 ALA A N 1
ATOM 3005 C CA . ALA A 1 377 ? 7.775 17.513 -0.312 1.00 97.25 377 ALA A CA 1
ATOM 3006 C C . ALA A 1 377 ? 6.234 17.495 -0.358 1.00 97.25 377 ALA A C 1
ATOM 3008 O O . ALA A 1 377 ? 5.644 16.475 -0.715 1.00 97.25 377 ALA A O 1
ATOM 3009 N N . LEU A 1 378 ? 5.577 18.630 -0.083 1.00 97.88 378 LEU A N 1
ATOM 3010 C CA . LEU A 1 378 ? 4.116 18.752 -0.183 1.00 97.88 378 LEU A CA 1
ATOM 3011 C C . LEU A 1 378 ? 3.599 18.619 -1.623 1.00 97.88 378 LEU A C 1
ATOM 3013 O O . LEU A 1 378 ? 2.552 18.012 -1.840 1.00 97.88 378 LEU A O 1
ATOM 3017 N N . GLU A 1 379 ? 4.337 19.143 -2.605 1.00 97.75 379 GLU A N 1
ATOM 3018 C CA . GLU A 1 379 ? 3.982 19.004 -4.024 1.00 97.75 379 GLU A CA 1
ATOM 3019 C C . GLU A 1 379 ? 4.109 17.543 -4.466 1.00 97.75 379 GLU A C 1
ATOM 3021 O O . GLU A 1 379 ? 3.221 17.015 -5.134 1.00 97.75 379 GLU A O 1
ATOM 3026 N N . LEU A 1 380 ? 5.169 16.849 -4.032 1.00 97.75 380 LEU A N 1
ATOM 3027 C CA . LEU A 1 380 ? 5.307 15.415 -4.275 1.00 97.75 380 LEU A CA 1
ATOM 3028 C C . LEU A 1 380 ? 4.158 14.626 -3.650 1.00 97.75 380 LEU A C 1
ATOM 3030 O O . LEU A 1 380 ? 3.611 13.743 -4.305 1.00 97.75 380 LEU A O 1
ATOM 3034 N N . MET A 1 381 ? 3.789 14.921 -2.401 1.00 98.19 381 MET A N 1
ATOM 3035 C CA . MET A 1 381 ? 2.693 14.227 -1.724 1.00 98.19 381 MET A CA 1
ATOM 3036 C C . MET A 1 381 ? 1.377 14.391 -2.487 1.00 98.19 381 MET A C 1
ATOM 3038 O O . MET A 1 381 ? 0.662 13.409 -2.687 1.00 98.19 381 MET A O 1
ATOM 3042 N N . GLU A 1 382 ? 1.081 15.599 -2.969 1.00 97.75 382 GLU A N 1
ATOM 3043 C CA . GLU A 1 382 ? -0.096 15.838 -3.801 1.00 97.75 382 GLU A CA 1
ATOM 3044 C C . GLU A 1 382 ? -0.060 15.007 -5.094 1.00 97.75 382 GLU A C 1
ATOM 3046 O O . GLU A 1 382 ? -1.050 14.355 -5.428 1.00 97.75 382 GLU A O 1
ATOM 3051 N N . ILE A 1 383 ? 1.090 14.957 -5.777 1.00 97.50 383 ILE A N 1
ATOM 3052 C CA . ILE A 1 383 ? 1.266 14.150 -6.993 1.00 97.50 383 ILE A CA 1
ATOM 3053 C C . ILE A 1 383 ? 1.086 12.657 -6.704 1.00 97.50 383 ILE A C 1
ATOM 3055 O O . ILE A 1 383 ? 0.455 11.957 -7.496 1.00 97.50 383 ILE A O 1
ATOM 3059 N N . VAL A 1 384 ? 1.607 12.152 -5.582 1.00 98.00 384 VAL A N 1
ATOM 3060 C CA . VAL A 1 384 ? 1.405 10.755 -5.167 1.00 98.00 384 VAL A CA 1
ATOM 3061 C C . VAL A 1 384 ? -0.088 10.475 -4.982 1.00 98.00 384 VAL A C 1
ATOM 3063 O O . VAL A 1 384 ? -0.582 9.476 -5.502 1.00 98.00 384 VAL A O 1
ATOM 3066 N N . ILE A 1 385 ? -0.828 11.368 -4.315 1.00 98.25 385 ILE A N 1
ATOM 3067 C CA . ILE A 1 385 ? -2.280 11.226 -4.124 1.00 98.25 385 ILE A CA 1
ATOM 3068 C C . ILE A 1 385 ? -3.015 11.223 -5.468 1.00 98.25 385 ILE A C 1
ATOM 3070 O O . ILE A 1 385 ? -3.865 10.358 -5.693 1.00 98.25 385 ILE A O 1
ATOM 3074 N N . ASP A 1 386 ? -2.669 12.135 -6.376 1.00 96.19 386 ASP A N 1
ATOM 3075 C CA . ASP A 1 386 ? -3.291 12.219 -7.699 1.00 96.19 386 ASP A CA 1
ATOM 3076 C C . ASP A 1 386 ? -3.021 10.967 -8.540 1.00 96.19 386 ASP A C 1
ATOM 3078 O O . ASP A 1 386 ? -3.943 10.402 -9.130 1.00 96.19 386 ASP A O 1
ATOM 3082 N N . ARG A 1 387 ? -1.786 10.459 -8.542 1.00 96.12 387 ARG A N 1
ATOM 3083 C CA . ARG A 1 387 ? -1.434 9.242 -9.288 1.00 96.12 387 ARG A CA 1
ATOM 3084 C C . ARG A 1 387 ? -2.000 7.965 -8.675 1.00 96.12 387 ARG A C 1
ATOM 3086 O O . ARG A 1 387 ? -2.267 7.007 -9.405 1.00 96.12 387 ARG A O 1
ATOM 3093 N N . CYS A 1 388 ? -2.223 7.940 -7.362 1.00 98.00 388 CYS A N 1
ATOM 3094 C CA . CYS A 1 388 ? -3.042 6.913 -6.724 1.00 98.00 388 CYS A CA 1
ATOM 3095 C C . CYS A 1 388 ? -4.488 6.984 -7.237 1.00 98.00 388 CYS A C 1
ATOM 3097 O O . CYS A 1 388 ? -5.067 5.956 -7.586 1.00 98.00 388 CYS A O 1
ATOM 3099 N N . ALA A 1 389 ? -5.054 8.187 -7.371 1.00 95.69 389 ALA A N 1
ATOM 3100 C CA . ALA A 1 389 ? -6.415 8.383 -7.868 1.00 95.69 389 ALA A CA 1
ATOM 3101 C C . ALA A 1 389 ? -6.593 7.871 -9.308 1.00 95.69 389 ALA A C 1
ATOM 3103 O O . ALA A 1 389 ? -7.610 7.252 -9.624 1.00 95.69 389 ALA A O 1
ATOM 3104 N N . GLU A 1 390 ? -5.592 8.078 -10.171 1.00 92.56 390 GLU A N 1
ATOM 3105 C CA . GLU A 1 390 ? -5.562 7.556 -11.548 1.00 92.56 390 GLU A CA 1
ATOM 3106 C C . GLU A 1 390 ? -5.672 6.025 -11.614 1.00 92.56 390 GLU A C 1
ATOM 3108 O O . GLU A 1 390 ? -6.206 5.489 -12.585 1.00 92.56 390 GLU A O 1
ATOM 3113 N N . ARG A 1 391 ? -5.214 5.335 -10.564 1.00 94.00 391 ARG A N 1
ATOM 3114 C CA . ARG A 1 391 ? -5.229 3.870 -10.416 1.00 94.00 391 ARG A CA 1
ATOM 3115 C C . ARG A 1 391 ? -6.352 3.368 -9.507 1.00 94.00 391 ARG A C 1
ATOM 3117 O O . ARG A 1 391 ? -6.420 2.187 -9.195 1.00 94.00 391 ARG A O 1
ATOM 3124 N N . GLY A 1 392 ? -7.237 4.255 -9.048 1.00 95.88 392 GLY A N 1
ATOM 3125 C CA . GLY A 1 392 ? -8.307 3.873 -8.127 1.00 95.88 392 GLY A CA 1
ATOM 3126 C C . GLY A 1 392 ? -7.825 3.476 -6.730 1.00 95.88 392 GLY A C 1
ATOM 3127 O O . GLY A 1 392 ? -8.528 2.746 -6.033 1.00 95.88 392 GLY A O 1
ATOM 3128 N N . ILE A 1 393 ? -6.646 3.947 -6.322 1.00 98.50 393 ILE A N 1
ATOM 3129 C CA . ILE A 1 393 ? -6.058 3.692 -5.009 1.00 98.50 393 ILE A CA 1
ATOM 3130 C C . ILE A 1 393 ? -6.479 4.814 -4.052 1.00 98.50 393 ILE A C 1
ATOM 3132 O O . ILE A 1 393 ? -6.216 6.001 -4.282 1.00 98.50 393 ILE A O 1
ATOM 3136 N N . LEU A 1 394 ? -7.141 4.424 -2.965 1.00 98.69 394 LEU A N 1
ATOM 3137 C CA . LEU A 1 394 ? -7.500 5.300 -1.854 1.00 98.69 394 LEU A CA 1
ATOM 3138 C C . LEU A 1 394 ? -6.272 5.627 -0.998 1.00 98.69 394 LEU A C 1
ATOM 3140 O O . LEU A 1 394 ? -5.406 4.781 -0.806 1.00 98.69 394 LEU A O 1
ATOM 3144 N N . VAL A 1 395 ? -6.203 6.835 -0.452 1.00 98.81 395 VAL A N 1
ATOM 3145 C CA . VAL A 1 395 ? -5.087 7.289 0.382 1.00 98.81 395 VAL A CA 1
ATOM 3146 C C . VAL A 1 395 ? -5.565 7.548 1.803 1.00 98.81 395 VAL A C 1
ATOM 3148 O O . VAL A 1 395 ? -6.552 8.253 2.017 1.00 98.81 395 VAL A O 1
ATOM 3151 N N . VAL A 1 396 ? -4.833 6.996 2.765 1.00 98.81 396 VAL A N 1
ATOM 3152 C CA . VAL A 1 396 ? -4.882 7.374 4.178 1.00 98.81 396 VAL A CA 1
ATOM 3153 C C . VAL A 1 396 ? -3.616 8.158 4.486 1.00 98.81 396 VAL A C 1
ATOM 3155 O O . VAL A 1 396 ? -2.525 7.651 4.242 1.00 98.81 396 VAL A O 1
ATOM 3158 N N . LEU A 1 397 ? -3.742 9.382 4.992 1.00 98.75 397 LEU A N 1
ATOM 3159 C CA . LEU A 1 397 ? -2.590 10.164 5.451 1.00 98.75 397 LEU A CA 1
ATOM 3160 C C . LEU A 1 397 ? -2.392 9.924 6.941 1.00 98.75 397 LEU A C 1
ATOM 3162 O O . LEU A 1 397 ? -3.325 10.150 7.706 1.00 98.75 397 LEU A O 1
ATOM 3166 N N . VAL A 1 398 ? -1.200 9.490 7.341 1.00 97.19 398 VAL A N 1
ATOM 3167 C CA . VAL A 1 398 ? -0.871 9.195 8.741 1.00 97.19 398 VAL A CA 1
ATOM 3168 C C . VAL A 1 398 ? 0.310 10.044 9.206 1.00 97.19 398 VAL A C 1
ATOM 3170 O O . VAL A 1 398 ? 1.395 9.999 8.623 1.00 97.19 398 VAL A O 1
ATOM 3173 N N . CYS A 1 399 ? 0.115 10.764 10.312 1.00 93.50 399 CYS A N 1
ATOM 3174 C CA . CYS A 1 399 ? 1.211 11.391 11.044 1.00 93.50 399 CYS A CA 1
ATOM 3175 C C . CYS A 1 399 ? 1.927 10.332 11.888 1.00 93.50 399 CYS A C 1
ATOM 3177 O O . CYS A 1 399 ? 1.418 9.925 12.932 1.00 93.50 399 CYS A O 1
ATOM 3179 N N . THR A 1 400 ? 3.113 9.891 11.464 1.00 89.19 400 THR A N 1
ATOM 3180 C CA . THR A 1 400 ? 3.848 8.835 12.179 1.00 89.19 400 THR A CA 1
ATOM 3181 C C . THR A 1 400 ? 4.827 9.353 13.225 1.00 89.19 400 THR A C 1
ATOM 3183 O O . THR A 1 400 ? 5.195 8.629 14.151 1.00 89.19 400 THR A O 1
ATOM 3186 N N . GLN A 1 401 ? 5.271 10.603 13.089 1.00 87.44 401 GLN A N 1
ATOM 3187 C CA . GLN A 1 401 ? 6.207 11.233 14.017 1.00 87.44 401 GLN A CA 1
ATOM 3188 C C . GLN A 1 401 ? 6.222 12.757 13.880 1.00 87.44 401 GLN A C 1
ATOM 3190 O O . GLN A 1 401 ? 5.922 13.316 12.828 1.00 87.44 401 GLN A O 1
ATOM 3195 N N . LEU A 1 402 ? 6.612 13.444 14.954 1.00 91.19 402 LEU A N 1
ATOM 3196 C CA . LEU A 1 402 ? 6.728 14.902 14.950 1.00 91.19 402 LEU A CA 1
ATOM 3197 C C . LEU A 1 402 ? 7.997 15.339 14.203 1.00 91.19 402 LEU A C 1
ATOM 3199 O O . LEU A 1 402 ? 7.912 16.019 13.184 1.00 91.19 402 LEU A O 1
ATOM 3203 N N . ALA A 1 403 ? 9.161 14.871 14.660 1.00 89.38 403 ALA A N 1
ATOM 3204 C CA . ALA A 1 403 ? 10.450 15.072 14.000 1.00 89.38 403 ALA A CA 1
ATOM 3205 C C . ALA A 1 403 ? 10.754 13.952 13.000 1.00 89.38 403 ALA A C 1
ATOM 3207 O O . ALA A 1 403 ? 10.375 12.813 13.236 1.00 89.38 403 ALA A O 1
ATOM 3208 N N . ALA A 1 404 ? 11.510 14.236 11.941 1.00 87.00 404 ALA A N 1
ATOM 3209 C CA . ALA A 1 404 ? 11.880 13.288 10.883 1.00 87.00 404 ALA A CA 1
ATOM 3210 C C . ALA A 1 404 ? 13.076 12.375 11.224 1.00 87.00 404 ALA A C 1
ATOM 3212 O O . ALA A 1 404 ? 13.467 11.493 10.452 1.00 87.00 404 ALA A O 1
ATOM 3213 N N . SER A 1 405 ? 13.669 12.593 12.401 1.00 73.25 405 SER A N 1
ATOM 3214 C CA . SER A 1 405 ? 14.798 11.819 12.912 1.00 73.25 405 SER A CA 1
ATOM 3215 C C . SER A 1 405 ? 14.467 10.329 13.038 1.00 73.25 405 SER A C 1
ATOM 3217 O O . SER A 1 405 ? 13.386 9.947 13.478 1.00 73.25 405 SER A O 1
ATOM 3219 N N . SER A 1 406 ? 15.444 9.485 12.710 1.00 54.75 406 SER A N 1
ATOM 3220 C CA . SER A 1 406 ? 15.360 8.023 12.800 1.00 54.75 406 SER A CA 1
ATOM 3221 C C . SER A 1 406 ? 15.585 7.471 14.214 1.00 54.75 406 SER A C 1
ATOM 3223 O O . SER A 1 406 ? 15.648 6.256 14.389 1.00 54.75 406 SER A O 1
ATOM 3225 N N . ASP A 1 407 ? 15.786 8.335 15.214 1.00 61.91 407 ASP A N 1
ATOM 3226 C CA . ASP A 1 407 ? 16.061 7.923 16.594 1.00 61.91 407 ASP A CA 1
ATOM 3227 C C . ASP A 1 407 ? 14.751 7.552 17.307 1.00 61.91 407 ASP A C 1
ATOM 3229 O O . ASP A 1 407 ? 14.176 8.334 18.066 1.00 61.91 407 ASP A O 1
ATOM 3233 N N . TYR A 1 408 ? 14.246 6.360 16.978 1.00 55.34 408 TYR A N 1
ATOM 3234 C CA . TYR A 1 408 ? 12.968 5.813 17.447 1.00 55.34 408 TYR A CA 1
ATOM 3235 C C . TYR A 1 408 ? 12.826 5.867 18.978 1.00 55.34 408 TYR A C 1
ATOM 3237 O O . TYR A 1 408 ? 11.735 6.148 19.475 1.00 55.34 408 TYR A O 1
ATOM 3245 N N . ASP A 1 409 ? 13.934 5.673 19.702 1.00 52.84 409 ASP A N 1
ATOM 3246 C CA . ASP A 1 409 ? 14.003 5.626 21.169 1.00 52.84 409 ASP A CA 1
ATOM 3247 C C . ASP A 1 409 ? 13.854 7.001 21.838 1.00 52.84 409 ASP A C 1
ATOM 3249 O O . ASP A 1 409 ? 13.634 7.083 23.045 1.00 52.84 409 ASP A O 1
ATOM 3253 N N . LYS A 1 410 ? 13.942 8.098 21.073 1.00 57.88 410 LYS A N 1
ATOM 3254 C CA . LYS A 1 410 ? 13.712 9.462 21.580 1.00 57.88 410 LYS A CA 1
ATOM 3255 C C . LYS A 1 410 ? 12.276 9.949 21.396 1.00 57.88 410 LYS A C 1
ATOM 3257 O O . LYS A 1 410 ? 11.981 11.094 21.727 1.00 57.88 410 LYS A O 1
ATOM 3262 N N . ARG A 1 411 ? 11.377 9.122 20.853 1.00 70.31 411 ARG A N 1
ATOM 3263 C CA . ARG A 1 411 ? 9.980 9.511 20.630 1.00 70.31 411 ARG A CA 1
ATOM 3264 C C . ARG A 1 411 ? 9.199 9.413 21.938 1.00 70.31 411 ARG A C 1
ATOM 3266 O O . ARG A 1 411 ? 9.144 8.352 22.553 1.00 70.31 411 ARG A O 1
ATOM 3273 N N . ASN A 1 412 ? 8.541 10.503 22.327 1.00 77.69 412 ASN A N 1
ATOM 3274 C CA . ASN A 1 412 ? 7.719 10.547 23.540 1.00 77.69 412 ASN A CA 1
ATOM 3275 C C . ASN A 1 412 ? 6.335 9.879 23.374 1.00 77.69 412 ASN A C 1
ATOM 3277 O O . ASN A 1 412 ? 5.601 9.762 24.348 1.00 77.69 412 ASN A O 1
ATOM 3281 N N . GLY A 1 413 ? 5.982 9.445 22.156 1.00 85.88 413 GLY A N 1
ATOM 3282 C CA . GLY A 1 413 ? 4.738 8.732 21.847 1.00 85.88 413 GLY A CA 1
ATOM 3283 C C . GLY A 1 413 ? 3.453 9.553 21.970 1.00 85.88 413 GLY A C 1
ATOM 3284 O O . GLY A 1 413 ? 2.365 8.980 21.898 1.00 85.88 413 GLY A O 1
ATOM 3285 N N . LEU A 1 414 ? 3.574 10.871 22.133 1.00 91.69 414 LEU A N 1
ATOM 3286 C CA . LEU A 1 414 ? 2.475 11.827 22.215 1.00 91.69 414 LEU A CA 1
ATOM 3287 C C . LEU A 1 414 ? 2.360 12.631 20.910 1.00 91.69 414 LEU A C 1
ATOM 3289 O O . LEU A 1 414 ? 3.256 12.650 20.069 1.00 91.69 414 LEU A O 1
ATOM 3293 N N . TRP A 1 415 ? 1.240 13.331 20.750 1.00 94.06 415 TRP A N 1
ATOM 3294 C CA . TRP A 1 415 ? 0.953 14.208 19.606 1.00 94.06 415 TRP A CA 1
ATOM 3295 C C . TRP A 1 415 ? 1.604 15.597 19.714 1.00 94.06 415 TRP A C 1
ATOM 3297 O O . TRP A 1 415 ? 1.282 16.495 18.941 1.00 94.06 415 TRP A O 1
ATOM 3307 N N . TYR A 1 416 ? 2.468 15.795 20.707 1.00 93.62 416 TYR A N 1
ATOM 3308 C CA . TYR A 1 416 ? 3.189 17.032 20.982 1.00 93.62 416 TYR A CA 1
ATOM 3309 C C . TYR A 1 416 ? 4.488 16.716 21.737 1.00 93.62 416 TYR A C 1
ATOM 3311 O O . TYR A 1 416 ? 4.659 15.617 22.264 1.00 93.62 416 TYR A O 1
ATOM 3319 N N . ASP A 1 417 ? 5.385 17.690 21.832 1.00 90.12 417 ASP A N 1
ATOM 3320 C CA . ASP A 1 417 ? 6.596 17.643 22.641 1.00 90.12 417 ASP A CA 1
ATOM 3321 C C . ASP A 1 417 ? 6.826 19.003 23.319 1.00 90.12 417 ASP A C 1
ATOM 3323 O O . ASP A 1 417 ? 7.240 19.971 22.684 1.00 90.12 417 ASP A O 1
ATOM 3327 N N . ASP A 1 418 ? 6.535 19.081 24.623 1.00 80.94 418 ASP A N 1
ATOM 3328 C CA . ASP A 1 418 ? 6.702 20.307 25.419 1.00 80.94 418 ASP A CA 1
ATOM 3329 C C . ASP A 1 418 ? 8.188 20.697 25.593 1.00 80.94 418 ASP A C 1
ATOM 3331 O O . ASP A 1 418 ? 8.482 21.849 25.925 1.00 80.94 418 ASP A O 1
ATOM 3335 N N . GLU A 1 419 ? 9.136 19.774 25.377 1.00 84.88 419 GLU A N 1
ATOM 3336 C CA . GLU A 1 419 ? 10.575 20.062 25.456 1.00 84.88 419 GLU A CA 1
ATOM 3337 C C . GLU A 1 419 ? 11.107 20.711 24.168 1.00 84.88 419 GLU A C 1
ATOM 3339 O O . GLU A 1 419 ? 12.155 21.365 24.184 1.00 84.88 419 GLU A O 1
ATOM 3344 N N . ILE A 1 420 ? 10.372 20.582 23.058 1.00 84.88 420 ILE A N 1
ATOM 3345 C CA . ILE A 1 420 ? 10.729 21.129 21.748 1.00 84.88 420 ILE A CA 1
ATOM 3346 C C . ILE A 1 420 ? 9.669 22.163 21.328 1.00 84.88 420 ILE A C 1
ATOM 3348 O O . ILE A 1 420 ? 8.615 21.793 20.816 1.00 84.88 420 ILE A O 1
ATOM 3352 N N . PRO A 1 421 ? 9.948 23.479 21.436 1.00 84.00 421 PRO A N 1
ATOM 3353 C CA . PRO A 1 421 ? 8.947 24.537 21.235 1.00 84.00 421 PRO A CA 1
ATOM 3354 C C . PRO A 1 421 ? 8.213 24.537 19.883 1.00 84.00 421 PRO A C 1
ATOM 3356 O O . PRO A 1 421 ? 7.169 25.170 19.750 1.00 84.00 421 PRO A O 1
ATOM 3359 N N . THR A 1 422 ? 8.752 23.869 18.860 1.00 87.38 422 THR A N 1
ATOM 3360 C CA . THR A 1 422 ? 8.124 23.758 17.535 1.00 87.38 422 THR A CA 1
ATOM 3361 C C . THR A 1 422 ? 7.036 22.685 17.458 1.00 87.38 422 THR A C 1
ATOM 3363 O O . THR A 1 422 ? 6.270 22.698 16.496 1.00 87.38 422 THR A O 1
ATOM 3366 N N . TYR A 1 423 ? 6.920 21.802 18.453 1.00 91.88 423 TYR A N 1
ATOM 3367 C CA . TYR A 1 423 ? 5.987 20.671 18.465 1.00 91.88 423 TYR A CA 1
ATOM 3368 C C . TYR A 1 423 ? 4.932 20.778 19.571 1.00 91.88 423 TYR A C 1
ATOM 3370 O O . TYR A 1 423 ? 4.601 19.796 20.224 1.00 91.88 423 TYR A O 1
ATOM 3378 N N . THR A 1 424 ? 4.354 21.959 19.775 1.00 94.31 424 THR A N 1
ATOM 3379 C CA . THR A 1 424 ? 3.134 22.091 20.585 1.00 94.31 424 THR A CA 1
ATOM 3380 C C . THR A 1 424 ? 1.934 21.459 19.865 1.00 94.31 424 THR A C 1
ATOM 3382 O O . THR A 1 424 ? 1.927 21.364 18.637 1.00 94.31 424 THR A O 1
ATOM 3385 N N . GLU A 1 425 ? 0.885 21.071 20.604 1.00 95.00 425 GLU A N 1
ATOM 3386 C CA . GLU A 1 425 ? -0.369 20.572 19.999 1.00 95.00 425 GLU A CA 1
ATOM 3387 C C . GLU A 1 425 ? -0.929 21.566 18.964 1.00 95.00 425 GLU A C 1
ATOM 3389 O O . GLU A 1 425 ? -1.373 21.163 17.892 1.00 95.00 425 GLU A O 1
ATOM 3394 N N . GLU A 1 426 ? -0.841 22.868 19.251 1.00 95.56 426 GLU A N 1
ATOM 3395 C CA . GLU A 1 426 ? -1.248 23.941 18.338 1.00 95.56 426 GLU A CA 1
ATOM 3396 C C . GLU A 1 426 ? -0.459 23.906 17.023 1.00 95.56 426 GLU A C 1
ATOM 3398 O O . GLU A 1 426 ? -1.065 23.821 15.957 1.00 95.56 426 GLU A O 1
ATOM 3403 N N . ASN A 1 427 ? 0.876 23.860 17.078 1.00 95.19 427 ASN A N 1
ATOM 3404 C CA . ASN A 1 427 ? 1.714 23.820 15.876 1.00 95.19 427 ASN A CA 1
ATOM 3405 C C . ASN A 1 427 ? 1.501 22.538 15.054 1.00 95.19 427 ASN A C 1
ATOM 3407 O O . ASN A 1 427 ? 1.636 22.546 13.829 1.00 95.19 427 ASN A O 1
ATOM 3411 N N . VAL A 1 428 ? 1.186 21.422 15.716 1.00 96.19 428 VAL A N 1
ATOM 3412 C CA . VAL A 1 428 ? 0.845 20.159 15.049 1.00 96.19 428 VAL A CA 1
ATOM 3413 C C . VAL A 1 428 ? -0.483 20.294 14.304 1.00 96.19 428 VAL A C 1
ATOM 3415 O O . VAL A 1 428 ? -0.567 19.922 13.133 1.00 96.19 428 VAL A O 1
ATOM 3418 N N . LEU A 1 429 ? -1.506 20.881 14.931 1.00 97.81 429 LEU A N 1
ATOM 3419 C CA . LEU A 1 429 ? -2.788 21.163 14.280 1.00 97.81 429 LEU A CA 1
ATOM 3420 C C . LEU A 1 429 ? -2.653 22.184 13.136 1.00 97.81 429 LEU A C 1
ATOM 3422 O O . LEU A 1 429 ? -3.310 22.034 12.106 1.00 97.81 429 LEU A O 1
ATOM 3426 N N . GLU A 1 430 ? -1.777 23.182 13.265 1.00 98.00 430 GLU A N 1
ATOM 3427 C CA . GLU A 1 430 ? -1.449 24.116 12.180 1.00 98.00 430 GLU A CA 1
ATOM 3428 C C . GLU A 1 430 ? -0.766 23.418 10.998 1.00 98.00 430 GLU A C 1
ATOM 3430 O O . GLU A 1 430 ? -1.096 23.689 9.842 1.00 98.00 430 GLU A O 1
ATOM 3435 N N . ALA A 1 431 ? 0.149 22.478 11.252 1.00 97.75 431 ALA A N 1
ATOM 3436 C CA . ALA A 1 431 ? 0.752 21.674 10.192 1.00 97.75 431 ALA A CA 1
ATOM 3437 C C . ALA A 1 431 ? -0.308 20.828 9.464 1.00 97.75 431 ALA A C 1
ATOM 3439 O O . ALA A 1 431 ? -0.347 20.799 8.233 1.00 97.75 431 ALA A O 1
ATOM 3440 N N . TRP A 1 432 ? -1.236 20.210 10.197 1.00 98.50 432 TRP A N 1
ATOM 3441 C CA . TRP A 1 432 ? -2.383 19.545 9.580 1.00 98.50 432 TRP A CA 1
ATOM 3442 C C . TRP A 1 432 ? -3.253 20.509 8.762 1.00 98.50 432 TRP A C 1
ATOM 3444 O O . TRP A 1 432 ? -3.688 20.141 7.674 1.00 98.50 432 TRP A O 1
ATOM 3454 N N . ASP A 1 433 ? -3.457 21.753 9.211 1.00 98.69 433 ASP A N 1
ATOM 3455 C CA . ASP A 1 433 ? -4.175 22.768 8.430 1.00 98.69 433 ASP A CA 1
ATOM 3456 C C . ASP A 1 433 ? -3.469 23.082 7.102 1.00 98.69 433 ASP A C 1
ATOM 3458 O O . ASP A 1 433 ? -4.129 23.180 6.062 1.00 98.69 433 ASP A O 1
ATOM 3462 N N . VAL A 1 434 ? -2.137 23.206 7.111 1.00 98.50 434 VAL A N 1
ATOM 3463 C CA . VAL A 1 434 ? -1.325 23.397 5.895 1.00 98.50 434 VAL A CA 1
ATOM 3464 C C . VAL A 1 434 ? -1.523 22.232 4.929 1.00 98.50 434 VAL A C 1
ATOM 3466 O O . VAL A 1 434 ? -1.830 22.457 3.757 1.00 98.50 434 VAL A O 1
ATOM 3469 N N . LEU A 1 435 ? -1.415 20.995 5.419 1.00 98.44 435 LEU A N 1
ATOM 3470 C CA . LEU A 1 435 ? -1.610 19.799 4.603 1.00 98.44 435 LEU A CA 1
ATOM 3471 C C . LEU A 1 435 ? -3.032 19.733 4.032 1.00 98.44 435 LEU A C 1
ATOM 3473 O O . LEU A 1 435 ? -3.216 19.576 2.825 1.00 98.44 435 LEU A O 1
ATOM 3477 N N . MET A 1 436 ? -4.051 19.915 4.872 1.00 98.44 436 MET A N 1
ATOM 3478 C CA . MET A 1 436 ? -5.450 19.819 4.458 1.00 98.44 436 MET A CA 1
ATOM 3479 C C . MET A 1 436 ? -5.837 20.879 3.432 1.00 98.44 436 MET A C 1
ATOM 3481 O O . MET A 1 436 ? -6.598 20.577 2.514 1.00 98.44 436 MET A O 1
ATOM 3485 N N . ASN A 1 437 ? -5.281 22.089 3.506 1.00 97.94 437 ASN A N 1
ATOM 3486 C CA . ASN A 1 437 ? -5.501 23.100 2.472 1.00 97.94 437 ASN A CA 1
ATOM 3487 C C . ASN A 1 437 ? -5.049 22.637 1.077 1.00 97.94 437 ASN A C 1
ATOM 3489 O O . ASN A 1 437 ? -5.673 23.029 0.089 1.00 97.94 437 ASN A O 1
ATOM 3493 N N . GLN A 1 438 ? -4.038 21.768 1.005 1.00 96.25 438 GLN A N 1
ATOM 3494 C CA . GLN A 1 438 ? -3.556 21.176 -0.241 1.00 96.25 438 GLN A CA 1
ATOM 3495 C C . GLN A 1 438 ? -4.462 20.031 -0.727 1.00 96.25 438 GLN A C 1
ATOM 3497 O O . GLN A 1 438 ? -4.802 19.958 -1.908 1.00 96.25 438 GLN A O 1
ATOM 3502 N N . VAL A 1 439 ? -4.882 19.129 0.171 1.00 97.06 439 VAL A N 1
ATOM 3503 C CA . VAL A 1 439 ? -5.429 17.815 -0.232 1.00 97.06 439 VAL A CA 1
ATOM 3504 C C . VAL A 1 439 ? -6.918 17.593 0.052 1.00 97.06 439 VAL A C 1
ATOM 3506 O O . VAL A 1 439 ? -7.487 16.627 -0.450 1.00 97.06 439 VAL A O 1
ATOM 3509 N N . LYS A 1 440 ? -7.604 18.469 0.800 1.00 95.75 440 LYS A N 1
ATOM 3510 C CA . LYS A 1 440 ? -8.980 18.219 1.293 1.00 95.75 440 LYS A CA 1
ATOM 3511 C C . LYS A 1 440 ? -10.044 17.933 0.228 1.00 95.75 440 LYS A C 1
ATOM 3513 O O . LYS A 1 440 ? -11.092 17.391 0.556 1.00 95.75 440 LYS A O 1
ATOM 3518 N N . LYS A 1 441 ? -9.797 18.307 -1.033 1.00 94.31 441 LYS A N 1
ATOM 3519 C CA . LYS A 1 441 ? -10.721 18.106 -2.169 1.00 94.31 441 LYS A CA 1
ATOM 3520 C C . LYS A 1 441 ? -10.411 16.857 -3.000 1.00 94.31 441 LYS A C 1
ATOM 3522 O O . LYS A 1 441 ? -11.131 16.578 -3.958 1.00 94.31 441 LYS A O 1
ATOM 3527 N N . LYS A 1 442 ? -9.338 16.126 -2.684 1.00 95.12 442 LYS A N 1
ATOM 3528 C CA . LYS A 1 442 ? -8.950 14.910 -3.406 1.00 95.12 442 LYS A CA 1
ATOM 3529 C C . LYS A 1 442 ? -9.958 13.809 -3.080 1.00 95.12 442 LYS A C 1
ATOM 3531 O O . LYS A 1 442 ? -10.123 13.432 -1.926 1.00 95.12 442 LYS A O 1
ATOM 3536 N N . TRP A 1 443 ? -10.652 13.295 -4.093 1.00 94.81 443 TRP A N 1
ATOM 3537 C CA . TRP A 1 443 ? -11.752 12.343 -3.889 1.00 94.81 443 TRP A CA 1
ATOM 3538 C C . TRP A 1 443 ? -11.295 11.010 -3.286 1.00 94.81 443 TRP A C 1
ATOM 3540 O O . TRP A 1 443 ? -12.070 10.339 -2.610 1.00 94.81 443 TRP A O 1
ATOM 3550 N N . ASN A 1 444 ? -10.047 10.624 -3.560 1.00 97.19 444 ASN A N 1
ATOM 3551 C CA . ASN A 1 444 ? -9.437 9.399 -3.068 1.00 97.19 444 ASN A CA 1
ATOM 3552 C C . ASN A 1 444 ? -8.748 9.586 -1.709 1.00 97.19 444 ASN A C 1
ATOM 3554 O O . ASN A 1 444 ? -8.207 8.611 -1.199 1.00 97.19 444 ASN A O 1
ATOM 3558 N N . LEU A 1 445 ? -8.775 10.785 -1.107 1.00 97.81 445 LEU A N 1
ATOM 3559 C CA . LEU A 1 445 ? -8.372 10.977 0.286 1.00 97.81 445 LEU A CA 1
ATOM 3560 C C . LEU A 1 445 ? -9.446 10.361 1.192 1.00 97.81 445 LEU A C 1
ATOM 3562 O O . LEU A 1 445 ? -10.471 10.971 1.496 1.00 97.81 445 LEU A O 1
ATOM 3566 N N . PHE A 1 446 ? -9.218 9.104 1.552 1.00 97.06 446 PHE A N 1
ATOM 3567 C CA . PHE A 1 446 ? -10.189 8.240 2.204 1.00 97.06 446 PHE A CA 1
ATOM 3568 C C . PHE A 1 446 ? -10.253 8.465 3.709 1.00 97.06 446 PHE A C 1
ATOM 3570 O O . PHE A 1 446 ? -11.351 8.500 4.264 1.00 97.06 446 PHE A O 1
ATOM 3577 N N . ALA A 1 447 ? -9.101 8.615 4.365 1.00 98.50 447 ALA A N 1
ATOM 3578 C CA . ALA A 1 447 ? -9.040 8.847 5.801 1.00 98.50 447 ALA A CA 1
ATOM 3579 C C . ALA A 1 447 ? -7.820 9.681 6.218 1.00 98.50 447 ALA A C 1
ATOM 3581 O O . ALA A 1 447 ? -6.814 9.738 5.507 1.00 98.50 447 ALA A O 1
ATOM 3582 N N . LEU A 1 448 ? -7.914 10.287 7.400 1.00 98.75 448 LEU A N 1
ATOM 3583 C CA . LEU A 1 448 ? -6.781 10.842 8.138 1.00 98.75 448 LEU A CA 1
ATOM 3584 C C . LEU A 1 448 ? -6.558 9.964 9.363 1.00 98.75 448 LEU A C 1
ATOM 3586 O O . LEU A 1 448 ? -7.483 9.764 10.148 1.00 98.75 448 LEU A O 1
ATOM 3590 N N . ASP A 1 449 ? -5.355 9.439 9.512 1.00 98.50 449 ASP A N 1
ATOM 3591 C CA . ASP A 1 449 ? -4.936 8.710 10.698 1.00 98.50 449 ASP A CA 1
ATOM 3592 C C . ASP A 1 449 ? -4.254 9.676 11.663 1.00 98.50 449 ASP A C 1
ATOM 3594 O O . ASP A 1 449 ? -3.275 10.344 11.309 1.00 98.50 449 ASP A O 1
ATOM 3598 N N . VAL A 1 450 ? -4.849 9.817 12.846 1.00 96.12 450 VAL A N 1
ATOM 3599 C CA . VAL A 1 450 ? -4.593 10.945 13.749 1.00 96.12 450 VAL A CA 1
ATOM 3600 C C . VAL A 1 450 ? -3.152 10.951 14.251 1.00 96.12 450 VAL A C 1
ATOM 3602 O O . VAL A 1 450 ? -2.510 12.002 14.257 1.00 96.12 450 VAL A O 1
ATOM 3605 N N . LEU A 1 451 ? -2.648 9.793 14.675 1.00 94.81 451 LEU A N 1
ATOM 3606 C CA . LEU A 1 451 ? -1.284 9.615 15.163 1.00 94.81 451 LEU A CA 1
ATOM 3607 C C . LEU A 1 451 ? -0.923 8.129 15.128 1.00 94.81 451 LEU A C 1
ATOM 3609 O O . LEU A 1 451 ? -1.663 7.322 15.686 1.00 94.81 451 LEU A O 1
ATOM 3613 N N . ASP A 1 452 ? 0.235 7.801 14.554 1.00 93.31 452 ASP A N 1
ATOM 3614 C CA . ASP A 1 452 ? 0.759 6.432 14.557 1.00 93.31 452 ASP A CA 1
ATOM 3615 C C . ASP A 1 452 ? 1.233 6.017 15.949 1.00 93.31 452 ASP A C 1
ATOM 3617 O O . ASP A 1 452 ? 2.060 6.687 16.576 1.00 93.31 452 ASP A O 1
ATOM 3621 N N . GLN A 1 453 ? 0.735 4.874 16.409 1.00 91.94 453 GLN A N 1
ATOM 3622 C CA . GLN A 1 453 ? 1.195 4.150 17.587 1.00 91.94 453 GLN A CA 1
ATOM 3623 C C . GLN A 1 453 ? 1.326 4.993 18.869 1.00 91.94 453 GLN A C 1
ATOM 3625 O O . GLN A 1 453 ? 2.405 4.994 19.457 1.00 91.94 453 GLN A O 1
ATOM 3630 N N . PRO A 1 454 ? 0.290 5.685 19.381 1.00 92.69 454 PRO A N 1
ATOM 3631 C CA . PRO A 1 454 ? 0.372 6.407 20.656 1.00 92.69 454 PRO A CA 1
ATOM 3632 C C . PRO A 1 454 ? 0.952 5.544 21.800 1.00 92.69 454 PRO A C 1
ATOM 3634 O O . PRO A 1 454 ? 0.455 4.456 22.109 1.00 92.69 454 PRO A O 1
ATOM 3637 N N . HIS A 1 455 ? 2.027 6.008 22.444 1.00 88.19 455 HIS A N 1
ATOM 3638 C CA . HIS A 1 455 ? 2.807 5.221 23.415 1.00 88.19 455 HIS A CA 1
ATOM 3639 C C . HIS A 1 455 ? 3.550 6.111 24.433 1.00 88.19 455 HIS A C 1
ATOM 3641 O O . HIS A 1 455 ? 3.221 7.284 24.568 1.00 88.19 455 HIS A O 1
ATOM 3647 N N . HIS A 1 456 ? 4.492 5.549 25.210 1.00 78.81 456 HIS A N 1
ATOM 3648 C CA . HIS A 1 456 ? 5.380 6.271 26.150 1.00 78.81 456 HIS A CA 1
ATOM 3649 C C . HIS A 1 456 ? 4.696 7.318 27.062 1.00 78.81 456 HIS A C 1
ATOM 3651 O O . HIS A 1 456 ? 5.264 8.357 27.382 1.00 78.81 456 HIS A O 1
ATOM 3657 N N . GLY A 1 457 ? 3.486 7.015 27.540 1.00 78.25 457 GLY A N 1
ATOM 3658 C CA . GLY A 1 457 ? 2.703 7.900 28.409 1.00 78.25 457 GLY A CA 1
ATOM 3659 C C . GLY A 1 457 ? 1.347 8.282 27.825 1.00 78.25 457 GLY A C 1
ATOM 3660 O O . GLY A 1 457 ? 0.487 8.734 28.576 1.00 78.25 457 GLY A O 1
ATOM 3661 N N . ALA A 1 458 ? 1.114 8.037 26.530 1.00 89.50 458 ALA A N 1
ATOM 3662 C CA . ALA A 1 458 ? -0.225 8.085 25.954 1.00 89.50 458 ALA A CA 1
ATOM 3663 C C . ALA A 1 458 ? -1.170 7.124 26.694 1.00 89.50 458 ALA A C 1
ATOM 3665 O O . ALA A 1 458 ? -0.819 5.992 27.027 1.00 89.50 458 ALA A O 1
ATOM 3666 N N . SER A 1 459 ? -2.378 7.602 26.952 1.00 89.94 459 SER A N 1
ATOM 3667 C CA . SER A 1 459 ? -3.407 6.977 27.776 1.00 89.94 459 SER A CA 1
ATOM 3668 C C . SER A 1 459 ? -4.768 7.066 27.092 1.00 89.94 459 SER A C 1
ATOM 3670 O O . SER A 1 459 ? -4.923 7.793 26.113 1.00 89.94 459 SER A O 1
ATOM 3672 N N . TRP A 1 460 ? -5.766 6.354 27.617 1.00 91.50 460 TRP A N 1
ATOM 3673 C CA . TRP A 1 460 ? -7.119 6.352 27.061 1.00 91.50 460 TRP A CA 1
ATOM 3674 C C . TRP A 1 460 ? -8.191 6.460 28.145 1.00 91.50 460 TRP A C 1
ATOM 3676 O O . TRP A 1 460 ? -8.311 5.576 29.000 1.00 91.50 460 TRP A O 1
ATOM 3686 N N . GLY A 1 461 ? -9.034 7.490 28.061 1.00 86.38 461 GLY A N 1
ATOM 3687 C CA . GLY A 1 461 ? -10.177 7.684 28.956 1.00 86.38 461 GLY A CA 1
ATOM 3688 C C . GLY A 1 461 ? -9.769 8.033 30.389 1.00 86.38 461 GLY A C 1
ATOM 3689 O O . GLY A 1 461 ? -10.403 7.567 31.336 1.00 86.38 461 GLY A O 1
ATOM 3690 N N . GLY A 1 462 ? -8.682 8.790 30.535 1.00 79.56 462 GLY A N 1
ATOM 3691 C CA . GLY A 1 462 ? -8.152 9.286 31.801 1.00 79.56 462 GLY A CA 1
ATOM 3692 C C . GLY A 1 462 ? -8.501 10.759 32.042 1.00 79.56 462 GLY A C 1
ATOM 3693 O O . GLY A 1 462 ? -9.031 11.455 31.185 1.00 79.56 462 GLY A O 1
ATOM 3694 N N . ASN A 1 463 ? -8.171 11.274 33.229 1.00 81.81 463 ASN A N 1
ATOM 3695 C CA . ASN A 1 463 ? -8.464 12.673 33.585 1.00 81.81 463 ASN A CA 1
ATOM 3696 C C . ASN A 1 463 ? -7.364 13.662 33.160 1.00 81.81 463 ASN A C 1
ATOM 3698 O O . ASN A 1 463 ? -7.536 14.873 33.299 1.00 81.81 463 ASN A O 1
ATOM 3702 N N . ASN A 1 464 ? -6.218 13.170 32.684 1.00 88.31 464 ASN A N 1
ATOM 3703 C CA . ASN A 1 464 ? -5.096 14.012 32.291 1.00 88.31 464 ASN A CA 1
ATOM 3704 C C . ASN A 1 464 ? -5.138 14.304 30.786 1.00 88.31 464 ASN A C 1
ATOM 3706 O O . ASN A 1 464 ? -4.731 13.482 29.970 1.00 88.31 464 ASN A O 1
ATOM 3710 N N . ALA A 1 465 ? -5.578 15.510 30.425 1.00 89.50 465 ALA A N 1
ATOM 3711 C CA . ALA A 1 465 ? -5.697 15.942 29.032 1.00 89.50 465 ALA A CA 1
ATOM 3712 C C . ALA A 1 465 ? -4.367 15.934 28.250 1.00 89.50 465 ALA A C 1
ATOM 3714 O O . ALA A 1 465 ? -4.398 15.875 27.024 1.00 89.50 465 ALA A O 1
ATOM 3715 N N . LYS A 1 466 ? -3.220 15.977 28.946 1.00 90.00 466 LYS A N 1
ATOM 3716 C CA . LYS A 1 466 ? -1.881 15.890 28.342 1.00 90.00 466 LYS A CA 1
ATOM 3717 C C . LYS A 1 466 ? -1.509 14.482 27.881 1.00 90.00 466 LYS A C 1
ATOM 3719 O O . LYS A 1 466 ? -0.630 14.320 27.053 1.00 90.00 466 LYS A O 1
ATOM 3724 N N . THR A 1 467 ? -2.148 13.457 28.425 1.00 90.62 467 THR A N 1
ATOM 3725 C CA . THR A 1 467 ? -1.820 12.066 28.103 1.00 90.62 467 THR A CA 1
ATOM 3726 C C . THR A 1 467 ? -2.989 11.335 27.477 1.00 90.62 467 THR A C 1
ATOM 3728 O O . THR A 1 467 ? -2.790 10.284 26.883 1.00 90.62 467 THR A O 1
ATOM 3731 N N . ASP A 1 468 ? -4.223 11.817 27.621 1.00 93.06 468 ASP A N 1
ATOM 3732 C CA . ASP A 1 468 ? -5.399 11.130 27.090 1.00 93.06 468 ASP A CA 1
ATOM 3733 C C . ASP A 1 468 ? -5.536 11.315 25.574 1.00 93.06 468 ASP A C 1
ATOM 3735 O O . ASP A 1 468 ? -6.078 12.313 25.087 1.00 93.06 468 ASP A O 1
ATOM 3739 N N . PHE A 1 469 ? -5.063 10.311 24.837 1.00 95.50 469 PHE A N 1
ATOM 3740 C CA . PHE A 1 469 ? -5.119 10.261 23.384 1.00 95.50 469 PHE A CA 1
ATOM 3741 C C . PHE A 1 469 ? -6.558 10.262 22.870 1.00 95.50 469 PHE A C 1
ATOM 3743 O O . PHE A 1 469 ? -6.833 10.901 21.859 1.00 95.50 469 PHE A O 1
ATOM 3750 N N . SER A 1 470 ? -7.502 9.644 23.590 1.00 95.12 470 SER A N 1
ATOM 3751 C CA . SER A 1 470 ? -8.912 9.642 23.177 1.00 95.12 470 SER A CA 1
ATOM 3752 C C . SER A 1 470 ? -9.484 11.064 23.132 1.00 95.12 470 SER A C 1
ATOM 3754 O O . SER A 1 470 ? -10.145 11.446 22.168 1.00 95.12 470 SER A O 1
ATOM 3756 N N . ARG A 1 471 ? -9.126 11.902 24.114 1.00 95.56 471 ARG A N 1
ATOM 3757 C CA . ARG A 1 471 ? -9.524 13.317 24.157 1.00 95.56 471 ARG A CA 1
ATOM 3758 C C . ARG A 1 471 ? -8.802 14.158 23.122 1.00 95.56 471 ARG A C 1
ATOM 3760 O O . ARG A 1 471 ? -9.380 15.123 22.628 1.00 95.56 471 ARG A O 1
ATOM 3767 N N . TYR A 1 472 ? -7.549 13.843 22.809 1.00 97.12 472 TYR A N 1
ATOM 3768 C CA . TYR A 1 472 ? -6.855 14.503 21.708 1.00 97.12 472 TYR A CA 1
ATOM 3769 C C . TYR A 1 472 ? -7.487 14.165 20.357 1.00 97.12 472 TYR A C 1
ATOM 3771 O O . TYR A 1 472 ? -7.781 15.079 19.594 1.00 97.12 472 TYR A O 1
ATOM 3779 N N . ALA A 1 473 ? -7.778 12.891 20.092 1.00 97.94 473 ALA A N 1
ATOM 3780 C CA . ALA A 1 473 ? -8.453 12.456 18.875 1.00 97.94 473 ALA A CA 1
ATOM 3781 C C . ALA A 1 473 ? -9.797 13.180 18.678 1.00 97.94 473 ALA A C 1
ATOM 3783 O O . ALA A 1 473 ? -10.074 13.675 17.589 1.00 97.94 473 ALA A O 1
ATOM 3784 N N . GLU A 1 474 ? -10.598 13.335 19.738 1.00 97.81 474 GLU A N 1
ATOM 3785 C CA . GLU A 1 474 ? -11.837 14.125 19.697 1.00 97.81 474 GLU A CA 1
ATOM 3786 C C . GLU A 1 474 ? -11.584 15.587 19.288 1.00 97.81 474 GLU A C 1
ATOM 3788 O O . GLU A 1 474 ? -12.258 16.099 18.388 1.00 97.81 474 GLU A O 1
ATOM 3793 N N . ARG A 1 475 ? -10.590 16.250 19.900 1.00 97.81 475 ARG A N 1
ATOM 3794 C CA . ARG A 1 475 ? -10.207 17.632 19.556 1.00 97.81 475 ARG A CA 1
ATOM 3795 C C . ARG A 1 475 ? -9.695 17.745 18.124 1.00 97.81 475 ARG A C 1
ATOM 3797 O O . ARG A 1 475 ? -10.072 18.678 17.421 1.00 97.81 475 ARG A O 1
ATOM 3804 N N . PHE A 1 476 ? -8.881 16.793 17.678 1.00 98.50 476 PHE A N 1
ATOM 3805 C CA . PHE A 1 476 ? -8.352 16.737 16.320 1.00 98.50 476 PHE A CA 1
ATOM 3806 C C . PHE A 1 476 ? -9.481 16.656 15.288 1.00 98.50 476 PHE A C 1
ATOM 3808 O O . PHE A 1 476 ? -9.537 17.457 14.355 1.00 98.50 476 PHE A O 1
ATOM 3815 N N . VAL A 1 477 ? -10.431 15.737 15.484 1.00 98.31 477 VAL A N 1
ATOM 3816 C CA . VAL A 1 477 ? -11.587 15.575 14.591 1.00 98.31 477 VAL A CA 1
ATOM 3817 C C . VAL A 1 477 ? -12.414 16.859 14.546 1.00 98.31 477 VAL A C 1
ATOM 3819 O O . VAL A 1 477 ? -12.755 17.339 13.464 1.00 98.31 477 VAL A O 1
ATOM 3822 N N . GLN A 1 478 ? -12.705 17.458 15.705 1.00 98.00 478 GLN A N 1
ATOM 3823 C CA . GLN A 1 478 ? -13.424 18.734 15.777 1.00 98.00 478 GLN A CA 1
ATOM 3824 C C . GLN A 1 478 ? -12.679 19.852 15.039 1.00 98.00 478 GLN A C 1
ATOM 3826 O O . GLN A 1 478 ? -13.297 20.593 14.274 1.00 98.00 478 GLN A O 1
ATOM 3831 N N . HIS A 1 479 ? -11.361 19.954 15.226 1.00 98.25 479 HIS A N 1
ATOM 3832 C CA . HIS A 1 479 ? -10.516 20.948 14.569 1.00 98.25 479 HIS A CA 1
ATOM 3833 C C . HIS A 1 479 ? -10.600 20.822 13.047 1.00 98.25 479 HIS A C 1
ATOM 3835 O O . HIS A 1 479 ? -11.000 21.781 12.381 1.00 98.25 479 HIS A O 1
ATOM 3841 N N . ILE A 1 480 ? -10.331 19.630 12.503 1.00 98.50 480 ILE A N 1
ATOM 3842 C CA . ILE A 1 480 ? -10.359 19.389 11.055 1.00 98.50 480 ILE A CA 1
ATOM 3843 C C . ILE A 1 480 ? -11.744 19.677 10.478 1.00 98.50 480 ILE A C 1
ATOM 3845 O O . ILE A 1 480 ? -11.851 20.388 9.481 1.00 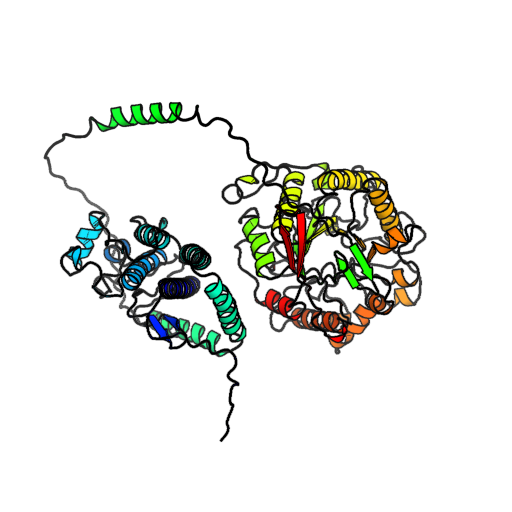98.50 480 ILE A O 1
ATOM 3849 N N . LEU A 1 481 ? -12.814 19.183 11.105 1.00 97.06 481 LEU A N 1
ATOM 3850 C CA . LEU A 1 481 ? -14.173 19.372 10.589 1.00 97.06 481 LEU A CA 1
ATOM 3851 C C . LEU A 1 481 ? -14.664 20.818 10.696 1.00 97.06 481 LEU A C 1
ATOM 3853 O O . LEU A 1 481 ? -15.449 21.254 9.855 1.00 97.06 481 LEU A O 1
ATOM 3857 N N . SER A 1 482 ? -14.187 21.579 11.685 1.00 97.00 482 SER A N 1
ATOM 3858 C CA . SER A 1 482 ? -14.535 22.996 11.829 1.00 97.00 482 SER A CA 1
ATOM 3859 C C . SER A 1 482 ? -13.842 23.896 10.799 1.00 97.00 482 SER A C 1
ATOM 3861 O O . SER A 1 482 ? -14.437 24.878 10.354 1.00 97.00 482 SER A O 1
ATOM 3863 N N . LYS A 1 483 ? -12.607 23.563 10.394 1.00 97.94 483 LYS A N 1
ATOM 3864 C CA . LYS A 1 483 ? -11.794 24.388 9.483 1.00 97.94 483 LYS A CA 1
ATOM 3865 C C . LYS A 1 483 ? -11.806 23.916 8.028 1.00 97.94 483 LYS A C 1
ATOM 3867 O O . LYS A 1 483 ? -11.659 24.731 7.119 1.00 97.94 483 LYS A O 1
ATOM 3872 N N . HIS A 1 484 ? -12.009 22.621 7.789 1.00 97.81 484 HIS A N 1
ATOM 3873 C CA . HIS A 1 484 ? -11.913 21.983 6.470 1.00 97.81 484 HIS A CA 1
ATOM 3874 C C . HIS A 1 484 ? -13.192 21.224 6.125 1.00 97.81 484 HIS A C 1
ATOM 3876 O O . HIS A 1 484 ? -13.170 20.022 5.876 1.00 97.81 484 HIS A O 1
ATOM 3882 N N . ALA A 1 485 ? -14.318 21.937 6.075 1.00 93.88 485 ALA A N 1
ATOM 3883 C CA . ALA A 1 485 ? -15.636 21.356 5.803 1.00 93.88 485 ALA A CA 1
ATOM 3884 C C . ALA A 1 485 ? -15.737 20.616 4.450 1.00 93.88 485 ALA A C 1
ATOM 3886 O O . ALA A 1 485 ? -16.631 19.791 4.271 1.00 93.88 485 ALA A O 1
ATOM 3887 N N . GLU A 1 486 ? -14.835 20.883 3.495 1.00 94.81 486 GLU A N 1
ATOM 3888 C CA . GLU A 1 486 ? -14.778 20.140 2.228 1.00 94.81 486 GLU A CA 1
ATOM 3889 C C . GLU A 1 486 ? -14.235 18.711 2.379 1.00 94.81 486 GLU A C 1
ATOM 3891 O O . GLU A 1 486 ? -14.452 17.887 1.491 1.00 94.81 486 GLU A O 1
ATOM 3896 N N . TYR A 1 487 ? -13.5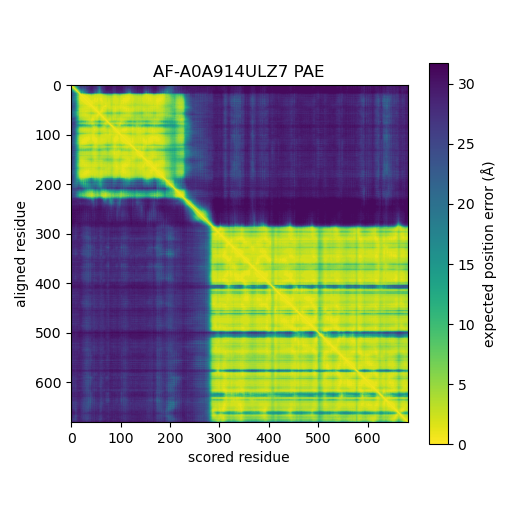46 18.402 3.482 1.00 96.94 487 TYR A N 1
ATOM 3897 C CA . TYR A 1 487 ? -13.056 17.058 3.753 1.00 96.94 487 TYR A CA 1
ATOM 3898 C C . TYR A 1 487 ? -14.200 16.137 4.190 1.00 96.94 487 TYR A C 1
ATOM 3900 O O . TYR A 1 487 ? -14.822 16.333 5.240 1.00 96.94 487 TYR A O 1
ATOM 3908 N N . THR A 1 488 ? -14.438 15.071 3.427 1.00 94.62 488 THR A N 1
ATOM 3909 C CA . THR A 1 488 ? -15.560 14.137 3.637 1.00 94.62 488 THR A CA 1
ATOM 3910 C C . THR A 1 488 ? -15.151 12.743 4.124 1.00 94.62 488 THR A C 1
ATOM 3912 O O . THR A 1 488 ? -16.035 11.981 4.506 1.00 94.62 488 THR A O 1
ATOM 3915 N N . GLY A 1 489 ? -13.854 12.412 4.151 1.00 96.69 489 GLY A N 1
ATOM 3916 C CA . GLY A 1 489 ? -13.342 11.079 4.511 1.00 96.69 489 GLY A CA 1
ATOM 3917 C C . GLY A 1 489 ? -13.429 10.712 6.001 1.00 96.69 489 GLY A C 1
ATOM 3918 O O . GLY A 1 489 ? -14.021 11.415 6.814 1.00 96.69 489 GLY A O 1
ATOM 3919 N N . PHE A 1 490 ? -12.828 9.601 6.397 1.00 98.00 490 PHE A N 1
ATOM 3920 C CA . PHE A 1 490 ? -12.871 9.096 7.772 1.00 98.00 490 PHE A CA 1
ATOM 3921 C C . PHE A 1 490 ? -11.713 9.597 8.648 1.00 98.00 490 PHE A C 1
ATOM 3923 O O . PHE A 1 490 ? -10.771 10.228 8.169 1.00 98.00 490 PHE A O 1
ATOM 3930 N N . PHE A 1 491 ? -11.782 9.301 9.941 1.00 98.25 491 PHE A N 1
ATOM 3931 C CA . PHE A 1 491 ? -10.693 9.485 10.893 1.00 98.25 491 PHE A CA 1
ATOM 3932 C C . PHE A 1 491 ? -10.328 8.134 11.489 1.00 98.25 491 PHE A C 1
ATOM 3934 O O . PHE A 1 491 ? -11.178 7.467 12.082 1.00 98.25 491 PHE A O 1
ATOM 3941 N N . PHE A 1 492 ? -9.081 7.726 11.292 1.00 98.44 492 PHE A N 1
ATOM 3942 C CA . PHE A 1 492 ? -8.536 6.514 11.880 1.00 98.44 492 PHE A CA 1
ATOM 3943 C C . PHE A 1 492 ? -8.004 6.850 13.270 1.00 98.44 492 PHE A C 1
ATOM 3945 O O . PHE A 1 492 ? -7.221 7.786 13.432 1.00 98.44 492 PHE A O 1
ATOM 3952 N N . ILE A 1 493 ? -8.489 6.114 14.269 1.00 97.94 493 ILE A N 1
ATOM 3953 C CA . ILE A 1 493 ? -8.077 6.253 15.664 1.00 97.94 493 ILE A CA 1
ATOM 3954 C C . ILE A 1 493 ? -7.450 4.933 16.107 1.00 97.94 493 ILE A C 1
ATOM 3956 O O . ILE A 1 493 ? -8.152 3.932 16.284 1.00 97.94 493 ILE A O 1
ATOM 3960 N N . GLU A 1 494 ? -6.130 4.926 16.257 1.00 97.88 494 GLU A N 1
ATOM 3961 C CA . GLU A 1 494 ? -5.384 3.771 16.758 1.00 97.88 494 GLU A CA 1
ATOM 3962 C C . GLU A 1 494 ? -5.597 3.526 18.255 1.00 97.88 494 GLU A C 1
ATOM 3964 O O . GLU A 1 494 ? -6.198 4.339 18.957 1.00 97.88 494 GLU A O 1
ATOM 3969 N N . GLY A 1 495 ? -5.097 2.395 18.753 1.00 95.38 495 GLY A N 1
ATOM 3970 C CA . GLY A 1 495 ? -4.992 2.132 20.185 1.00 95.38 495 GLY A CA 1
ATOM 3971 C C . GLY A 1 495 ? -3.828 2.869 20.848 1.00 95.38 495 GLY A C 1
ATOM 3972 O O . GLY A 1 495 ? -3.063 3.590 20.219 1.00 95.38 495 GLY A O 1
ATOM 3973 N N . VAL A 1 496 ? -3.667 2.658 22.149 1.00 92.50 496 VAL A N 1
ATOM 3974 C CA . VAL A 1 496 ? -2.478 3.090 22.908 1.00 92.50 496 VAL A CA 1
ATOM 3975 C C . VAL A 1 496 ? -1.578 1.886 23.205 1.00 92.50 496 VAL A C 1
ATOM 3977 O O . VAL A 1 496 ? -1.953 0.747 22.944 1.00 92.50 496 VAL A O 1
ATOM 3980 N N . HIS A 1 497 ? -0.388 2.099 23.766 1.00 85.44 497 HIS A N 1
ATOM 3981 C CA . HIS A 1 497 ? 0.392 1.000 24.355 1.00 85.44 497 HIS A CA 1
ATOM 3982 C C . HIS A 1 497 ? -0.209 0.546 25.702 1.00 85.44 497 HIS A C 1
ATOM 3984 O O . HIS A 1 497 ? -0.349 -0.647 25.960 1.00 85.44 497 HIS A O 1
ATOM 3990 N N . ILE A 1 498 ? -0.603 1.499 26.557 1.00 71.69 498 ILE A N 1
ATOM 3991 C CA . ILE A 1 498 ? -1.098 1.239 27.918 1.00 71.69 498 ILE A CA 1
ATOM 3992 C C . ILE A 1 498 ? -2.394 2.022 28.159 1.00 71.69 498 ILE A C 1
ATOM 3994 O O . ILE A 1 498 ? -2.435 3.246 28.019 1.00 71.69 498 ILE A O 1
ATOM 3998 N N . THR A 1 499 ? -3.454 1.338 28.586 1.00 65.25 499 THR A N 1
ATOM 3999 C CA . THR A 1 499 ? -4.645 1.973 29.159 1.00 65.25 499 THR A CA 1
ATOM 4000 C C . THR A 1 499 ? -4.337 2.359 30.611 1.00 65.25 499 THR A C 1
ATOM 4002 O O . THR A 1 499 ? -4.131 1.499 31.458 1.00 65.25 499 THR A O 1
ATOM 4005 N N . TYR A 1 500 ? -4.274 3.657 30.945 1.00 56.09 500 TYR A N 1
ATOM 4006 C CA . TYR A 1 500 ? -4.075 4.118 32.336 1.00 56.09 500 TYR A CA 1
ATOM 4007 C C . TYR A 1 500 ? -5.352 3.991 33.165 1.00 56.09 500 TYR A C 1
ATOM 4009 O O . TYR A 1 500 ? -5.923 4.965 33.662 1.00 56.09 500 TYR A O 1
ATOM 4017 N N . ARG A 1 501 ? -5.808 2.762 33.323 1.00 51.06 501 ARG A N 1
ATOM 4018 C CA . ARG A 1 501 ? -6.801 2.408 34.314 1.00 51.06 501 ARG A CA 1
ATOM 4019 C C . ARG A 1 501 ? -6.126 1.540 35.347 1.00 51.06 501 ARG A C 1
ATOM 4021 O O . ARG A 1 501 ? -5.547 0.507 35.049 1.00 51.06 501 ARG A O 1
ATOM 4028 N N . ASP A 1 502 ? -6.224 1.984 36.589 1.00 49.47 502 ASP A N 1
ATOM 4029 C CA . ASP A 1 502 ? -5.789 1.237 37.763 1.00 49.47 502 ASP A CA 1
ATOM 4030 C C . ASP A 1 502 ? -6.850 0.170 38.115 1.00 49.47 502 ASP A C 1
ATOM 4032 O O . ASP A 1 502 ? -7.284 0.056 39.260 1.00 49.47 502 ASP A O 1
ATOM 4036 N N . THR A 1 503 ? -7.358 -0.557 37.108 1.00 56.34 503 THR A N 1
ATOM 4037 C CA . THR A 1 503 ? -8.270 -1.686 37.321 1.00 56.34 503 THR A CA 1
ATOM 4038 C C . THR A 1 503 ? -7.469 -2.982 37.374 1.00 56.34 503 THR A C 1
ATOM 4040 O O . THR A 1 503 ? -6.410 -3.110 36.761 1.00 56.34 503 THR A O 1
ATOM 4043 N N . GLU A 1 504 ? -7.968 -3.962 38.124 1.00 58.25 504 GLU A N 1
ATOM 4044 C CA . GLU A 1 504 ? -7.364 -5.298 38.154 1.00 58.25 504 GLU A CA 1
ATOM 4045 C C . GLU A 1 504 ? -7.408 -5.985 36.777 1.00 58.25 504 GLU A C 1
ATOM 4047 O O . GLU A 1 504 ? -6.535 -6.791 36.477 1.00 58.25 504 GLU A O 1
ATOM 4052 N N . GLU A 1 505 ? -8.373 -5.660 35.910 1.00 59.78 505 GLU A N 1
ATOM 4053 C CA . GLU A 1 505 ? -8.435 -6.206 34.546 1.00 59.78 505 GLU A CA 1
ATOM 4054 C C . GLU A 1 505 ? -7.286 -5.679 33.672 1.00 59.78 505 GLU A C 1
ATOM 4056 O O . GLU A 1 505 ? -6.610 -6.474 33.023 1.00 59.78 505 GLU A O 1
ATOM 4061 N N . ASP A 1 506 ? -6.986 -4.376 33.727 1.00 60.12 506 ASP A N 1
ATOM 4062 C CA . ASP A 1 506 ? -5.880 -3.774 32.965 1.00 60.12 506 ASP A CA 1
ATOM 4063 C C . ASP A 1 506 ? -4.501 -4.252 33.459 1.00 60.12 506 ASP A C 1
ATOM 4065 O O . ASP A 1 506 ? -3.603 -4.492 32.654 1.00 60.12 506 ASP A O 1
ATOM 4069 N N . LYS A 1 507 ? -4.325 -4.460 34.774 1.00 62.75 507 LYS A N 1
ATOM 4070 C CA . LYS A 1 507 ? -3.069 -4.989 35.353 1.00 62.75 507 LYS A CA 1
ATOM 4071 C C . LYS A 1 507 ? -2.763 -6.427 34.940 1.00 62.75 507 LYS A C 1
ATOM 4073 O O . LYS A 1 507 ? -1.601 -6.827 34.952 1.00 62.75 507 LYS A O 1
ATOM 4078 N N . ASN A 1 508 ? -3.801 -7.200 34.632 1.00 65.12 508 ASN A N 1
ATOM 4079 C CA . ASN A 1 508 ? -3.687 -8.604 34.248 1.00 65.12 508 ASN A CA 1
ATOM 4080 C C . ASN A 1 508 ? -3.742 -8.808 32.723 1.00 65.12 508 ASN A C 1
ATOM 4082 O O . ASN A 1 508 ? -3.581 -9.941 32.261 1.00 65.12 508 ASN A O 1
ATOM 4086 N N . ALA A 1 509 ? -3.964 -7.744 31.942 1.00 66.56 509 ALA A N 1
ATOM 4087 C CA . ALA A 1 509 ? -3.975 -7.810 30.489 1.00 66.56 509 ALA A CA 1
ATOM 4088 C C . ALA A 1 509 ? -2.566 -8.116 29.938 1.00 66.56 509 ALA A C 1
ATOM 4090 O O . ALA A 1 509 ? -1.563 -7.675 30.510 1.00 66.56 509 ALA A O 1
ATOM 4091 N N . PRO A 1 510 ? -2.453 -8.866 28.825 1.00 74.00 510 PRO A N 1
ATOM 4092 C CA . PRO A 1 510 ? -1.177 -9.040 28.142 1.00 74.00 510 PRO A CA 1
ATOM 4093 C C . PRO A 1 510 ? -0.599 -7.687 27.702 1.00 74.00 510 PRO A C 1
ATOM 4095 O O . PRO A 1 510 ? -1.340 -6.745 27.432 1.00 74.00 510 PRO A O 1
ATOM 4098 N N . GLU A 1 511 ? 0.725 -7.595 27.582 1.00 82.56 511 GLU A N 1
ATOM 4099 C CA . GLU A 1 511 ? 1.375 -6.397 27.043 1.00 82.56 511 GLU A CA 1
ATOM 4100 C C . GLU A 1 511 ? 1.009 -6.235 25.557 1.00 82.56 511 GLU A C 1
ATOM 4102 O O . GLU A 1 511 ? 1.257 -7.123 24.730 1.00 82.56 511 GLU A O 1
ATOM 4107 N N . ALA A 1 512 ? 0.359 -5.119 25.236 1.00 88.75 512 ALA A N 1
ATOM 4108 C CA . ALA A 1 512 ? -0.069 -4.784 23.885 1.00 88.75 512 ALA A CA 1
ATOM 4109 C C . ALA A 1 512 ? 1.097 -4.211 23.071 1.00 88.75 512 ALA A C 1
ATOM 4111 O O . ALA A 1 512 ? 2.050 -3.670 23.627 1.00 88.75 512 ALA A O 1
ATOM 4112 N N . PHE A 1 513 ? 1.026 -4.274 21.745 1.00 91.81 513 PHE A N 1
ATOM 4113 C CA . PHE A 1 513 ? 1.885 -3.435 20.912 1.00 91.81 513 PHE A CA 1
ATOM 4114 C C . PHE A 1 513 ? 1.463 -1.958 20.991 1.00 91.81 513 PHE A C 1
ATOM 4116 O O . PHE A 1 513 ? 0.337 -1.609 21.352 1.00 91.81 513 PHE A O 1
ATOM 4123 N N . GLN A 1 514 ? 2.381 -1.063 20.633 1.00 91.50 514 GLN A N 1
ATOM 4124 C CA . GLN A 1 514 ? 2.068 0.357 20.470 1.00 91.50 514 GLN A CA 1
ATOM 4125 C C . GLN A 1 514 ? 1.003 0.500 19.366 1.00 91.50 514 GLN A C 1
ATOM 4127 O O . GLN A 1 514 ? 1.127 -0.129 18.316 1.00 91.50 514 GLN A O 1
ATOM 4132 N N . GLY A 1 515 ? -0.063 1.269 19.611 1.00 93.38 515 GLY A N 1
ATOM 4133 C CA . GLY A 1 515 ? -1.187 1.377 18.667 1.00 93.38 515 GLY A CA 1
ATOM 4134 C C . GLY A 1 515 ? -2.212 0.232 18.717 1.00 93.38 515 GLY A C 1
ATOM 4135 O O . GLY A 1 515 ? -3.210 0.282 18.001 1.00 93.38 515 GLY A O 1
ATOM 4136 N N . GLU A 1 516 ? -2.013 -0.810 19.535 1.00 95.06 516 GLU A N 1
ATOM 4137 C CA . GLU A 1 516 ? -2.877 -2.006 19.539 1.00 95.06 516 GLU A CA 1
ATOM 4138 C C . GLU A 1 516 ? -4.028 -1.929 20.550 1.00 95.06 516 GLU A C 1
ATOM 4140 O O . GLU A 1 516 ? -5.135 -2.402 20.278 1.00 95.06 516 GLU A O 1
ATOM 4145 N N . ASN A 1 517 ? -3.781 -1.358 21.733 1.00 93.19 517 ASN A N 1
ATOM 4146 C CA . ASN A 1 517 ? -4.704 -1.462 22.858 1.00 93.19 517 ASN A CA 1
ATOM 4147 C C . ASN A 1 517 ? -5.893 -0.500 22.706 1.00 93.19 517 ASN A C 1
ATOM 4149 O O . ASN A 1 517 ? -5.778 0.700 22.970 1.00 93.19 517 ASN A O 1
ATOM 4153 N N . LEU A 1 518 ? -7.053 -1.045 22.333 1.00 94.19 518 LEU A N 1
ATOM 4154 C CA . LEU A 1 518 ? -8.337 -0.342 22.254 1.00 94.19 518 LEU A CA 1
ATOM 4155 C C . LEU A 1 518 ? -9.305 -0.748 23.376 1.00 94.19 518 LEU A C 1
ATOM 4157 O O . LEU A 1 518 ? -10.484 -0.392 23.328 1.00 94.19 518 LEU A O 1
ATOM 4161 N N . MET A 1 519 ? -8.842 -1.428 24.431 1.00 91.12 519 MET A N 1
ATOM 4162 C CA . MET A 1 519 ? -9.691 -1.831 25.565 1.00 91.12 519 MET A CA 1
ATOM 4163 C C . MET A 1 519 ? -10.410 -0.631 26.195 1.00 91.12 519 MET A C 1
ATOM 4165 O O . MET A 1 519 ? -11.561 -0.729 26.633 1.00 91.12 519 MET A O 1
ATOM 4169 N N . GLY A 1 520 ? -9.767 0.542 26.165 1.00 89.56 520 GLY A N 1
ATOM 4170 C CA . GLY A 1 520 ? -10.322 1.796 26.661 1.00 89.56 520 GLY A CA 1
ATOM 4171 C C . GLY A 1 520 ? -11.675 2.175 26.038 1.00 89.56 520 GLY A C 1
ATOM 4172 O O . GLY A 1 520 ? -12.523 2.756 26.728 1.00 89.56 520 GLY A O 1
ATOM 4173 N N . VAL A 1 521 ? -11.928 1.763 24.791 1.00 92.62 521 VAL A N 1
ATOM 4174 C CA . VAL A 1 521 ? -13.168 2.040 24.047 1.00 92.62 521 VAL A CA 1
ATOM 4175 C C . VAL A 1 521 ? -14.400 1.449 24.735 1.00 92.62 521 VAL A C 1
ATOM 4177 O O . VAL A 1 521 ? -15.477 2.034 24.643 1.00 92.62 521 VAL A O 1
ATOM 4180 N N . ARG A 1 522 ? -14.265 0.345 25.490 1.00 88.94 522 ARG A N 1
ATOM 4181 C CA . ARG A 1 522 ? -15.396 -0.312 26.180 1.00 88.94 522 ARG A CA 1
ATOM 4182 C C . ARG A 1 522 ? -16.186 0.629 27.087 1.00 88.94 522 ARG A C 1
ATOM 4184 O O . ARG A 1 522 ? -17.386 0.446 27.255 1.00 88.94 522 ARG A O 1
ATOM 4191 N N . THR A 1 523 ? -15.520 1.611 27.690 1.00 88.38 523 THR A N 1
ATOM 4192 C CA . THR A 1 523 ? -16.174 2.563 28.604 1.00 88.38 523 THR A CA 1
ATOM 4193 C C . THR A 1 523 ? -15.997 4.017 28.186 1.00 88.38 523 THR A C 1
ATOM 4195 O O . THR A 1 523 ? -16.732 4.868 28.669 1.00 88.38 523 THR A O 1
ATOM 4198 N N . ASN A 1 524 ? -15.014 4.310 27.334 1.00 91.38 524 ASN A N 1
ATOM 4199 C CA . ASN A 1 524 ? -14.732 5.648 26.832 1.00 91.38 524 ASN A CA 1
ATOM 4200 C C . ASN A 1 524 ? -14.615 5.582 25.301 1.00 91.38 524 ASN A C 1
ATOM 4202 O O . ASN A 1 524 ? -13.503 5.690 24.774 1.00 91.38 524 ASN A O 1
ATOM 4206 N N . PRO A 1 525 ? -15.722 5.319 24.579 1.00 93.44 525 PRO A N 1
ATOM 4207 C CA . PRO A 1 525 ? -15.726 5.437 23.128 1.00 93.44 525 PRO A CA 1
ATOM 4208 C C . PRO A 1 525 ? -15.456 6.889 22.727 1.00 93.44 525 PRO A C 1
ATOM 4210 O O . PRO A 1 525 ? -15.752 7.812 23.486 1.00 93.44 525 PRO A O 1
ATOM 4213 N N . ILE A 1 526 ? -14.902 7.079 21.530 1.00 94.94 526 ILE A N 1
ATOM 4214 C CA . ILE A 1 526 ? -14.641 8.417 20.993 1.00 94.94 526 ILE A CA 1
ATOM 4215 C C . ILE A 1 526 ? -15.985 9.110 20.807 1.00 94.94 526 ILE A C 1
ATOM 4217 O O . ILE A 1 526 ? -16.873 8.554 20.159 1.00 94.94 526 ILE A O 1
ATOM 4221 N N . SER A 1 527 ? -16.134 10.312 21.358 1.00 95.06 527 SER A N 1
ATOM 4222 C CA . SER A 1 527 ? -17.276 11.158 21.038 1.00 95.06 527 SER A CA 1
ATOM 4223 C C . SER A 1 527 ? -16.874 12.616 20.959 1.00 95.06 527 SER A C 1
ATOM 4225 O O . SER A 1 527 ? -16.482 13.244 21.940 1.00 95.06 527 SER A O 1
ATOM 4227 N N . THR A 1 528 ? -17.069 13.209 19.788 1.00 95.31 528 THR A N 1
ATOM 4228 C CA . THR A 1 528 ? -16.844 14.636 19.585 1.00 95.31 528 THR A CA 1
ATOM 4229 C C . THR A 1 528 ? -18.024 15.484 20.068 1.00 95.31 528 THR A C 1
ATOM 4231 O O . THR A 1 528 ? -18.088 16.671 19.745 1.00 95.31 528 THR A O 1
ATOM 4234 N N . GLY A 1 529 ? -19.024 14.889 20.728 1.00 95.44 529 GLY A N 1
ATOM 4235 C CA . GLY A 1 529 ? -20.296 15.541 21.049 1.00 95.44 529 GLY A CA 1
ATOM 4236 C C . GLY A 1 529 ? -21.197 15.811 19.834 1.00 95.44 529 GLY A C 1
ATOM 4237 O O . GLY A 1 529 ? -22.228 16.465 19.981 1.00 95.44 529 GLY A O 1
ATOM 4238 N N . ASN A 1 530 ? -20.835 15.316 18.643 1.00 95.06 530 ASN A N 1
ATOM 4239 C CA . ASN A 1 530 ? -21.644 15.410 17.429 1.00 95.06 530 ASN A CA 1
ATOM 4240 C C . ASN A 1 530 ? -21.764 14.020 16.777 1.00 95.06 530 ASN A C 1
ATOM 4242 O O . ASN A 1 530 ? -20.796 13.556 16.174 1.00 95.06 530 ASN A O 1
ATOM 4246 N N . PRO A 1 531 ? -22.951 13.386 16.805 1.00 92.25 531 PRO A N 1
ATOM 4247 C CA . PRO A 1 531 ? -23.145 12.050 16.243 1.00 92.25 531 PRO A CA 1
ATOM 4248 C C . PRO A 1 531 ? -22.784 11.914 14.756 1.00 92.25 531 PRO A C 1
ATOM 4250 O O . PRO A 1 531 ? -22.410 10.831 14.317 1.00 92.25 531 PRO A O 1
ATOM 4253 N N . GLU A 1 532 ? -22.882 12.986 13.961 1.00 91.38 532 GLU A N 1
ATOM 4254 C CA . GLU A 1 532 ? -22.494 12.939 12.542 1.00 91.38 532 GLU A CA 1
ATOM 4255 C C . GLU A 1 532 ? -20.974 12.940 12.349 1.00 91.38 532 GLU A C 1
ATOM 4257 O O . GLU A 1 532 ? -20.475 12.373 11.379 1.00 91.38 532 GLU A O 1
ATOM 4262 N N . HIS A 1 533 ? -20.227 13.543 13.277 1.00 94.25 533 HIS A N 1
ATOM 4263 C CA . HIS A 1 533 ? -18.769 13.431 13.303 1.00 94.25 533 HIS A CA 1
ATOM 4264 C C . HIS A 1 533 ? -18.357 12.042 13.803 1.00 94.25 533 HIS A C 1
ATOM 4266 O O . HIS A 1 533 ? -17.485 11.417 13.208 1.00 94.25 533 HIS A O 1
ATOM 4272 N N . ASP A 1 534 ? -19.039 11.530 14.832 1.00 92.81 534 ASP A N 1
ATOM 4273 C CA . ASP A 1 534 ? -18.752 10.222 15.434 1.00 92.81 534 ASP A CA 1
ATOM 4274 C C . ASP A 1 534 ? -18.936 9.071 14.420 1.00 92.81 534 ASP A C 1
ATOM 4276 O O . ASP A 1 534 ? -18.160 8.119 14.403 1.00 92.81 534 ASP A O 1
ATOM 4280 N N . LYS A 1 535 ? -19.877 9.192 13.470 1.00 91.94 535 LYS A N 1
ATOM 4281 C CA . LYS A 1 535 ? -20.031 8.245 12.341 1.00 91.94 535 LYS A CA 1
ATOM 4282 C C . LYS A 1 535 ? -18.830 8.193 11.388 1.00 91.94 535 LYS A C 1
ATOM 4284 O O . LYS A 1 535 ? -18.746 7.271 10.574 1.00 91.94 535 LYS A O 1
ATOM 4289 N N . ARG A 1 536 ? -17.929 9.180 11.448 1.00 94.19 536 ARG A N 1
ATOM 4290 C CA . ARG A 1 536 ? -16.703 9.246 10.637 1.00 94.19 536 ARG A CA 1
ATOM 4291 C C . ARG A 1 536 ? -15.493 8.632 11.347 1.00 94.19 536 ARG A C 1
ATOM 4293 O O . ARG A 1 536 ? -14.394 8.699 10.802 1.00 94.19 536 ARG A O 1
ATOM 4300 N N . ILE A 1 537 ? -15.678 8.035 12.522 1.00 95.44 537 ILE A N 1
ATOM 4301 C CA . ILE A 1 537 ? -14.616 7.363 13.271 1.00 95.44 537 ILE A CA 1
ATOM 4302 C C . ILE A 1 537 ? -14.465 5.913 12.801 1.00 95.44 537 ILE A C 1
ATOM 4304 O O . ILE A 1 537 ? -15.439 5.166 12.700 1.00 95.44 537 ILE A O 1
ATOM 4308 N N . ILE A 1 538 ? -13.222 5.515 12.534 1.00 96.81 538 ILE A N 1
ATOM 4309 C CA . ILE A 1 538 ? -12.811 4.134 12.283 1.00 96.81 538 ILE A CA 1
ATOM 4310 C C . ILE A 1 538 ? -11.723 3.792 13.296 1.00 96.81 538 ILE A C 1
ATOM 4312 O O . ILE A 1 538 ? -10.713 4.487 13.386 1.00 96.81 538 ILE A O 1
ATOM 4316 N N . TYR A 1 539 ? -11.907 2.715 14.055 1.00 97.38 539 TYR A N 1
ATOM 4317 C CA . TYR A 1 539 ? -10.858 2.243 14.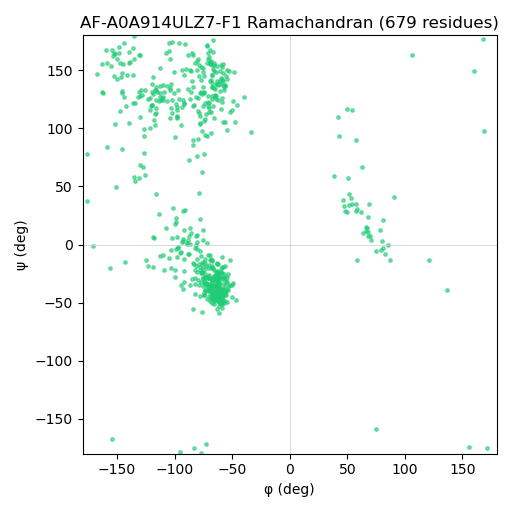956 1.00 97.38 539 TYR A CA 1
ATOM 4318 C C . TYR A 1 539 ? -9.794 1.479 14.170 1.00 97.38 539 TYR A C 1
ATOM 4320 O O . TYR A 1 539 ? -10.129 0.590 13.383 1.00 97.38 539 TYR A O 1
ATOM 4328 N N . SER A 1 540 ? -8.525 1.829 14.382 1.00 97.94 540 SER A N 1
ATOM 4329 C CA . SER A 1 540 ? -7.415 1.371 13.544 1.00 97.94 540 SER A CA 1
ATOM 4330 C C . SER A 1 540 ? -6.271 0.726 14.335 1.00 97.94 540 SER A C 1
ATOM 4332 O O . SER A 1 540 ? -5.189 1.295 14.410 1.00 97.94 540 SER A O 1
ATOM 4334 N N . PRO A 1 541 ? -6.469 -0.442 14.974 1.00 97.38 541 PRO A N 1
ATOM 4335 C CA . PRO A 1 541 ? -5.417 -1.064 15.771 1.00 97.38 541 PRO A CA 1
ATOM 4336 C C . PRO A 1 541 ? -4.243 -1.541 14.909 1.00 97.38 541 PRO A C 1
ATOM 4338 O O . PRO A 1 541 ? -4.418 -1.956 13.757 1.00 97.38 541 PRO A O 1
ATOM 4341 N N . HIS A 1 542 ? -3.056 -1.561 15.509 1.00 95.50 542 HIS A N 1
ATOM 4342 C CA . HIS A 1 542 ? -1.877 -2.248 14.978 1.00 95.50 542 HIS A CA 1
ATOM 4343 C C . HIS A 1 542 ? -1.660 -3.586 15.673 1.00 95.50 542 HIS A C 1
ATOM 4345 O O . HIS A 1 542 ? -1.950 -3.721 16.852 1.00 95.50 542 HIS A O 1
ATOM 4351 N N . SER A 1 543 ? -1.118 -4.574 14.963 1.00 94.94 543 SER A N 1
ATOM 4352 C CA . SER A 1 543 ? -0.758 -5.865 15.557 1.00 94.94 543 SER A CA 1
ATOM 4353 C C . SER A 1 543 ? 0.492 -6.421 14.897 1.00 94.94 543 SER A C 1
ATOM 4355 O O . SER A 1 543 ? 0.571 -6.504 13.673 1.00 94.94 543 SER A O 1
ATOM 4357 N N . PHE A 1 544 ? 1.457 -6.867 15.698 1.00 94.69 544 PHE A N 1
ATOM 4358 C CA . PHE A 1 544 ? 2.727 -7.381 15.191 1.00 94.69 544 PHE A CA 1
ATOM 4359 C C . PHE A 1 544 ? 3.119 -8.725 15.799 1.00 94.69 544 PHE A C 1
ATOM 4361 O O . PHE A 1 544 ? 2.577 -9.191 16.802 1.00 94.69 544 PHE A O 1
ATOM 4368 N N . GLY A 1 545 ? 4.060 -9.376 15.120 1.00 93.25 545 GLY A N 1
ATOM 4369 C CA . GLY A 1 545 ? 4.559 -10.691 15.474 1.00 93.25 545 GLY A CA 1
ATOM 4370 C C . GLY A 1 545 ? 5.841 -10.681 16.315 1.00 93.25 545 GLY A C 1
ATOM 4371 O O . GLY A 1 545 ? 6.415 -9.631 16.620 1.00 93.25 545 GLY A O 1
ATOM 4372 N N . PRO A 1 546 ? 6.346 -11.883 16.640 1.00 91.38 546 PRO A N 1
ATOM 4373 C CA . PRO A 1 546 ? 7.547 -12.095 17.457 1.00 91.38 546 PRO A CA 1
ATOM 4374 C C . PRO A 1 546 ? 8.844 -11.548 16.844 1.00 91.38 546 PRO A C 1
ATOM 4376 O O . PRO A 1 546 ? 9.841 -11.428 17.554 1.00 91.38 546 PRO A O 1
ATOM 4379 N N . ASP A 1 547 ? 8.856 -11.248 15.542 1.00 88.38 547 ASP A N 1
ATOM 4380 C CA . ASP A 1 547 ? 10.001 -10.630 14.866 1.00 88.38 547 ASP A CA 1
ATOM 4381 C C . ASP A 1 547 ? 10.241 -9.178 15.317 1.00 88.38 547 ASP A C 1
ATOM 4383 O O . ASP A 1 547 ? 11.388 -8.733 15.300 1.00 88.38 547 ASP A O 1
ATOM 4387 N N . LEU A 1 548 ? 9.186 -8.457 15.724 1.00 86.88 548 LEU A N 1
ATOM 4388 C CA . LEU A 1 548 ? 9.288 -7.090 16.242 1.00 86.88 548 LEU A CA 1
ATOM 4389 C C . LEU A 1 548 ? 9.638 -7.087 17.732 1.00 86.88 548 LEU A C 1
ATOM 4391 O O . LEU A 1 548 ? 10.628 -6.486 18.142 1.00 86.88 548 LEU A O 1
ATOM 4395 N N . TRP A 1 549 ? 8.825 -7.771 18.539 1.00 85.88 549 TRP A N 1
ATOM 4396 C CA . TRP A 1 549 ? 9.027 -7.880 19.979 1.00 85.88 549 TRP A CA 1
ATOM 4397 C C . TRP A 1 549 ? 8.572 -9.247 20.476 1.00 85.88 549 TRP A C 1
ATOM 4399 O O . TRP A 1 549 ? 7.474 -9.704 20.166 1.00 85.88 549 TRP A O 1
ATOM 4409 N N . ASN A 1 550 ? 9.416 -9.925 21.256 1.00 88.19 550 ASN A N 1
ATOM 4410 C CA . ASN A 1 550 ? 9.156 -11.294 21.697 1.00 88.19 550 ASN A CA 1
ATOM 4411 C C . ASN A 1 550 ? 8.331 -11.331 22.992 1.00 88.19 550 ASN A C 1
ATOM 4413 O O . ASN A 1 550 ? 8.850 -11.663 24.068 1.00 88.19 550 ASN A O 1
ATOM 4417 N N . GLN A 1 551 ? 7.050 -10.993 22.848 1.00 89.50 551 GLN A N 1
ATOM 4418 C CA . GLN A 1 551 ? 6.043 -11.014 23.904 1.00 89.50 551 GLN A CA 1
ATOM 4419 C C . GLN A 1 551 ? 5.973 -12.372 24.617 1.00 89.50 551 GLN A C 1
ATOM 4421 O O . GLN A 1 551 ? 6.227 -13.431 24.032 1.00 89.50 551 GLN A O 1
ATOM 4426 N N . THR A 1 552 ? 5.618 -12.366 25.903 1.00 90.62 552 THR A N 1
ATOM 4427 C CA . THR A 1 552 ? 5.576 -13.585 26.734 1.00 90.62 552 THR A CA 1
ATOM 4428 C C . THR A 1 552 ? 4.612 -14.631 26.176 1.00 90.62 552 THR A C 1
ATOM 4430 O O . THR A 1 552 ? 4.961 -15.809 26.110 1.00 90.62 552 THR A O 1
ATOM 4433 N N . TYR A 1 553 ? 3.461 -14.198 25.659 1.00 92.38 553 TYR A N 1
ATOM 4434 C CA . TYR A 1 553 ? 2.445 -15.073 25.075 1.00 92.38 553 TYR A CA 1
ATOM 4435 C C . TYR A 1 553 ? 2.870 -15.773 23.772 1.00 92.38 553 TYR A C 1
ATOM 4437 O O . TYR A 1 553 ? 2.230 -16.745 23.371 1.00 92.38 553 TYR A O 1
ATOM 4445 N N . PHE A 1 554 ? 3.969 -15.367 23.123 1.00 94.94 554 PHE A N 1
ATOM 4446 C CA . PHE A 1 554 ? 4.544 -16.120 21.998 1.00 94.94 554 PHE A CA 1
ATOM 4447 C C . PHE A 1 554 ? 5.321 -17.368 22.439 1.00 94.94 554 PHE A C 1
ATOM 4449 O O . PHE A 1 554 ? 5.593 -18.249 21.625 1.00 94.94 554 PHE A O 1
ATOM 4456 N N . LYS A 1 555 ? 5.676 -17.458 23.727 1.00 93.50 555 LYS A N 1
ATOM 4457 C CA . LYS A 1 555 ? 6.439 -18.574 24.312 1.00 93.50 555 LYS A CA 1
ATOM 4458 C C . LYS A 1 555 ? 5.539 -19.649 24.921 1.00 93.50 555 LYS A C 1
ATOM 4460 O O . LYS A 1 555 ? 6.038 -20.697 25.329 1.00 93.50 555 LYS A O 1
ATOM 4465 N N . GLU A 1 556 ? 4.234 -19.398 24.980 1.00 94.75 556 GLU A N 1
ATOM 4466 C CA . GLU A 1 556 ? 3.254 -20.333 25.522 1.00 94.75 556 GLU A CA 1
ATOM 4467 C C . GLU A 1 556 ? 3.197 -21.629 24.709 1.00 94.75 556 GLU A C 1
ATOM 4469 O O . GLU A 1 556 ? 3.245 -21.633 23.478 1.00 94.75 556 GLU A O 1
ATOM 4474 N N . SER A 1 557 ? 3.045 -22.757 25.404 1.00 95.94 557 SER A N 1
ATOM 4475 C CA . SER A 1 557 ? 3.051 -24.088 24.773 1.00 95.94 557 SER A CA 1
ATOM 4476 C C . SER A 1 557 ? 1.914 -24.303 23.766 1.00 95.94 557 SER A C 1
ATOM 4478 O O . SER A 1 557 ? 2.026 -25.137 22.866 1.00 95.94 557 SER A O 1
ATOM 4480 N N . ASN A 1 558 ? 0.820 -23.550 23.904 1.00 96.62 558 ASN A N 1
ATOM 4481 C CA . ASN A 1 558 ? -0.338 -23.600 23.019 1.00 96.62 558 ASN A CA 1
ATOM 4482 C C . ASN A 1 558 ? -0.281 -22.573 21.871 1.00 96.62 558 ASN A C 1
ATOM 4484 O O . ASN A 1 558 ? -1.226 -22.524 21.081 1.00 96.62 558 ASN A O 1
ATOM 4488 N N . PHE A 1 559 ? 0.795 -21.792 21.724 1.00 97.31 559 PHE A N 1
ATOM 4489 C CA . PHE A 1 559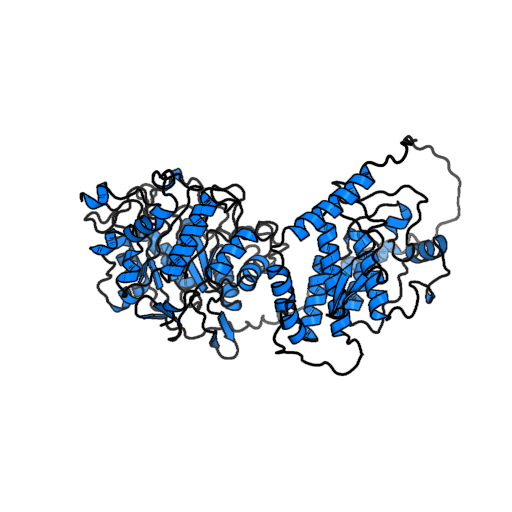 ? 0.975 -20.876 20.595 1.00 97.31 559 PHE A CA 1
ATOM 4490 C C . PHE A 1 559 ? 0.939 -21.612 19.232 1.00 97.31 559 PHE A C 1
ATOM 4492 O O . PHE A 1 559 ? 1.543 -22.682 19.096 1.00 97.31 559 PHE A O 1
ATOM 4499 N N . PRO A 1 560 ? 0.262 -21.075 18.187 1.00 97.44 560 PRO A N 1
ATOM 4500 C CA . PRO A 1 560 ? -0.440 -19.783 18.127 1.00 97.44 560 PRO A CA 1
ATOM 4501 C C . PRO A 1 560 ? -1.933 -19.830 18.509 1.00 97.44 560 PRO A C 1
ATOM 4503 O O . PRO A 1 560 ? -2.661 -18.875 18.255 1.00 97.44 560 PRO A O 1
ATOM 4506 N N . LYS A 1 561 ? -2.437 -20.924 19.097 1.00 97.81 561 LYS A N 1
ATOM 4507 C CA . LYS A 1 561 ? -3.875 -21.083 19.403 1.00 97.81 561 LYS A CA 1
ATOM 4508 C C . LYS A 1 561 ? -4.377 -20.169 20.525 1.00 97.81 561 LYS A C 1
ATOM 4510 O O . LYS A 1 561 ? -5.582 -19.988 20.645 1.00 97.81 561 LYS A O 1
ATOM 4515 N N . ASN A 1 562 ? -3.485 -19.615 21.342 1.00 96.50 562 ASN A N 1
ATOM 4516 C CA . ASN A 1 562 ? -3.812 -18.608 22.353 1.00 96.50 562 ASN A CA 1
ATOM 4517 C C . ASN A 1 562 ? -4.109 -17.222 21.755 1.00 96.50 562 ASN A C 1
ATOM 4519 O O . ASN A 1 562 ? -4.847 -16.450 22.362 1.00 96.50 562 ASN A O 1
ATOM 4523 N N . MET A 1 563 ? -3.574 -16.916 20.570 1.00 97.19 563 MET A N 1
ATOM 4524 C CA . MET A 1 563 ? -3.604 -15.565 20.005 1.00 97.19 563 MET A CA 1
ATOM 4525 C C . MET A 1 563 ? -5.010 -14.984 19.766 1.00 97.19 563 MET A C 1
ATOM 4527 O O . MET A 1 563 ? -5.213 -13.829 20.135 1.00 97.19 563 MET A O 1
ATOM 4531 N N . PRO A 1 564 ? -6.011 -15.731 19.249 1.00 96.81 564 PRO A N 1
ATOM 4532 C CA . PRO A 1 564 ? -7.365 -15.201 19.059 1.00 96.81 564 PRO A CA 1
ATOM 4533 C C . PRO A 1 564 ? -7.997 -14.572 20.302 1.00 96.81 564 PRO A C 1
ATOM 4535 O O . PRO A 1 564 ? -8.719 -13.589 20.178 1.00 96.81 564 PRO A O 1
ATOM 4538 N N . SER A 1 565 ? -7.726 -15.118 21.493 1.00 94.31 565 SER A N 1
ATOM 4539 C CA . SER A 1 565 ? -8.250 -14.562 22.746 1.00 94.31 565 SER A CA 1
ATOM 4540 C C . SER A 1 565 ? -7.594 -13.230 23.101 1.00 94.31 565 SER A C 1
ATOM 4542 O O . SER A 1 565 ? -8.247 -12.370 23.676 1.00 94.31 565 SER A O 1
ATOM 4544 N N . ILE A 1 566 ? -6.315 -13.068 22.763 1.00 94.19 566 ILE A N 1
ATOM 4545 C CA . ILE A 1 566 ? -5.547 -11.849 23.031 1.00 94.19 566 ILE A CA 1
ATOM 4546 C C . ILE A 1 566 ? -6.022 -10.730 22.100 1.00 94.19 566 ILE A C 1
ATOM 4548 O O . ILE A 1 566 ? -6.332 -9.636 22.558 1.00 94.19 566 ILE A O 1
ATOM 4552 N N . TRP A 1 567 ? -6.170 -11.021 20.804 1.00 96.25 567 TRP A N 1
ATOM 4553 C CA . TRP A 1 567 ? -6.690 -10.039 19.848 1.00 96.25 567 TRP A CA 1
ATOM 4554 C C . TRP A 1 567 ? -8.143 -9.639 20.146 1.00 96.25 567 TRP A C 1
ATOM 4556 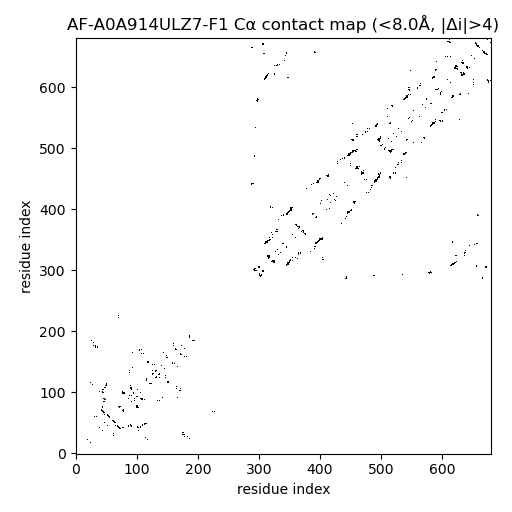O O . TRP A 1 567 ? -8.496 -8.469 19.997 1.00 96.25 567 TRP A O 1
ATOM 4566 N N . GLU A 1 568 ? -8.982 -10.573 20.618 1.00 93.88 568 GLU A N 1
ATOM 4567 C CA . GLU A 1 568 ? -10.336 -10.239 21.087 1.00 93.88 568 GLU A CA 1
ATOM 4568 C C . GLU A 1 568 ? -10.342 -9.273 22.265 1.00 93.88 568 GLU A C 1
ATOM 4570 O O . GLU A 1 568 ? -11.212 -8.399 22.314 1.00 93.88 568 GLU A O 1
ATOM 4575 N N . GLU A 1 569 ? -9.396 -9.433 23.190 1.00 91.31 569 GLU A N 1
ATOM 4576 C CA . GLU A 1 569 ? -9.286 -8.572 24.360 1.00 91.31 569 GLU A CA 1
ATOM 4577 C C . GLU A 1 569 ? -8.929 -7.144 23.949 1.00 91.31 569 GLU A C 1
ATOM 4579 O O . GLU A 1 569 ? -9.652 -6.209 24.299 1.00 91.31 569 GLU A O 1
ATOM 4584 N N . PHE A 1 570 ? -7.880 -6.983 23.134 1.00 92.75 570 PHE A N 1
ATOM 4585 C CA . PHE A 1 570 ? -7.369 -5.663 22.771 1.00 92.75 570 PHE A CA 1
ATOM 4586 C C . PHE A 1 570 ? -8.314 -4.850 21.896 1.00 92.75 570 PHE A C 1
ATOM 4588 O O . PHE A 1 570 ? -8.470 -3.654 22.134 1.00 92.75 570 PHE A O 1
ATOM 4595 N N . TYR A 1 571 ? -8.943 -5.462 20.892 1.00 93.94 571 TYR A N 1
ATOM 4596 C CA . TYR A 1 571 ? -9.795 -4.712 19.962 1.00 93.94 571 TYR A CA 1
ATOM 4597 C C . TYR A 1 571 ? -10.859 -5.543 19.253 1.00 93.94 571 TYR A C 1
ATOM 4599 O O . TYR A 1 571 ? -11.842 -4.989 18.762 1.00 93.94 571 TYR A O 1
ATOM 4607 N N . GLY A 1 572 ? -10.712 -6.865 19.182 1.00 93.38 572 GLY A N 1
ATOM 4608 C CA . GLY A 1 572 ? -11.622 -7.699 18.405 1.00 93.38 572 GLY A CA 1
ATOM 4609 C C . GLY A 1 572 ? -13.073 -7.666 18.910 1.00 93.38 572 GLY A C 1
ATOM 4610 O O . GLY A 1 572 ? -14.007 -7.758 18.107 1.00 93.38 572 GLY A O 1
ATOM 4611 N N . PHE A 1 573 ? -13.294 -7.363 20.197 1.00 90.75 573 PHE A N 1
ATOM 4612 C CA . PHE A 1 573 ? -14.628 -7.105 20.756 1.00 90.75 573 PHE A CA 1
ATOM 4613 C C . PHE A 1 573 ? -15.421 -6.007 20.022 1.00 90.75 573 PHE A C 1
ATOM 4615 O O . PHE A 1 573 ? -16.655 -6.059 20.000 1.00 90.75 573 PHE A O 1
ATOM 4622 N N . LEU A 1 574 ? -14.745 -5.039 19.392 1.00 90.88 574 LEU A N 1
ATOM 4623 C CA . LEU A 1 574 ? -15.382 -3.946 18.649 1.00 90.88 574 LEU A CA 1
ATOM 4624 C C . LEU A 1 574 ? -16.175 -4.457 17.443 1.00 90.88 574 LEU A C 1
ATOM 4626 O O . LEU A 1 574 ? -17.225 -3.909 17.117 1.00 90.88 574 LEU A O 1
ATOM 4630 N N . THR A 1 575 ? -15.751 -5.571 16.843 1.00 83.19 575 THR A N 1
ATOM 4631 C CA . THR A 1 575 ? -16.474 -6.201 15.725 1.00 83.19 575 THR A CA 1
ATOM 4632 C C . THR A 1 575 ? -17.833 -6.761 16.139 1.00 83.19 575 THR A C 1
ATOM 4634 O O . THR A 1 575 ? -18.776 -6.789 15.349 1.00 83.19 575 THR A O 1
ATOM 4637 N N . SER A 1 576 ? -17.964 -7.175 17.402 1.00 72.12 576 SER A N 1
ATOM 4638 C CA . SER A 1 576 ? -19.207 -7.731 17.942 1.00 72.12 576 SER A CA 1
ATOM 4639 C C . SER A 1 576 ? -20.211 -6.647 18.330 1.00 72.12 576 SER A C 1
ATOM 4641 O O . SER A 1 576 ? -21.414 -6.911 18.343 1.00 72.12 576 SER A O 1
ATOM 4643 N N . ALA A 1 577 ? -19.736 -5.426 18.603 1.00 62.56 577 ALA A N 1
ATOM 4644 C CA . ALA A 1 577 ? -20.573 -4.280 18.951 1.00 62.56 577 ALA A CA 1
ATOM 4645 C C . ALA A 1 577 ? -21.422 -3.772 17.771 1.00 62.56 577 ALA A C 1
ATOM 4647 O O . ALA A 1 577 ? -22.360 -3.016 17.984 1.00 62.56 577 ALA A O 1
ATOM 4648 N N . LYS A 1 578 ? -21.125 -4.214 16.539 1.00 64.69 578 LYS A N 1
ATOM 4649 C CA . LYS A 1 578 ? -21.795 -3.871 15.272 1.00 64.69 578 LYS A CA 1
ATOM 4650 C C . LYS A 1 578 ? -21.829 -2.388 14.906 1.00 64.69 578 LYS A C 1
ATOM 4652 O O . LYS A 1 578 ? -22.096 -2.121 13.751 1.00 64.69 578 LYS A O 1
ATOM 4657 N N . ASP A 1 579 ? -21.535 -1.436 15.779 1.00 69.38 579 ASP A N 1
ATOM 4658 C CA . ASP A 1 579 ? -21.737 -0.022 15.436 1.00 69.38 579 ASP A CA 1
ATOM 4659 C C . ASP A 1 579 ? -20.500 0.653 14.823 1.00 69.38 579 ASP A C 1
ATOM 4661 O O . ASP A 1 579 ? -20.649 1.478 13.923 1.00 69.38 579 ASP A O 1
ATOM 4665 N N . ASN A 1 580 ? -19.284 0.250 15.213 1.00 76.75 580 ASN A N 1
ATOM 4666 C CA . ASN A 1 580 ? -18.052 0.913 14.774 1.00 76.75 580 ASN A CA 1
ATOM 4667 C C . ASN A 1 580 ? -17.236 0.036 13.810 1.00 76.75 580 ASN A C 1
ATOM 4669 O O . ASN A 1 580 ? -16.932 -1.112 14.149 1.00 76.75 580 ASN A O 1
ATOM 4673 N N . PRO A 1 581 ? -16.857 0.541 12.623 1.00 89.12 581 PRO A N 1
ATOM 4674 C CA . PRO A 1 581 ? -15.941 -0.167 11.735 1.00 89.12 581 PRO A CA 1
ATOM 4675 C C . PRO A 1 581 ? -14.532 -0.237 12.340 1.00 89.12 581 PRO A C 1
ATOM 4677 O O . PRO A 1 581 ? -14.064 0.697 12.997 1.00 89.12 581 PRO A O 1
ATOM 4680 N N . VAL A 1 582 ? -13.846 -1.344 12.067 1.00 95.00 582 VAL A N 1
ATOM 4681 C CA . VAL A 1 582 ? -12.456 -1.577 12.470 1.00 95.00 582 VAL A CA 1
ATOM 4682 C C . VAL A 1 582 ? -11.646 -1.938 11.230 1.00 95.00 582 VAL A C 1
ATOM 4684 O O . VAL A 1 582 ? -12.073 -2.779 10.437 1.00 95.00 582 VAL A O 1
ATOM 4687 N N . ILE A 1 583 ? -10.481 -1.315 11.065 1.00 97.00 583 ILE A N 1
ATOM 4688 C CA . ILE A 1 583 ? -9.504 -1.642 10.020 1.00 97.00 583 ILE A CA 1
ATOM 4689 C C . ILE A 1 583 ? -8.155 -1.850 10.692 1.00 97.00 583 ILE A C 1
ATOM 4691 O O . ILE A 1 583 ? -7.709 -0.980 11.415 1.00 97.00 583 ILE A O 1
ATOM 4695 N N . VAL A 1 584 ? -7.459 -2.956 10.443 1.00 98.06 584 VAL A N 1
ATOM 4696 C CA . VAL A 1 584 ? -6.096 -3.105 10.985 1.00 98.06 584 VAL A CA 1
ATOM 4697 C C . VAL A 1 584 ? -5.146 -2.183 10.211 1.00 98.06 584 VAL A C 1
ATOM 4699 O O . VAL A 1 584 ? -4.918 -2.404 9.020 1.00 98.06 584 VAL A O 1
ATOM 4702 N N . GLY A 1 585 ? -4.616 -1.146 10.866 1.00 97.38 585 GLY A N 1
ATOM 4703 C CA . GLY A 1 585 ? -3.809 -0.086 10.237 1.00 97.38 585 GLY A CA 1
ATOM 4704 C C . GLY A 1 585 ? -2.372 -0.494 9.904 1.00 97.38 585 GLY A C 1
ATOM 4705 O O . GLY A 1 585 ? -1.745 0.057 8.996 1.00 97.38 585 GLY A O 1
ATOM 4706 N N . SER A 1 586 ? -1.848 -1.503 10.598 1.00 96.00 586 SER A N 1
ATOM 4707 C CA . SER A 1 586 ? -0.504 -2.014 10.358 1.00 96.00 586 SER A CA 1
ATOM 4708 C C . SER A 1 586 ? -0.326 -3.393 10.975 1.00 96.00 586 SER A C 1
ATOM 4710 O O . SER A 1 586 ? -0.659 -3.625 12.139 1.00 96.00 586 SER A O 1
ATOM 4712 N N . TRP A 1 587 ? 0.200 -4.317 10.178 1.00 96.56 587 TRP A N 1
ATOM 4713 C CA . TRP A 1 587 ? 0.656 -5.627 10.632 1.00 96.56 587 TRP A CA 1
ATOM 4714 C C . TRP A 1 587 ? 1.653 -6.217 9.638 1.00 96.56 587 TRP A C 1
ATOM 4716 O O . TRP A 1 587 ? 1.654 -5.875 8.454 1.00 96.56 587 TRP A O 1
ATOM 4726 N N . GLY A 1 588 ? 2.507 -7.121 10.107 1.00 93.94 588 GLY A N 1
ATOM 4727 C CA . GLY A 1 588 ? 3.499 -7.782 9.265 1.00 93.94 588 GLY A CA 1
ATOM 4728 C C . GLY A 1 588 ? 4.705 -8.285 10.049 1.00 93.94 588 GLY A C 1
ATOM 4729 O O . GLY A 1 588 ? 4.750 -8.225 11.276 1.00 93.94 588 GLY A O 1
ATOM 4730 N N . GLY A 1 589 ? 5.688 -8.795 9.315 1.00 90.88 589 GLY A N 1
ATOM 4731 C CA . GLY A 1 589 ? 6.883 -9.460 9.842 1.00 90.88 589 GLY A CA 1
ATOM 4732 C C . GLY A 1 589 ? 7.683 -10.096 8.706 1.00 90.88 589 GLY A C 1
ATOM 4733 O O . GLY A 1 589 ? 7.323 -9.931 7.534 1.00 90.88 589 GLY A O 1
ATOM 4734 N N . ARG A 1 590 ? 8.757 -10.842 8.997 1.00 90.88 590 ARG A N 1
ATOM 4735 C CA . ARG A 1 590 ? 9.638 -11.391 7.942 1.00 90.88 590 ARG A CA 1
ATOM 4736 C C . ARG A 1 590 ? 8.952 -12.455 7.093 1.00 90.88 590 ARG A C 1
ATOM 4738 O O . ARG A 1 590 ? 9.312 -12.619 5.928 1.00 90.88 590 ARG A O 1
ATOM 4745 N N . TYR A 1 591 ? 7.995 -13.180 7.672 1.00 93.62 591 TYR A N 1
ATOM 4746 C CA . TYR A 1 591 ? 7.229 -14.257 7.044 1.00 93.62 591 TYR A CA 1
ATOM 4747 C C . TYR A 1 591 ? 8.092 -15.352 6.386 1.00 93.62 591 TYR A C 1
ATOM 4749 O O . TYR A 1 591 ? 7.796 -15.855 5.299 1.00 93.62 591 TYR A O 1
ATOM 4757 N N . GLN A 1 592 ? 9.194 -15.734 7.032 1.00 90.56 592 GLN A N 1
ATOM 4758 C CA . GLN A 1 592 ? 10.114 -16.764 6.535 1.00 90.56 592 GLN A CA 1
ATOM 4759 C C . GLN A 1 592 ? 9.615 -18.189 6.823 1.00 90.56 592 GLN A C 1
ATOM 4761 O O . GLN A 1 592 ? 8.927 -18.442 7.804 1.00 90.56 592 GLN A O 1
ATOM 4766 N N . ASN A 1 593 ? 9.978 -19.145 5.966 1.00 91.06 593 ASN A N 1
ATOM 4767 C CA . ASN A 1 593 ? 9.503 -20.525 6.076 1.00 91.06 593 ASN A CA 1
ATOM 4768 C C . ASN A 1 593 ? 10.001 -21.226 7.348 1.00 91.06 593 ASN A C 1
ATOM 4770 O O . ASN A 1 593 ? 11.202 -21.285 7.603 1.00 91.06 593 ASN A O 1
ATOM 4774 N N . GLY A 1 594 ? 9.078 -21.819 8.097 1.00 90.19 594 GLY A N 1
ATOM 4775 C CA . GLY A 1 594 ? 9.320 -22.544 9.337 1.00 90.19 594 GLY A CA 1
ATOM 4776 C C . GLY A 1 594 ? 9.501 -21.662 10.575 1.00 90.19 594 GLY A C 1
ATOM 4777 O O . GLY A 1 594 ? 9.767 -22.208 11.647 1.00 90.19 594 GLY A O 1
ATOM 4778 N N . THR A 1 595 ? 9.377 -20.334 10.471 1.00 93.25 595 THR A N 1
ATOM 4779 C CA . THR A 1 595 ? 9.609 -19.438 11.614 1.00 93.25 595 THR A CA 1
ATOM 4780 C C . THR A 1 595 ? 8.380 -19.293 12.510 1.00 93.25 595 THR A C 1
ATOM 4782 O O . THR A 1 595 ? 7.248 -19.618 12.147 1.00 93.25 595 THR A O 1
ATOM 4785 N N . ILE A 1 596 ? 8.606 -18.796 13.728 1.00 95.00 596 ILE A N 1
ATOM 4786 C CA . ILE A 1 596 ? 7.523 -18.451 14.653 1.00 95.00 596 ILE A CA 1
ATOM 4787 C C . ILE A 1 596 ? 6.661 -17.295 14.113 1.00 95.00 596 ILE A C 1
ATOM 4789 O O . ILE A 1 596 ? 5.449 -17.300 14.312 1.00 95.00 596 ILE A O 1
ATOM 4793 N N . ASP A 1 597 ? 7.259 -16.372 13.356 1.00 94.94 597 ASP A N 1
ATOM 4794 C CA . ASP A 1 597 ? 6.550 -15.278 12.690 1.00 94.94 597 ASP A CA 1
ATOM 4795 C C . ASP A 1 597 ? 5.619 -15.772 11.571 1.00 94.94 597 ASP A C 1
ATOM 4797 O O . ASP A 1 597 ? 4.484 -15.317 11.477 1.00 94.94 597 ASP A O 1
ATOM 4801 N N . GLU A 1 598 ? 6.020 -16.782 10.786 1.00 96.12 598 GLU A N 1
ATOM 4802 C CA . GLU A 1 598 ? 5.102 -17.422 9.831 1.00 96.12 598 GLU A CA 1
ATOM 4803 C C . GLU A 1 598 ? 3.873 -18.000 10.542 1.00 96.12 598 GLU A C 1
ATOM 4805 O O . GLU A 1 598 ? 2.745 -17.814 10.081 1.00 96.12 598 GLU A O 1
ATOM 4810 N N . LYS A 1 599 ? 4.072 -18.690 11.674 1.00 97.50 599 LYS A N 1
ATOM 4811 C CA . LYS A 1 599 ? 2.959 -19.236 12.467 1.00 97.50 599 LYS A CA 1
ATOM 4812 C C . LYS A 1 599 ? 2.043 -18.127 12.983 1.00 97.50 599 LYS A C 1
ATOM 4814 O O . LYS A 1 599 ? 0.827 -18.299 12.934 1.00 97.50 599 LYS A O 1
ATOM 4819 N N . TRP A 1 600 ? 2.618 -17.015 13.445 1.00 97.81 600 TRP A N 1
ATOM 4820 C CA . TRP A 1 600 ? 1.871 -15.845 13.902 1.00 97.81 600 TRP A CA 1
ATOM 4821 C C . TRP A 1 600 ? 1.049 -15.223 12.767 1.00 97.81 600 TRP A C 1
ATOM 4823 O O . TRP A 1 600 ? -0.171 -15.154 12.884 1.00 97.81 600 TRP A O 1
ATOM 4833 N N . GLN A 1 601 ? 1.677 -14.860 11.641 1.00 98.00 601 GLN A N 1
ATOM 4834 C CA . GLN A 1 601 ? 0.996 -14.215 10.510 1.00 98.00 601 GLN A CA 1
ATOM 4835 C C . GLN A 1 601 ? -0.087 -15.112 9.897 1.00 98.00 601 GLN A C 1
ATOM 4837 O O . GLN A 1 601 ? -1.153 -14.622 9.533 1.00 98.00 601 GLN A O 1
ATOM 4842 N N . ASN A 1 602 ? 0.136 -16.431 9.829 1.00 98.19 602 ASN A N 1
ATOM 4843 C CA . ASN A 1 602 ? -0.887 -17.377 9.373 1.00 98.19 602 ASN A CA 1
ATOM 4844 C C . ASN A 1 602 ? -2.090 -17.431 10.328 1.00 98.19 602 ASN A C 1
ATOM 4846 O O . ASN A 1 602 ? -3.236 -17.443 9.875 1.00 98.19 602 ASN A O 1
ATOM 4850 N N . ALA A 1 603 ? -1.845 -17.462 11.643 1.00 98.38 603 ALA A N 1
ATOM 4851 C CA . ALA A 1 603 ? -2.911 -17.453 12.642 1.00 98.38 603 ALA A CA 1
ATOM 4852 C C . ALA A 1 603 ? -3.676 -16.123 12.640 1.00 98.38 603 ALA A C 1
ATOM 4854 O O . ALA A 1 603 ? -4.903 -16.131 12.699 1.00 98.38 603 ALA A O 1
ATOM 4855 N N . PHE A 1 604 ? -2.963 -15.004 12.507 1.00 98.38 604 PHE A N 1
ATOM 4856 C CA . PHE A 1 604 ? -3.554 -13.673 12.462 1.00 98.38 604 PHE A CA 1
ATOM 4857 C C . PHE A 1 604 ? -4.405 -13.481 11.208 1.00 98.38 604 PHE A C 1
ATOM 4859 O O . PHE A 1 604 ? -5.576 -13.137 11.312 1.00 98.38 604 PHE A O 1
ATOM 4866 N N . SER A 1 605 ? -3.873 -13.829 10.033 1.00 98.00 605 SER A N 1
ATOM 4867 C CA . SER A 1 605 ? -4.620 -13.818 8.771 1.00 98.00 605 SER A CA 1
ATOM 4868 C C . SER A 1 605 ? -5.888 -14.681 8.842 1.00 98.00 605 SER A C 1
ATOM 4870 O O . SER A 1 605 ? -6.956 -14.242 8.417 1.00 98.00 605 SER A O 1
ATOM 4872 N N . SER A 1 606 ? -5.804 -15.873 9.444 1.00 97.44 606 SER A N 1
ATOM 4873 C CA . SER A 1 606 ? -6.975 -16.743 9.635 1.00 97.44 606 SER A CA 1
ATOM 4874 C C . SER A 1 606 ? -8.013 -16.106 10.566 1.00 97.44 606 SER A C 1
ATOM 4876 O O . SER A 1 606 ? -9.204 -16.120 10.272 1.00 97.44 606 SER A O 1
ATOM 4878 N N . TRP A 1 607 ? -7.569 -15.496 11.666 1.00 97.38 607 TRP A N 1
ATOM 4879 C CA . TRP A 1 607 ? -8.458 -14.817 12.606 1.00 97.38 607 TRP A CA 1
ATOM 4880 C C . TRP A 1 607 ? -9.150 -13.598 11.979 1.00 97.38 607 TRP A C 1
ATOM 4882 O O . TRP A 1 607 ? -10.363 -13.456 12.124 1.00 97.38 607 TRP A O 1
ATOM 4892 N N . LEU A 1 608 ? -8.425 -12.774 11.211 1.00 96.25 608 LEU A N 1
ATOM 4893 C CA . LEU A 1 608 ? -9.006 -11.647 10.470 1.00 96.25 608 LEU A CA 1
ATOM 4894 C C . LEU A 1 608 ? -10.073 -12.112 9.471 1.00 96.25 608 LEU A C 1
ATOM 4896 O O . LEU A 1 608 ? -11.147 -11.514 9.388 1.00 96.25 608 LEU A O 1
ATOM 4900 N N . HIS A 1 609 ? -9.799 -13.196 8.740 1.00 94.94 609 HIS A N 1
ATOM 4901 C CA . HIS A 1 609 ? -10.760 -13.815 7.828 1.00 94.94 609 HIS A CA 1
ATOM 4902 C C . HIS A 1 609 ? -12.046 -14.242 8.556 1.00 94.94 609 HIS A C 1
ATOM 4904 O O . HIS A 1 609 ? -13.157 -13.927 8.118 1.00 94.94 609 HIS A O 1
ATOM 4910 N N . ASP A 1 610 ? -11.911 -14.918 9.694 1.00 93.06 610 ASP A N 1
ATOM 4911 C CA . ASP A 1 610 ? -13.053 -15.430 10.453 1.00 93.06 610 ASP A CA 1
ATOM 4912 C C . ASP A 1 610 ? -13.865 -14.308 11.122 1.00 93.06 610 ASP A C 1
ATOM 4914 O O . ASP A 1 610 ? -15.082 -14.431 11.268 1.00 93.06 610 ASP A O 1
ATOM 4918 N N . LYS A 1 611 ? -13.211 -13.191 11.465 1.00 89.94 611 LYS A N 1
ATOM 4919 C CA . LYS A 1 611 ? -13.811 -12.007 12.103 1.00 89.94 611 LYS A CA 1
ATOM 4920 C C . LYS A 1 611 ? -14.356 -10.952 11.143 1.00 89.94 611 LYS A C 1
ATOM 4922 O O . LYS A 1 611 ? -14.858 -9.935 11.611 1.00 89.94 611 LYS A O 1
ATOM 4927 N N . CYS A 1 612 ? -14.286 -11.174 9.830 1.00 90.12 612 CYS A N 1
ATOM 4928 C CA . CYS A 1 612 ? -14.650 -10.167 8.825 1.00 90.12 612 CYS A CA 1
ATOM 4929 C C . CYS A 1 612 ? -13.780 -8.890 8.886 1.00 90.12 612 CYS A C 1
ATOM 4931 O O . CYS A 1 612 ? -14.230 -7.816 8.500 1.00 90.12 612 CYS A O 1
ATOM 4933 N N . LEU A 1 613 ? -12.530 -9.005 9.345 1.00 92.06 613 LEU A N 1
ATOM 4934 C CA . LEU A 1 613 ? -11.560 -7.911 9.500 1.00 92.06 613 LEU A CA 1
ATOM 4935 C C . LEU A 1 613 ? -10.522 -7.882 8.368 1.00 92.06 613 LEU A C 1
ATOM 4937 O O . LEU A 1 613 ? -9.363 -7.526 8.564 1.00 92.06 613 LEU A O 1
ATOM 4941 N N . THR A 1 614 ? -10.905 -8.293 7.160 1.00 92.06 614 THR A N 1
ATOM 4942 C CA . THR A 1 614 ? -9.960 -8.396 6.034 1.00 92.06 614 THR A CA 1
ATOM 4943 C C . THR A 1 614 ? -9.690 -7.058 5.338 1.00 92.06 614 THR A C 1
ATOM 4945 O O . THR A 1 614 ? -8.890 -7.019 4.405 1.00 92.06 614 THR A O 1
ATOM 4948 N N . ASN A 1 615 ? -10.318 -5.967 5.791 1.00 95.62 615 ASN A N 1
ATOM 4949 C CA . ASN A 1 615 ? -9.898 -4.603 5.473 1.00 95.62 615 ASN A CA 1
ATOM 4950 C C . ASN A 1 615 ? -8.690 -4.261 6.355 1.00 95.62 615 ASN A C 1
ATOM 4952 O O . ASN A 1 615 ? -8.825 -4.137 7.572 1.00 95.62 615 ASN A O 1
ATOM 4956 N N . GLN A 1 616 ? -7.511 -4.146 5.748 1.00 97.31 616 GLN A N 1
ATOM 4957 C CA . GLN A 1 616 ? -6.241 -4.024 6.469 1.00 97.31 616 GLN A CA 1
ATOM 4958 C C . GLN A 1 616 ? -5.186 -3.286 5.645 1.00 97.31 616 GLN A C 1
ATOM 4960 O O . GLN A 1 616 ? -5.302 -3.238 4.418 1.00 97.31 616 GLN A O 1
ATOM 4965 N N . PHE A 1 617 ? -4.136 -2.801 6.309 1.00 98.56 617 PHE A N 1
ATOM 4966 C CA . PHE A 1 617 ? -2.920 -2.283 5.689 1.00 98.56 617 PHE A CA 1
ATOM 4967 C C . PHE A 1 617 ? -1.682 -3.083 6.124 1.00 98.56 617 PHE A C 1
ATOM 4969 O O . PHE A 1 617 ? -1.338 -3.141 7.304 1.00 98.56 617 PHE A O 1
ATOM 4976 N N . TYR A 1 618 ? -0.982 -3.689 5.161 1.00 97.88 618 TYR A N 1
ATOM 4977 C CA . TYR A 1 618 ? 0.200 -4.507 5.443 1.00 97.88 618 TYR A CA 1
ATOM 4978 C C . TYR A 1 618 ? 1.462 -3.648 5.555 1.00 97.88 618 TYR A C 1
ATOM 4980 O O . TYR A 1 618 ? 1.662 -2.719 4.767 1.00 97.88 618 TYR A O 1
ATOM 4988 N N . TRP A 1 619 ? 2.344 -3.974 6.496 1.00 93.56 619 TRP A N 1
ATOM 4989 C CA . TRP A 1 619 ? 3.652 -3.345 6.658 1.00 93.56 619 TRP A CA 1
ATOM 4990 C C . TRP A 1 619 ? 4.755 -4.190 5.992 1.00 93.56 619 TRP A C 1
ATOM 4992 O O . TRP A 1 619 ? 5.093 -5.279 6.459 1.00 93.56 619 TRP A O 1
ATOM 5002 N N . CYS A 1 620 ? 5.365 -3.743 4.891 1.00 92.00 620 CYS A N 1
ATOM 5003 C CA . CYS A 1 620 ? 5.131 -2.499 4.142 1.00 92.00 620 CYS A CA 1
ATOM 5004 C C . CYS A 1 620 ? 5.412 -2.679 2.638 1.00 92.00 620 CYS A C 1
ATOM 5006 O O . CYS A 1 620 ? 5.973 -3.699 2.223 1.00 92.00 620 CYS A O 1
ATOM 5008 N N . LEU A 1 621 ? 5.031 -1.683 1.825 1.00 94.75 621 LEU A N 1
ATOM 5009 C CA . LEU A 1 621 ? 5.271 -1.642 0.378 1.00 94.75 621 LEU A CA 1
ATOM 5010 C C . LEU A 1 621 ? 6.772 -1.657 0.075 1.00 94.75 621 LEU A C 1
ATOM 5012 O O . LEU A 1 621 ? 7.255 -2.590 -0.560 1.00 94.75 621 LEU A O 1
ATOM 5016 N N . ASN A 1 622 ? 7.483 -0.653 0.597 1.00 84.06 622 ASN A N 1
ATOM 5017 C CA . ASN A 1 622 ? 8.915 -0.410 0.432 1.00 84.06 622 ASN A CA 1
ATOM 5018 C C . ASN A 1 622 ? 9.535 0.034 1.767 1.00 84.06 622 ASN A C 1
ATOM 5020 O O . ASN A 1 622 ? 8.853 0.566 2.646 1.00 84.06 622 ASN A O 1
ATOM 5024 N N . GLY A 1 623 ? 10.844 -0.166 1.903 1.00 77.00 623 GLY A N 1
ATOM 5025 C CA . GLY A 1 623 ? 11.619 0.226 3.077 1.00 77.00 623 GLY A CA 1
ATOM 5026 C C . GLY A 1 623 ? 13.018 -0.392 3.069 1.00 77.00 623 GLY A C 1
ATOM 5027 O O . GLY A 1 623 ? 13.344 -1.169 2.164 1.00 77.00 623 GLY A O 1
ATOM 5028 N N . PRO A 1 624 ? 13.866 -0.058 4.054 1.00 67.50 624 PRO A N 1
ATOM 5029 C CA . PRO A 1 624 ? 15.186 -0.660 4.171 1.00 67.50 624 PRO A CA 1
ATOM 5030 C C . PRO A 1 624 ? 15.084 -2.177 4.399 1.00 67.50 624 PRO A C 1
ATOM 5032 O O . PRO A 1 624 ? 14.274 -2.657 5.193 1.00 67.50 624 PRO A O 1
ATOM 5035 N N . SER A 1 625 ? 15.935 -2.942 3.714 1.00 66.94 625 SER A N 1
ATOM 5036 C CA . SER A 1 625 ? 16.123 -4.370 3.995 1.00 66.94 625 SER A CA 1
ATOM 5037 C C . SER A 1 625 ? 16.786 -4.578 5.359 1.00 66.94 625 SER A C 1
ATOM 5039 O O . SER A 1 625 ? 17.529 -3.727 5.844 1.00 66.94 625 SER A O 1
ATOM 5041 N N . GLY A 1 626 ? 16.555 -5.742 5.969 1.00 61.97 626 GLY A N 1
ATOM 5042 C CA . GLY A 1 626 ? 17.214 -6.120 7.227 1.00 61.97 626 GLY A CA 1
ATOM 5043 C C . GLY A 1 626 ? 16.628 -5.477 8.489 1.00 61.97 626 GLY A C 1
ATOM 5044 O O . GLY A 1 626 ? 17.227 -5.588 9.557 1.00 61.97 626 GLY A O 1
ATOM 5045 N N . THR A 1 627 ? 15.454 -4.848 8.397 1.00 71.44 627 THR A N 1
ATOM 5046 C CA . THR A 1 627 ? 14.677 -4.441 9.577 1.00 71.44 627 THR A CA 1
ATOM 5047 C C . THR A 1 627 ? 14.169 -5.671 10.345 1.00 71.44 627 THR A C 1
ATOM 5049 O O . THR A 1 627 ? 14.149 -6.785 9.799 1.00 71.44 627 THR A O 1
ATOM 5052 N N . PRO A 1 628 ? 13.700 -5.514 11.598 1.00 65.06 628 PRO A N 1
ATOM 5053 C CA . PRO A 1 628 ? 12.988 -6.578 12.307 1.00 65.06 628 PRO A CA 1
ATOM 5054 C C . PRO A 1 628 ? 11.865 -7.211 11.465 1.00 65.06 628 PRO A C 1
ATOM 5056 O O . PRO A 1 628 ? 11.712 -8.425 11.487 1.00 65.06 628 PRO A O 1
ATOM 5059 N N . PHE A 1 629 ? 11.199 -6.431 10.605 1.00 71.00 629 PHE A N 1
ATOM 5060 C CA . PHE A 1 629 ? 10.115 -6.862 9.709 1.00 71.00 629 PHE A CA 1
ATOM 5061 C C . PHE A 1 629 ? 10.569 -7.559 8.407 1.00 71.00 629 PHE A C 1
ATOM 5063 O O . PHE A 1 629 ? 9.740 -8.044 7.628 1.00 71.00 629 PHE A O 1
ATOM 5070 N N . GLY A 1 630 ? 11.878 -7.645 8.161 1.00 74.69 630 GLY A N 1
ATOM 5071 C CA . GLY A 1 630 ? 12.455 -8.281 6.975 1.00 74.69 630 GLY A CA 1
ATOM 5072 C C . GLY A 1 630 ? 12.317 -7.454 5.704 1.00 74.69 630 GLY A C 1
ATOM 5073 O O . GLY A 1 630 ? 12.155 -6.239 5.749 1.00 74.69 630 GLY A O 1
ATOM 5074 N N . ASP A 1 631 ? 12.413 -8.130 4.558 1.00 84.56 631 ASP A N 1
ATOM 5075 C CA . ASP A 1 631 ? 12.303 -7.469 3.258 1.00 84.56 631 ASP A CA 1
ATOM 5076 C C . ASP A 1 631 ? 10.871 -6.974 2.996 1.00 84.56 631 ASP A C 1
ATOM 5078 O O . ASP A 1 631 ? 9.913 -7.695 3.311 1.00 84.56 631 ASP A O 1
ATOM 5082 N N . PRO A 1 632 ? 10.705 -5.780 2.401 1.00 90.69 632 PRO A N 1
ATOM 5083 C CA . PRO A 1 632 ? 9.395 -5.223 2.061 1.00 90.69 632 PRO A CA 1
ATOM 5084 C C . PRO A 1 632 ? 8.680 -6.035 0.962 1.00 90.69 632 PRO A C 1
ATOM 5086 O O . PRO A 1 632 ? 9.228 -7.000 0.421 1.00 90.69 632 PRO A O 1
ATOM 5089 N N . LEU A 1 633 ? 7.439 -5.663 0.629 1.00 94.00 633 LEU A N 1
ATOM 5090 C CA . LEU A 1 633 ? 6.689 -6.280 -0.475 1.00 94.00 633 LEU A CA 1
ATOM 5091 C C . LEU A 1 633 ? 7.354 -6.054 -1.835 1.00 94.00 633 LEU A C 1
ATOM 5093 O O . LEU A 1 633 ? 7.270 -6.924 -2.702 1.00 94.00 633 LEU A O 1
ATOM 5097 N N . LEU A 1 634 ? 8.032 -4.923 -2.003 1.00 91.00 634 LEU A N 1
ATOM 5098 C CA . LEU A 1 634 ? 8.796 -4.568 -3.184 1.00 91.00 634 LEU A CA 1
ATOM 5099 C C . LEU A 1 634 ? 10.155 -4.006 -2.754 1.00 91.00 634 LEU A C 1
ATOM 5101 O O . LEU A 1 634 ? 10.250 -3.034 -2.006 1.00 91.00 634 LEU A O 1
ATOM 5105 N N . SER A 1 635 ? 11.236 -4.640 -3.208 1.00 84.69 635 SER A N 1
ATOM 5106 C CA . SER A 1 635 ? 12.588 -4.167 -2.903 1.00 84.69 635 SER A CA 1
ATOM 5107 C C . SER A 1 635 ? 12.919 -2.864 -3.642 1.00 84.69 635 SER A C 1
ATOM 5109 O O . SER A 1 635 ? 12.295 -2.521 -4.646 1.00 84.69 635 SER A O 1
ATOM 5111 N N . ASN A 1 636 ? 13.983 -2.171 -3.226 1.00 78.69 636 ASN A N 1
ATOM 5112 C CA . ASN A 1 636 ? 14.491 -0.991 -3.947 1.00 78.69 636 ASN A CA 1
ATOM 5113 C C . ASN A 1 636 ? 14.914 -1.314 -5.399 1.00 78.69 636 ASN A C 1
ATOM 5115 O O . ASN A 1 636 ? 14.897 -0.458 -6.279 1.00 78.69 636 ASN A O 1
ATOM 5119 N N . SER A 1 637 ? 15.240 -2.574 -5.697 1.00 75.12 637 SER A N 1
ATOM 5120 C CA . SER A 1 637 ? 15.505 -3.044 -7.065 1.00 75.12 637 SER A CA 1
ATOM 5121 C C . SER A 1 637 ? 14.238 -3.472 -7.819 1.00 75.12 637 SER A C 1
ATOM 5123 O O . SER A 1 637 ? 14.353 -4.124 -8.851 1.00 75.12 637 SER A O 1
ATOM 5125 N N . ALA A 1 638 ? 13.051 -3.115 -7.317 1.00 79.81 638 ALA A N 1
ATOM 5126 C CA . ALA A 1 638 ? 11.746 -3.483 -7.862 1.00 79.81 638 ALA A CA 1
ATOM 5127 C C . ALA A 1 638 ? 11.519 -5.004 -7.961 1.00 79.81 638 ALA A C 1
ATOM 5129 O O . ALA A 1 638 ? 10.872 -5.488 -8.887 1.00 79.81 638 ALA A O 1
ATOM 5130 N N . VAL A 1 639 ? 12.048 -5.773 -7.000 1.00 83.25 639 VAL A N 1
ATOM 5131 C CA . VAL A 1 639 ? 11.829 -7.226 -6.924 1.00 83.25 639 VAL A CA 1
ATOM 5132 C C . VAL A 1 639 ? 10.699 -7.524 -5.929 1.00 83.25 639 VAL A C 1
ATOM 5134 O O . VAL A 1 639 ? 10.858 -7.210 -4.746 1.00 83.25 639 VAL A O 1
ATOM 5137 N N . PRO A 1 640 ? 9.582 -8.135 -6.370 1.00 88.88 640 PRO A N 1
ATOM 5138 C CA . PRO A 1 640 ? 8.469 -8.502 -5.497 1.00 88.88 640 PRO A CA 1
ATOM 5139 C C . PRO A 1 640 ? 8.801 -9.603 -4.485 1.00 88.88 640 PRO A C 1
ATOM 5141 O O . PRO A 1 640 ? 9.361 -10.645 -4.838 1.00 88.88 640 PRO A O 1
ATOM 5144 N N . ASN A 1 641 ? 8.329 -9.454 -3.249 1.00 90.38 641 ASN A N 1
ATOM 5145 C CA . ASN A 1 641 ? 8.302 -10.524 -2.258 1.00 90.38 641 ASN A CA 1
ATOM 5146 C C . ASN A 1 641 ? 7.047 -11.388 -2.444 1.00 90.38 641 ASN A C 1
ATOM 5148 O O . ASN A 1 641 ? 6.013 -11.190 -1.800 1.00 90.38 641 ASN A O 1
ATOM 5152 N N . ARG A 1 642 ? 7.146 -12.377 -3.340 1.00 92.25 642 ARG A N 1
ATOM 5153 C CA . ARG A 1 642 ? 5.998 -13.206 -3.737 1.00 92.25 642 ARG A CA 1
ATOM 5154 C C . ARG A 1 642 ? 5.338 -13.940 -2.571 1.00 92.25 642 ARG A C 1
ATOM 5156 O O . ARG A 1 642 ? 4.125 -14.071 -2.544 1.00 92.25 642 ARG A O 1
ATOM 5163 N N . ARG A 1 643 ? 6.114 -14.362 -1.575 1.00 91.69 643 ARG A N 1
ATOM 5164 C CA . ARG A 1 643 ? 5.596 -15.130 -0.439 1.00 91.69 643 ARG A CA 1
ATOM 5165 C C . ARG A 1 643 ? 4.673 -14.297 0.455 1.00 91.69 643 ARG A C 1
ATOM 5167 O O . ARG A 1 643 ? 3.641 -14.800 0.890 1.00 91.69 643 ARG A O 1
ATOM 5174 N N . LYS A 1 644 ? 5.033 -13.036 0.710 1.00 94.94 644 LYS A N 1
ATOM 5175 C CA . LYS A 1 644 ? 4.167 -12.091 1.429 1.00 94.94 644 LYS A CA 1
ATOM 5176 C C . LYS A 1 644 ? 2.941 -11.719 0.587 1.00 94.94 644 LYS A C 1
ATOM 5178 O O . LYS A 1 644 ? 1.840 -11.677 1.121 1.00 94.94 644 LYS A O 1
ATOM 5183 N N . LEU A 1 645 ? 3.101 -11.540 -0.727 1.00 96.00 645 LEU A N 1
ATOM 5184 C CA . LEU A 1 645 ? 1.971 -11.298 -1.636 1.00 96.00 645 LEU A CA 1
ATOM 5185 C C . LEU A 1 645 ? 0.968 -12.460 -1.633 1.00 96.00 645 LEU A C 1
ATOM 5187 O O . LEU A 1 645 ? -0.220 -12.225 -1.455 1.00 96.00 645 LEU A O 1
ATOM 5191 N N . ASP A 1 646 ? 1.435 -13.708 -1.701 1.00 95.50 646 ASP A N 1
ATOM 5192 C CA . ASP A 1 646 ? 0.563 -14.889 -1.678 1.00 95.50 646 ASP A CA 1
ATOM 5193 C C . ASP A 1 646 ? -0.218 -15.025 -0.349 1.00 95.50 646 ASP A C 1
ATOM 5195 O O . ASP A 1 646 ? -1.308 -15.600 -0.330 1.00 95.50 646 ASP A O 1
ATOM 5199 N N . LEU A 1 647 ? 0.313 -14.520 0.775 1.00 96.38 647 LEU A N 1
ATOM 5200 C CA . LEU A 1 647 ? -0.423 -14.422 2.045 1.00 96.38 647 LEU A CA 1
ATOM 5201 C C . LEU A 1 647 ? -1.562 -13.396 1.942 1.00 96.38 647 LEU A C 1
ATOM 5203 O O . LEU A 1 647 ? -2.686 -13.674 2.360 1.00 96.38 647 LEU A O 1
ATOM 5207 N N . LEU A 1 648 ? -1.286 -12.227 1.364 1.00 97.62 648 LEU A N 1
ATOM 5208 C CA . LEU A 1 648 ? -2.263 -11.144 1.230 1.00 97.62 648 LEU A CA 1
ATOM 5209 C C . LEU A 1 648 ? -3.346 -11.459 0.196 1.00 97.62 648 LEU A C 1
ATOM 5211 O O . LEU A 1 648 ? -4.507 -11.128 0.424 1.00 97.62 648 LEU A O 1
ATOM 5215 N N . ASP A 1 649 ? -2.994 -12.150 -0.888 1.00 95.50 649 ASP A N 1
ATOM 5216 C CA . ASP A 1 649 ? -3.939 -12.638 -1.898 1.00 95.50 649 ASP A CA 1
ATOM 5217 C C . ASP A 1 649 ? -4.927 -13.643 -1.290 1.00 95.50 649 ASP A C 1
ATOM 5219 O O . ASP A 1 649 ? -6.105 -13.643 -1.632 1.00 95.50 649 ASP A O 1
ATOM 5223 N N . LYS A 1 650 ? -4.482 -14.470 -0.333 1.00 94.44 650 LYS A N 1
ATOM 5224 C CA . LYS A 1 650 ? -5.374 -15.376 0.409 1.00 94.44 650 LYS A CA 1
ATOM 5225 C C . LYS A 1 650 ? -6.271 -14.635 1.395 1.00 94.44 650 LYS A C 1
ATOM 5227 O O . LYS A 1 650 ? -7.433 -15.005 1.542 1.00 94.44 650 LYS A O 1
ATOM 5232 N N . LEU A 1 651 ? -5.736 -13.624 2.081 1.00 96.00 651 LEU A N 1
ATOM 5233 C CA . LEU A 1 651 ? -6.487 -12.859 3.076 1.00 96.00 651 LEU A CA 1
ATOM 5234 C C . LEU A 1 651 ? -7.566 -11.975 2.440 1.00 96.00 651 LEU A C 1
ATOM 5236 O O . LEU A 1 651 ? -8.648 -11.846 3.006 1.00 96.00 651 LEU A O 1
ATOM 5240 N N . GLN A 1 652 ? -7.273 -11.356 1.295 1.00 96.25 652 GLN A N 1
ATOM 5241 C CA . GLN A 1 652 ? -8.197 -10.471 0.592 1.00 96.25 652 GLN A CA 1
ATOM 5242 C C . GLN A 1 652 ? -8.023 -10.572 -0.938 1.00 96.25 652 GLN A C 1
ATOM 5244 O O . GLN A 1 652 ? -7.352 -9.731 -1.542 1.00 96.25 652 GLN A O 1
ATOM 5249 N N . PRO A 1 653 ? -8.636 -11.581 -1.584 1.00 94.75 653 PRO A N 1
ATOM 5250 C CA . PRO A 1 653 ? -8.526 -11.797 -3.029 1.00 94.75 653 PRO A CA 1
ATOM 5251 C C . PRO A 1 653 ? -9.427 -10.876 -3.863 1.00 94.75 653 PRO A C 1
ATOM 5253 O O . PRO A 1 653 ? -9.246 -10.774 -5.074 1.00 94.75 653 PRO A O 1
ATOM 5256 N N . HIS A 1 654 ? -10.441 -10.248 -3.256 1.00 95.12 654 HIS A N 1
ATOM 5257 C CA . HIS A 1 654 ? -11.491 -9.525 -3.985 1.00 95.12 654 HIS A CA 1
ATOM 5258 C C . HIS A 1 654 ? -11.743 -8.115 -3.420 1.00 95.12 654 HIS A C 1
ATOM 5260 O O . HIS A 1 654 ? -12.873 -7.800 -3.030 1.00 95.12 654 HIS A O 1
ATOM 5266 N N . PRO A 1 655 ? -10.717 -7.245 -3.356 1.00 97.19 655 PRO A N 1
ATOM 5267 C CA . PRO A 1 655 ? -10.911 -5.854 -2.966 1.00 97.19 655 PRO A CA 1
ATOM 5268 C C . PRO A 1 655 ? -11.751 -5.091 -4.001 1.00 97.19 655 PRO A C 1
ATOM 5270 O O . PRO A 1 655 ? -11.817 -5.447 -5.176 1.00 97.19 655 PRO A O 1
ATOM 5273 N N . THR A 1 656 ? -12.399 -4.015 -3.557 1.00 97.50 656 THR A N 1
ATOM 5274 C CA . THR A 1 656 ? -13.215 -3.143 -4.419 1.00 97.50 656 THR A CA 1
ATOM 5275 C C . THR A 1 656 ? -12.344 -2.435 -5.452 1.00 97.50 656 THR A C 1
ATOM 5277 O O . THR A 1 656 ? -11.303 -1.877 -5.104 1.00 97.50 656 THR A O 1
ATOM 5280 N N . ARG A 1 657 ? -12.778 -2.401 -6.714 1.00 96.31 657 ARG A N 1
ATOM 5281 C CA . ARG A 1 657 ? -12.077 -1.676 -7.786 1.00 96.31 657 ARG A CA 1
ATOM 5282 C C . ARG A 1 657 ? -12.760 -0.345 -8.061 1.00 96.31 657 ARG A C 1
ATOM 5284 O O . ARG A 1 657 ? -13.974 -0.289 -8.264 1.00 96.31 657 ARG A O 1
ATOM 5291 N N . LEU A 1 658 ? -11.962 0.716 -8.093 1.00 94.75 658 LEU A N 1
ATOM 5292 C CA . LEU A 1 658 ? -12.415 2.083 -8.306 1.00 94.75 658 LEU A CA 1
ATOM 5293 C C . LEU A 1 658 ? -11.824 2.606 -9.613 1.00 94.75 658 LEU A C 1
ATOM 5295 O O . LEU A 1 658 ? -10.648 2.409 -9.888 1.00 94.75 658 LEU A O 1
ATOM 5299 N N . ALA A 1 659 ? -12.631 3.274 -10.429 1.00 90.12 659 ALA A N 1
ATOM 5300 C CA . ALA A 1 659 ? -12.145 3.917 -11.644 1.00 90.12 659 ALA A CA 1
ATOM 5301 C C . ALA A 1 659 ? -12.892 5.224 -11.879 1.00 90.12 659 ALA A C 1
ATOM 5303 O O . ALA A 1 659 ? -14.124 5.244 -11.929 1.00 90.12 659 ALA A O 1
ATOM 5304 N N . CYS A 1 660 ? -12.155 6.316 -12.052 1.00 85.25 660 CYS A N 1
ATOM 5305 C CA . CYS A 1 660 ? -12.732 7.634 -12.271 1.00 85.25 660 CYS A CA 1
ATOM 5306 C C . CYS A 1 660 ? -12.459 8.115 -13.698 1.00 85.25 660 CYS A C 1
ATOM 5308 O O . CYS A 1 660 ? -11.313 8.164 -14.139 1.00 85.25 660 CYS A O 1
ATOM 5310 N N . PHE A 1 661 ? -13.510 8.497 -14.427 1.00 75.38 661 PHE A N 1
ATOM 5311 C CA . PHE A 1 661 ? -13.387 8.964 -15.811 1.00 75.38 661 PHE A CA 1
ATOM 5312 C C . PHE A 1 661 ? -13.491 10.486 -15.897 1.00 75.38 661 PHE A C 1
ATOM 5314 O O . PHE A 1 661 ? -14.577 11.039 -15.709 1.00 75.38 661 PHE A O 1
ATOM 5321 N N . ALA A 1 662 ? -12.390 11.147 -16.269 1.00 74.31 662 ALA A N 1
ATOM 5322 C CA . ALA A 1 662 ? -12.294 12.603 -16.425 1.00 74.31 662 ALA A CA 1
ATOM 5323 C C . ALA A 1 662 ? -13.411 13.218 -17.291 1.00 74.31 662 ALA A C 1
ATOM 5325 O O . ALA A 1 662 ? -13.905 14.298 -16.994 1.00 74.31 662 ALA A O 1
ATOM 5326 N N . SER A 1 663 ? -13.867 12.508 -18.328 1.00 72.81 663 SER A N 1
ATOM 5327 C CA . SER A 1 663 ? -14.926 12.975 -19.234 1.00 72.81 663 SER A CA 1
ATOM 5328 C C . SER A 1 663 ? -16.314 13.072 -18.595 1.00 72.81 663 SER A C 1
ATOM 5330 O O . SER A 1 663 ? -17.186 13.748 -19.134 1.00 72.81 663 SER A O 1
ATOM 5332 N N . THR A 1 664 ? -16.548 12.377 -17.480 1.00 75.75 664 THR A N 1
ATOM 5333 C CA . THR A 1 664 ? -17.869 12.317 -16.830 1.00 75.75 664 THR A CA 1
ATOM 5334 C C . THR A 1 664 ? -17.849 12.741 -15.369 1.00 75.75 664 THR A C 1
ATOM 5336 O O . THR A 1 664 ? -18.922 12.915 -14.794 1.00 75.75 664 THR A O 1
ATOM 5339 N N . SER A 1 665 ? -16.664 12.852 -14.757 1.00 81.62 665 SER A N 1
ATOM 5340 C CA . SER A 1 665 ? -16.483 12.981 -13.305 1.00 81.62 665 SER A CA 1
ATOM 5341 C C . SER A 1 665 ? -17.320 11.966 -12.517 1.00 81.62 665 SER A C 1
ATOM 5343 O O . SER A 1 665 ? -17.821 12.255 -11.434 1.00 81.62 665 SER A O 1
ATOM 5345 N N . LYS A 1 666 ? -17.520 10.764 -13.074 1.00 84.38 666 LYS A N 1
ATOM 5346 C CA . LYS A 1 666 ? -18.221 9.665 -12.406 1.00 84.38 666 LYS A CA 1
ATOM 5347 C C . LYS A 1 666 ? -17.218 8.639 -11.912 1.00 84.38 666 LYS A C 1
ATOM 5349 O O . LYS A 1 666 ? -16.356 8.190 -12.670 1.00 84.38 666 LYS A O 1
ATOM 5354 N N . LEU A 1 667 ? -17.398 8.239 -10.657 1.00 91.25 667 LEU A N 1
ATOM 5355 C CA . LEU A 1 667 ? -16.708 7.105 -10.066 1.00 91.25 667 LEU A CA 1
ATOM 5356 C C . LEU A 1 667 ? -17.453 5.822 -10.445 1.00 91.25 667 LEU A C 1
ATOM 5358 O O . LEU A 1 667 ? -18.634 5.669 -10.132 1.00 91.25 667 LEU A O 1
ATOM 5362 N N . ARG A 1 668 ? -16.775 4.906 -11.135 1.00 91.31 668 ARG A N 1
ATOM 5363 C CA . ARG A 1 668 ? -17.223 3.521 -11.270 1.00 91.31 668 ARG A CA 1
ATOM 5364 C C . ARG A 1 668 ? -16.673 2.714 -10.109 1.00 91.31 668 ARG A C 1
ATOM 5366 O O . ARG A 1 668 ? -15.487 2.803 -9.801 1.00 91.31 668 ARG A O 1
ATOM 5373 N N . ILE A 1 669 ? -17.554 1.925 -9.515 1.00 94.62 669 ILE A N 1
ATOM 5374 C CA . ILE A 1 669 ? -17.264 1.056 -8.383 1.00 94.62 669 ILE A CA 1
ATOM 5375 C C . ILE A 1 669 ? -17.612 -0.352 -8.847 1.00 94.62 669 ILE A C 1
ATOM 5377 O O . ILE A 1 669 ? -18.758 -0.625 -9.199 1.00 94.62 669 ILE A O 1
ATOM 5381 N N . ALA A 1 670 ? -16.611 -1.220 -8.924 1.00 92.00 670 ALA A N 1
ATOM 5382 C CA . ALA A 1 670 ? -16.823 -2.651 -9.056 1.00 92.00 670 ALA A CA 1
ATOM 5383 C C . ALA A 1 670 ? -16.685 -3.254 -7.659 1.00 92.00 670 ALA A C 1
ATOM 5385 O O . ALA A 1 670 ? -15.594 -3.251 -7.079 1.00 92.00 670 ALA A O 1
ATOM 5386 N N . SER A 1 671 ? -17.821 -3.690 -7.115 1.00 90.94 671 SER A N 1
ATOM 5387 C CA . SER A 1 671 ? -17.945 -4.144 -5.734 1.00 90.94 671 SER A CA 1
ATOM 5388 C C . SER A 1 671 ? -16.974 -5.287 -5.446 1.00 90.94 671 SER A C 1
ATOM 5390 O O . SER A 1 671 ? -16.850 -6.230 -6.230 1.00 90.94 671 SER A O 1
ATOM 5392 N N . GLY A 1 672 ? -16.273 -5.175 -4.319 1.00 92.31 672 GLY A N 1
ATOM 5393 C CA . GLY A 1 672 ? -15.476 -6.268 -3.775 1.00 92.31 672 GLY A CA 1
ATOM 5394 C C . GLY A 1 672 ? -16.334 -7.237 -2.964 1.00 92.31 672 GLY A C 1
ATOM 5395 O O . GLY A 1 672 ? -17.552 -7.090 -2.865 1.00 92.31 672 GLY A O 1
ATOM 5396 N N . SER A 1 673 ? -15.688 -8.216 -2.344 1.00 92.50 673 SER A N 1
ATOM 5397 C CA . SER A 1 673 ? -16.352 -9.125 -1.409 1.00 92.50 673 SER A CA 1
ATOM 5398 C C . SER A 1 673 ? -15.386 -9.610 -0.344 1.00 92.50 673 SER A C 1
ATOM 5400 O O . SER A 1 673 ? -14.244 -9.941 -0.657 1.00 92.50 673 SER A O 1
ATOM 5402 N N . PHE A 1 674 ? -15.866 -9.752 0.886 1.00 90.00 674 PHE A N 1
ATOM 5403 C CA . PHE A 1 674 ? -15.126 -10.455 1.923 1.00 90.00 674 PHE A CA 1
ATOM 5404 C C . PHE A 1 674 ? -14.973 -11.939 1.542 1.00 90.00 674 PHE A C 1
ATOM 5406 O O . PHE A 1 674 ? -15.966 -12.567 1.153 1.00 90.00 674 PHE A O 1
ATOM 5413 N N . PRO A 1 675 ? -13.774 -12.536 1.669 1.00 88.88 675 PRO A N 1
ATOM 5414 C CA . PRO A 1 675 ? -13.565 -13.946 1.329 1.00 88.88 675 PRO A CA 1
ATOM 5415 C C . PRO A 1 675 ? -14.411 -14.894 2.190 1.00 88.88 675 PRO A C 1
ATOM 5417 O O . PRO A 1 675 ? -14.949 -15.888 1.689 1.00 88.88 675 PRO A O 1
ATOM 5420 N N . ASN A 1 676 ? -14.635 -14.546 3.458 1.00 89.50 676 ASN A N 1
ATOM 5421 C CA . ASN A 1 676 ? -15.618 -15.228 4.285 1.00 89.50 676 ASN A CA 1
ATOM 5422 C C . ASN A 1 676 ? -17.038 -14.812 3.867 1.00 89.50 676 ASN A C 1
ATOM 5424 O O . ASN A 1 676 ? -17.516 -13.722 4.180 1.00 89.50 676 ASN A O 1
ATOM 5428 N N . LYS A 1 677 ? -17.756 -15.718 3.193 1.00 86.56 677 LYS A N 1
ATOM 5429 C CA . LYS A 1 677 ? -19.116 -15.465 2.683 1.00 86.56 677 LYS A CA 1
ATOM 5430 C C . LYS A 1 677 ? -20.120 -15.057 3.762 1.00 86.56 677 LYS A C 1
ATOM 5432 O O . LYS A 1 677 ? -21.103 -14.395 3.439 1.00 86.56 677 LYS A O 1
ATOM 5437 N N . ALA A 1 678 ? -19.900 -15.435 5.023 1.00 86.12 678 ALA A N 1
ATOM 5438 C CA . ALA A 1 678 ? -20.772 -15.033 6.123 1.00 86.12 678 ALA A CA 1
ATOM 5439 C C . ALA A 1 678 ? -20.727 -13.518 6.400 1.00 86.12 678 ALA A C 1
ATOM 5441 O O . ALA A 1 678 ? -21.680 -12.998 6.978 1.00 86.12 678 ALA A O 1
ATOM 5442 N N . CYS A 1 679 ? -19.669 -12.835 5.955 1.00 83.81 679 CYS A N 1
ATOM 5443 C CA . CYS A 1 679 ? -19.441 -11.403 6.139 1.00 83.81 679 CYS A CA 1
ATOM 5444 C C . CYS A 1 679 ? -20.149 -10.517 5.096 1.00 83.81 679 CYS A C 1
ATOM 5446 O O . CYS A 1 679 ? -20.296 -9.321 5.323 1.00 83.81 679 CYS A O 1
ATOM 5448 N N . ASN A 1 680 ? -20.612 -11.085 3.975 1.00 78.00 680 ASN A N 1
ATOM 5449 C CA . ASN A 1 680 ? -21.260 -10.347 2.875 1.00 78.00 680 ASN A CA 1
ATOM 5450 C C . ASN A 1 680 ? -22.800 -10.291 3.005 1.00 78.00 680 ASN A C 1
ATOM 5452 O O . ASN A 1 680 ? -23.501 -10.313 1.994 1.00 78.00 680 ASN A O 1
ATOM 5456 N N . LYS A 1 681 ? -23.335 -10.337 4.232 1.00 64.06 681 LYS A N 1
ATOM 5457 C CA . LYS A 1 681 ? -24.783 -10.397 4.502 1.00 64.06 681 LYS A CA 1
ATOM 5458 C C . LYS A 1 681 ? -25.417 -9.038 4.744 1.00 64.06 681 LYS A C 1
ATOM 5460 O O . LYS A 1 681 ? -24.743 -8.183 5.362 1.00 64.06 681 LYS A O 1
#